Protein AF-A0A327NDS9-F1 (afdb_monomer_lite)

InterPro domains:
  IPR057888 Crassvirus muzzle protein, C-terminal domain [PF25729] (524-602)
  IPR057889 Crassvirus muzzle protein, N-terminal region [PF25731] (171-507)

Structure (mmCIF, N/CA/C/O backbone):
data_AF-A0A327NDS9-F1
#
_entry.id   AF-A0A327NDS9-F1
#
loop_
_atom_site.group_PDB
_atom_site.id
_atom_site.type_symbol
_atom_site.label_atom_id
_atom_site.label_alt_id
_atom_site.label_comp_id
_atom_site.label_asym_id
_atom_site.label_entity_id
_atom_site.label_seq_id
_atom_site.pdbx_PDB_ins_code
_atom_site.Cartn_x
_atom_site.Cartn_y
_atom_site.Cartn_z
_atom_site.occupancy
_atom_site.B_iso_or_equiv
_atom_site.auth_seq_id
_atom_site.auth_comp_id
_atom_site.auth_asym_id
_atom_site.auth_atom_id
_atom_site.pdbx_PDB_model_num
ATOM 1 N N . MET A 1 1 ? 48.933 18.139 -6.369 1.00 27.38 1 MET A N 1
ATOM 2 C CA . MET A 1 1 ? 47.971 17.084 -6.754 1.00 27.38 1 MET A CA 1
ATOM 3 C C . MET A 1 1 ? 48.429 16.511 -8.081 1.00 27.38 1 MET A C 1
ATOM 5 O O . MET A 1 1 ? 48.654 17.292 -8.994 1.00 27.38 1 MET A O 1
ATOM 9 N N . ALA A 1 2 ? 48.666 15.202 -8.156 1.00 21.34 2 ALA A N 1
ATOM 10 C CA . ALA A 1 2 ? 49.154 14.526 -9.358 1.00 21.34 2 ALA A CA 1
ATOM 11 C C . ALA A 1 2 ? 47.966 13.923 -10.127 1.00 21.34 2 ALA A C 1
ATOM 13 O O . ALA A 1 2 ? 47.163 13.215 -9.527 1.00 21.34 2 ALA A O 1
ATOM 14 N N . GLY A 1 3 ? 47.844 14.212 -11.424 1.00 23.61 3 GLY A N 1
ATOM 15 C CA . GLY A 1 3 ? 46.846 13.614 -12.319 1.00 23.61 3 GLY A CA 1
ATOM 16 C C . GLY A 1 3 ? 47.525 12.738 -13.374 1.00 23.61 3 GLY A C 1
ATOM 17 O O . GLY A 1 3 ? 48.563 13.120 -13.909 1.00 23.61 3 GLY A O 1
ATOM 18 N N . GLN A 1 4 ? 46.962 11.562 -13.659 1.00 22.36 4 GLN A N 1
ATOM 19 C CA . GLN A 1 4 ? 47.428 10.641 -14.706 1.00 22.36 4 GLN A CA 1
ATOM 20 C C . GLN A 1 4 ? 46.502 10.708 -15.931 1.00 22.36 4 GLN A C 1
ATOM 22 O O . GLN A 1 4 ? 45.285 10.772 -15.781 1.00 22.36 4 GLN A O 1
ATOM 27 N N . ALA A 1 5 ? 47.071 10.640 -17.139 1.00 22.66 5 ALA A N 1
ATOM 28 C CA . ALA A 1 5 ? 46.337 10.538 -18.402 1.00 22.66 5 ALA A CA 1
ATOM 29 C C . ALA A 1 5 ? 46.793 9.292 -19.182 1.00 22.66 5 ALA A C 1
ATOM 31 O O . ALA A 1 5 ? 47.992 9.040 -19.299 1.00 22.66 5 ALA A O 1
ATOM 32 N N . TYR A 1 6 ? 45.846 8.532 -19.740 1.00 25.59 6 TYR A N 1
ATOM 33 C CA . TYR A 1 6 ? 46.101 7.322 -20.532 1.00 25.59 6 TYR A CA 1
ATOM 34 C C . TYR A 1 6 ? 45.719 7.536 -22.004 1.00 25.59 6 TYR A C 1
ATOM 36 O O . TYR A 1 6 ? 44.621 7.999 -22.292 1.00 25.59 6 TYR A O 1
ATOM 44 N N . THR A 1 7 ? 46.588 7.136 -22.941 1.00 27.97 7 THR A N 1
ATOM 45 C CA . THR A 1 7 ? 46.225 6.858 -24.348 1.00 27.97 7 THR A CA 1
ATOM 46 C C . THR A 1 7 ? 47.033 5.654 -24.847 1.00 27.97 7 THR A C 1
ATOM 48 O O . THR A 1 7 ? 48.228 5.554 -24.576 1.00 27.97 7 THR A O 1
ATOM 51 N N . GLN A 1 8 ? 46.373 4.707 -25.521 1.00 29.45 8 GLN A N 1
ATOM 52 C CA . GLN A 1 8 ? 46.891 3.370 -25.834 1.00 29.45 8 GLN A CA 1
ATOM 53 C C . GLN A 1 8 ? 46.713 3.062 -27.338 1.00 29.45 8 GLN A C 1
ATOM 55 O O . GLN A 1 8 ? 45.789 2.347 -27.693 1.00 29.45 8 GLN A O 1
ATOM 60 N N . ALA A 1 9 ? 47.548 3.635 -28.221 1.00 26.95 9 ALA A N 1
ATOM 61 C CA . ALA A 1 9 ? 47.888 3.125 -29.573 1.00 26.95 9 ALA A CA 1
ATOM 62 C C . ALA A 1 9 ? 48.823 4.107 -30.320 1.00 26.95 9 ALA A C 1
ATOM 64 O O . ALA A 1 9 ? 48.646 5.318 -30.217 1.00 26.95 9 ALA A O 1
ATOM 65 N N . ALA A 1 10 ? 49.810 3.602 -31.075 1.00 26.97 10 ALA A N 1
ATOM 66 C CA . ALA A 1 10 ? 50.817 4.393 -31.799 1.00 26.97 10 ALA A CA 1
ATOM 67 C C . ALA A 1 10 ? 50.645 4.297 -33.331 1.00 26.97 10 ALA A C 1
ATOM 69 O O . ALA A 1 10 ? 50.427 3.206 -33.850 1.00 26.97 10 ALA A O 1
ATOM 70 N N . ILE A 1 11 ? 50.809 5.420 -34.045 1.00 25.88 11 ILE A N 1
ATOM 71 C CA . ILE A 1 11 ? 50.873 5.513 -35.518 1.00 25.88 11 ILE A CA 1
ATOM 72 C C . ILE A 1 11 ? 52.238 6.132 -35.893 1.00 25.88 11 ILE A C 1
ATOM 74 O O . ILE A 1 11 ? 52.606 7.145 -35.293 1.00 25.88 11 ILE A O 1
ATOM 78 N N . PRO A 1 12 ? 53.021 5.560 -36.830 1.00 26.09 12 PRO A N 1
ATOM 79 C CA . PRO A 1 12 ? 54.286 6.141 -37.276 1.00 26.09 12 PRO A CA 1
ATOM 80 C C . PRO A 1 12 ? 54.070 7.150 -38.419 1.00 26.09 12 PRO A C 1
ATOM 82 O O . PRO A 1 12 ? 53.283 6.900 -39.328 1.00 26.09 12 PRO A O 1
ATOM 85 N N . LEU A 1 13 ? 54.803 8.267 -38.405 1.00 25.22 13 LEU A N 1
ATOM 86 C CA . LEU A 1 13 ? 54.861 9.237 -39.507 1.00 25.22 13 LEU A CA 1
ATOM 87 C C . LEU A 1 13 ? 56.326 9.503 -39.886 1.00 25.22 13 LEU A C 1
ATOM 89 O O . LEU A 1 13 ? 57.175 9.694 -39.016 1.00 25.22 13 LEU A O 1
ATOM 93 N N . LEU A 1 14 ? 56.606 9.497 -41.190 1.00 25.78 14 LEU A N 1
ATOM 94 C CA . LEU A 1 14 ? 57.893 9.848 -41.796 1.00 25.78 14 LEU A CA 1
ATOM 95 C C . LEU A 1 14 ? 57.942 11.362 -42.046 1.00 25.78 14 LEU A C 1
ATOM 97 O O . LEU A 1 14 ? 57.034 11.893 -42.678 1.00 25.78 14 LEU A O 1
ATOM 101 N N . ALA A 1 15 ? 59.012 12.038 -41.618 1.00 28.64 15 ALA A N 1
ATOM 102 C CA . ALA A 1 15 ? 59.281 13.429 -41.991 1.00 28.64 15 ALA A CA 1
ATOM 103 C C . ALA A 1 15 ? 60.541 13.520 -42.865 1.00 28.64 15 ALA A C 1
ATOM 105 O O . ALA A 1 15 ? 61.573 12.911 -42.564 1.00 28.64 15 ALA A O 1
ATOM 106 N N . ARG A 1 16 ? 60.443 14.276 -43.965 1.00 28.02 16 ARG A N 1
ATOM 107 C CA . ARG A 1 16 ? 61.533 14.546 -44.910 1.00 28.02 16 ARG A CA 1
ATOM 108 C C . ARG A 1 16 ? 62.136 15.923 -44.625 1.00 28.02 16 ARG A C 1
ATOM 110 O O . ARG A 1 16 ? 61.439 16.871 -44.291 1.00 28.02 16 ARG A O 1
ATOM 117 N N . THR A 1 17 ? 63.452 16.002 -44.760 1.00 33.88 17 THR A N 1
ATOM 118 C CA . THR A 1 17 ? 64.314 17.144 -44.439 1.00 33.88 17 THR A CA 1
ATOM 119 C C . THR A 1 17 ? 64.215 18.277 -45.469 1.00 33.88 17 THR A C 1
ATOM 121 O O . THR A 1 17 ? 64.603 18.077 -46.621 1.00 33.88 17 THR A O 1
ATOM 124 N N . SER A 1 18 ? 63.800 19.471 -45.036 1.00 31.81 18 SER A N 1
ATOM 125 C CA . SER A 1 18 ? 64.052 20.760 -45.707 1.00 31.81 18 SER A CA 1
ATOM 126 C C . SER A 1 18 ? 64.728 21.718 -44.709 1.00 31.81 18 SER A C 1
ATOM 128 O O . SER A 1 18 ? 64.403 21.641 -43.523 1.00 31.81 18 SER A O 1
ATOM 130 N N . PRO A 1 19 ? 65.686 22.584 -45.105 1.00 35.88 19 PRO A N 1
ATOM 131 C CA . PRO A 1 19 ? 66.555 23.271 -44.151 1.00 35.88 19 PRO A CA 1
ATOM 132 C C . PRO A 1 19 ? 66.029 24.620 -43.635 1.00 35.88 19 PRO A C 1
ATOM 134 O O . PRO A 1 19 ? 66.712 25.238 -42.822 1.00 35.88 19 PRO A O 1
ATOM 137 N N . PHE A 1 20 ? 64.862 25.102 -44.075 1.00 36.03 20 PHE A N 1
ATOM 138 C CA . PHE A 1 20 ? 64.434 26.474 -43.774 1.00 36.03 20 PHE A CA 1
ATOM 139 C C . PHE A 1 20 ? 62.919 26.599 -43.591 1.00 36.03 20 PHE A C 1
ATOM 141 O O . PHE A 1 20 ? 62.228 27.001 -44.515 1.00 36.03 20 PHE A O 1
ATOM 148 N N . THR A 1 21 ? 62.423 26.276 -42.394 1.00 32.28 21 THR A N 1
ATOM 149 C CA . THR A 1 21 ? 61.131 26.745 -41.851 1.00 32.28 21 THR A CA 1
ATOM 150 C C . THR A 1 21 ? 61.068 26.417 -40.357 1.00 32.28 21 THR A C 1
ATOM 152 O O . THR A 1 21 ? 61.431 25.316 -39.945 1.00 32.28 21 THR A O 1
ATOM 155 N N . ALA A 1 22 ? 60.635 27.365 -39.524 1.00 30.02 22 ALA A N 1
ATOM 156 C CA . ALA A 1 22 ? 60.357 27.114 -38.111 1.00 30.02 22 ALA A CA 1
ATOM 157 C C . ALA A 1 22 ? 59.057 26.299 -37.998 1.00 30.02 22 ALA A C 1
ATOM 159 O O . ALA A 1 22 ? 57.987 26.783 -38.357 1.00 30.02 22 ALA A O 1
ATOM 160 N N . HIS A 1 23 ? 59.159 25.049 -37.549 1.00 31.94 23 HIS A N 1
ATOM 161 C CA . HIS A 1 23 ? 58.028 24.133 -37.412 1.00 31.94 23 HIS A CA 1
ATOM 162 C C . HIS A 1 23 ? 57.451 24.161 -35.988 1.00 31.94 23 HIS A C 1
ATOM 164 O O . HIS A 1 23 ? 58.191 24.069 -35.008 1.00 31.94 23 HIS A O 1
ATOM 170 N N . HIS A 1 24 ? 56.120 24.216 -35.872 1.00 27.59 24 HIS A N 1
ATOM 171 C CA . HIS A 1 24 ? 55.401 23.719 -34.697 1.00 27.59 24 HIS A CA 1
ATOM 172 C C . HIS A 1 24 ? 55.123 22.222 -34.898 1.00 27.59 24 HIS A C 1
ATOM 174 O O . HIS A 1 24 ? 54.085 21.836 -35.432 1.00 27.59 24 HIS A O 1
ATOM 180 N N . ASP A 1 25 ? 56.062 21.373 -34.480 1.00 33.03 25 ASP A N 1
ATOM 181 C CA . ASP A 1 25 ? 55.914 19.916 -34.543 1.00 33.03 25 ASP A CA 1
ATOM 182 C C . ASP A 1 25 ? 55.147 19.398 -33.315 1.00 33.03 25 ASP A C 1
ATOM 184 O O . ASP A 1 25 ? 55.723 19.114 -32.264 1.00 33.03 25 ASP A O 1
ATOM 188 N N . TYR A 1 26 ? 53.828 19.232 -33.431 1.00 30.69 26 TYR A N 1
ATOM 189 C CA . TYR A 1 26 ? 53.082 18.370 -32.509 1.00 30.69 26 TYR A CA 1
ATOM 190 C C . TYR A 1 26 ? 53.154 16.920 -33.002 1.00 30.69 26 TYR A C 1
ATOM 192 O O . TYR A 1 26 ? 52.248 16.436 -33.675 1.00 30.69 26 TYR A O 1
ATOM 200 N N . THR A 1 27 ? 54.214 16.189 -32.650 1.00 33.94 27 THR A N 1
ATOM 201 C CA . THR A 1 27 ? 54.293 14.741 -32.917 1.00 33.94 27 THR A CA 1
ATOM 202 C C . THR A 1 27 ? 54.382 13.927 -31.631 1.00 33.94 27 THR A C 1
ATOM 204 O O . THR A 1 27 ? 55.446 13.789 -31.031 1.00 33.94 27 THR A O 1
ATOM 207 N N . LYS A 1 28 ? 53.261 13.307 -31.240 1.00 36.62 28 LYS A N 1
ATOM 208 C CA . LYS A 1 28 ? 53.229 12.174 -30.303 1.00 36.62 28 LYS A CA 1
ATOM 209 C C . LYS A 1 28 ? 53.416 10.867 -31.082 1.00 36.62 28 LYS A C 1
ATOM 211 O O . LYS A 1 28 ? 52.446 10.242 -31.489 1.00 36.62 28 LYS A O 1
ATOM 216 N N . SER A 1 29 ? 54.653 10.410 -31.258 1.00 32.22 29 SER A N 1
ATOM 217 C CA . SER A 1 29 ? 54.918 8.986 -31.513 1.00 32.22 29 SER A CA 1
ATOM 218 C C . SER A 1 29 ? 56.215 8.555 -30.819 1.00 32.22 29 SER A C 1
ATOM 220 O O . SER A 1 29 ? 57.077 9.379 -30.521 1.00 32.22 29 SER A O 1
ATOM 222 N N . LEU A 1 30 ? 56.325 7.277 -30.449 1.00 33.00 30 LEU A N 1
ATOM 223 C CA . LEU A 1 30 ? 57.475 6.701 -29.729 1.00 33.00 30 LEU A CA 1
ATOM 224 C C . LEU A 1 30 ? 58.641 6.328 -30.667 1.00 33.00 30 LEU A C 1
ATOM 226 O O . LEU A 1 30 ? 59.652 5.826 -30.195 1.00 33.00 30 LEU A O 1
ATOM 230 N N . ASN A 1 31 ? 58.500 6.567 -31.975 1.00 36.00 31 ASN A N 1
ATOM 231 C CA . ASN A 1 31 ? 59.431 6.104 -33.004 1.00 36.00 31 ASN A CA 1
ATOM 232 C C . ASN A 1 31 ? 59.668 7.170 -34.090 1.00 36.00 31 ASN A C 1
ATOM 234 O O . ASN A 1 31 ? 59.601 6.899 -35.287 1.00 36.00 31 ASN A O 1
ATOM 238 N N . THR A 1 32 ? 59.955 8.408 -33.686 1.00 36.91 32 THR A N 1
ATOM 239 C CA . THR A 1 32 ? 60.504 9.428 -34.591 1.00 36.91 32 THR A CA 1
ATOM 240 C C . THR A 1 32 ? 61.968 9.097 -34.894 1.00 36.91 32 THR A C 1
ATOM 242 O O . THR A 1 32 ? 62.896 9.637 -34.300 1.00 36.91 32 THR A O 1
ATOM 245 N N . THR A 1 33 ? 62.200 8.171 -35.824 1.00 39.16 33 THR A N 1
ATOM 246 C CA . THR A 1 33 ? 63.513 7.984 -36.450 1.00 39.16 33 THR A CA 1
ATOM 247 C C . THR A 1 33 ? 63.628 8.927 -37.638 1.00 39.16 33 THR A C 1
ATOM 249 O O . THR A 1 33 ? 63.430 8.536 -38.786 1.00 39.16 33 THR A O 1
ATOM 252 N N . THR A 1 34 ? 63.950 10.185 -37.360 1.00 40.16 34 THR A N 1
ATOM 253 C CA . THR A 1 34 ? 64.414 11.134 -38.377 1.00 40.16 34 THR A CA 1
ATOM 254 C C . THR A 1 34 ? 65.725 11.739 -37.913 1.00 40.16 34 THR A C 1
ATOM 256 O O . THR A 1 34 ? 65.864 12.096 -36.745 1.00 40.16 34 THR A O 1
ATOM 259 N N . ALA A 1 35 ? 66.698 11.816 -38.821 1.00 42.03 35 ALA A N 1
ATOM 260 C CA . ALA A 1 35 ? 68.037 12.344 -38.587 1.00 42.03 35 ALA A CA 1
ATOM 261 C C . ALA A 1 35 ? 67.995 13.843 -38.231 1.00 42.03 35 ALA A C 1
ATOM 263 O O . ALA A 1 35 ? 68.262 14.706 -39.060 1.00 42.03 35 ALA A O 1
ATOM 264 N N . PHE A 1 36 ? 67.645 14.152 -36.985 1.00 42.16 36 PHE A N 1
ATOM 265 C CA . PHE A 1 36 ? 67.759 15.476 -36.391 1.00 42.16 36 PHE A CA 1
ATOM 266 C C . PHE A 1 36 ? 69.082 15.541 -35.627 1.00 42.16 36 PHE A C 1
ATOM 268 O O . PHE A 1 36 ? 69.314 14.754 -34.712 1.00 42.16 36 PHE A O 1
ATOM 275 N N . SER A 1 37 ? 69.952 16.498 -35.951 1.00 47.16 37 SER A N 1
ATOM 276 C CA . SER A 1 37 ? 71.242 16.681 -35.257 1.00 47.16 37 SER A CA 1
ATOM 277 C C . SER A 1 37 ? 71.089 16.997 -33.760 1.00 47.16 37 SER A C 1
ATOM 279 O O . SER A 1 37 ? 72.009 16.758 -32.984 1.00 47.16 37 SER A O 1
ATOM 281 N N . ARG A 1 38 ? 69.907 17.475 -33.341 1.00 44.72 38 ARG A N 1
ATOM 282 C CA . ARG A 1 38 ? 69.526 17.712 -31.936 1.00 44.72 38 ARG A CA 1
ATOM 283 C C . ARG A 1 38 ? 68.886 16.498 -31.244 1.00 44.72 38 ARG A C 1
ATOM 285 O O . ARG A 1 38 ? 68.680 16.534 -30.032 1.00 44.72 38 ARG A O 1
ATOM 292 N N . LEU A 1 39 ? 68.590 15.419 -31.974 1.00 43.59 39 LEU A N 1
ATOM 293 C CA . LEU A 1 39 ? 67.921 14.232 -31.430 1.00 43.59 39 LEU A CA 1
ATOM 294 C C . LEU A 1 39 ? 68.829 13.467 -30.461 1.00 43.59 39 LEU A C 1
ATOM 296 O O . LEU A 1 39 ? 68.351 12.971 -29.450 1.00 43.59 39 LEU A O 1
ATOM 300 N N . THR A 1 40 ? 70.142 13.432 -30.705 1.00 46.56 40 THR A N 1
ATOM 301 C CA . THR A 1 40 ? 71.089 12.739 -29.820 1.00 46.56 40 THR A CA 1
ATOM 302 C C . THR A 1 40 ? 71.084 13.343 -28.418 1.00 46.56 40 THR A C 1
ATOM 304 O O . THR A 1 40 ? 71.066 12.585 -27.463 1.00 46.56 40 THR A O 1
ATOM 307 N N . SER A 1 41 ? 70.998 14.674 -28.289 1.00 48.16 41 SER A N 1
ATOM 308 C CA . SER A 1 41 ? 70.848 15.383 -27.005 1.00 48.16 41 SER A CA 1
ATOM 309 C C . SER A 1 41 ? 69.470 15.216 -26.354 1.00 48.16 41 SER A C 1
ATOM 311 O O . SER A 1 41 ? 69.374 15.231 -25.132 1.00 48.16 41 SER A O 1
ATOM 313 N N . LEU A 1 42 ? 68.409 15.041 -27.150 1.00 45.22 42 LEU A N 1
ATOM 314 C CA . LEU A 1 42 ? 67.045 14.804 -26.657 1.00 45.22 42 LEU A CA 1
ATOM 315 C C . LEU A 1 42 ? 66.843 13.344 -26.201 1.00 45.22 42 LEU A C 1
ATOM 317 O O . LEU A 1 42 ? 66.077 13.083 -25.279 1.00 45.22 42 LEU A O 1
ATOM 321 N N . ILE A 1 43 ? 67.561 12.393 -26.809 1.00 44.62 43 ILE A N 1
ATOM 322 C CA . ILE A 1 43 ? 67.512 10.961 -26.483 1.00 44.62 43 ILE A CA 1
ATOM 323 C C . ILE A 1 43 ? 68.332 10.630 -25.229 1.00 44.62 43 ILE A C 1
ATOM 325 O O . ILE A 1 43 ? 67.879 9.812 -24.430 1.00 44.62 43 ILE A O 1
ATOM 329 N N . THR A 1 44 ? 69.499 11.254 -24.999 1.00 45.16 44 THR A N 1
ATOM 330 C CA . THR A 1 44 ? 70.315 10.973 -23.795 1.00 45.16 44 THR A CA 1
ATOM 331 C C . THR A 1 44 ? 69.638 11.360 -22.482 1.00 45.16 44 THR A C 1
ATOM 333 O O . THR A 1 44 ? 70.071 10.889 -21.434 1.00 45.16 44 THR A O 1
ATOM 336 N N . LEU A 1 45 ? 68.605 12.207 -22.522 1.00 46.03 45 LEU A N 1
ATOM 337 C CA . LEU A 1 45 ? 67.973 12.781 -21.330 1.00 46.03 45 LEU A CA 1
ATOM 338 C C . LEU A 1 45 ? 66.579 12.210 -21.014 1.00 46.03 45 LEU A C 1
ATOM 340 O O . LEU A 1 45 ? 66.054 12.493 -19.944 1.00 46.03 45 LEU A O 1
ATOM 344 N N . GLY A 1 46 ? 66.046 11.329 -21.872 1.00 42.78 46 GLY A N 1
ATOM 345 C CA . GLY A 1 46 ? 64.904 10.455 -21.574 1.00 42.78 46 GLY A CA 1
ATOM 346 C C . GLY A 1 46 ? 63.535 11.138 -21.427 1.00 42.78 46 GLY A C 1
ATOM 347 O O . GLY A 1 46 ? 63.418 12.326 -21.146 1.00 42.78 46 GLY A O 1
ATOM 348 N N . ARG A 1 47 ? 62.465 10.354 -21.626 1.00 45.75 47 ARG A N 1
ATOM 349 C CA . ARG A 1 47 ? 61.082 10.782 -21.359 1.00 45.75 47 ARG A CA 1
ATOM 350 C C . ARG A 1 47 ? 60.777 10.748 -19.854 1.00 45.75 47 ARG A C 1
ATOM 352 O O . ARG A 1 47 ? 61.237 9.821 -19.183 1.00 45.75 47 ARG A O 1
ATOM 359 N N . PRO A 1 48 ? 59.915 11.650 -19.359 1.00 46.59 48 PRO A N 1
ATOM 360 C CA . PRO A 1 48 ? 59.257 11.512 -18.063 1.00 46.59 48 PRO A CA 1
ATOM 361 C C . PRO A 1 48 ? 58.645 10.113 -17.879 1.00 46.59 48 PRO A C 1
ATOM 363 O O . PRO A 1 48 ? 57.891 9.643 -18.736 1.00 46.59 48 PRO A O 1
ATOM 366 N N . ALA A 1 49 ? 58.930 9.433 -16.767 1.00 42.56 49 ALA A N 1
ATOM 367 C CA . ALA A 1 49 ? 58.208 8.209 -16.414 1.00 42.56 49 ALA A CA 1
ATOM 368 C C . ALA A 1 49 ? 56.749 8.546 -16.059 1.00 42.56 49 ALA A C 1
ATOM 370 O O . ALA A 1 49 ? 56.474 9.611 -15.511 1.00 42.56 49 ALA A O 1
ATOM 371 N N . ILE A 1 50 ? 55.797 7.650 -16.322 1.00 39.59 50 ILE A N 1
ATOM 372 C CA . ILE A 1 50 ? 54.404 7.845 -15.884 1.00 39.59 50 ILE A CA 1
ATOM 373 C C . ILE A 1 50 ? 54.388 8.040 -14.355 1.00 39.59 50 ILE A C 1
ATOM 375 O O . ILE A 1 50 ? 54.849 7.169 -13.623 1.00 39.59 50 ILE A O 1
ATOM 379 N N . GLY A 1 51 ? 53.870 9.181 -13.882 1.00 40.09 51 GLY A N 1
ATOM 380 C CA . GLY A 1 51 ? 53.859 9.558 -12.457 1.00 40.09 51 GLY A CA 1
ATOM 381 C C . GLY A 1 51 ? 54.993 10.490 -12.005 1.00 40.09 51 GLY A C 1
ATOM 382 O O . GLY A 1 51 ? 55.086 10.789 -10.818 1.00 40.09 51 GLY A O 1
ATOM 383 N N . SER A 1 52 ? 55.833 10.962 -12.926 1.00 45.03 52 SER A N 1
ATOM 384 C CA . SER A 1 52 ? 56.843 11.995 -12.660 1.00 45.03 52 SER A CA 1
ATOM 385 C C . SER A 1 52 ? 56.207 13.337 -12.271 1.00 45.03 52 SER A C 1
ATOM 387 O O . SER A 1 52 ? 55.130 13.709 -12.741 1.00 45.03 52 SER A O 1
ATOM 389 N N . THR A 1 53 ? 56.870 14.057 -11.366 1.00 49.97 53 THR A N 1
ATOM 390 C CA . THR A 1 53 ? 56.397 15.326 -10.797 1.00 49.97 53 THR A CA 1
ATOM 391 C C . THR A 1 53 ? 57.354 16.446 -11.167 1.00 49.97 53 THR A C 1
ATOM 393 O O . THR A 1 53 ? 58.554 16.289 -10.991 1.00 49.97 53 THR A O 1
ATOM 396 N N . SER A 1 54 ? 56.834 17.591 -11.611 1.00 56.62 54 SER A N 1
ATOM 397 C CA . SER A 1 54 ? 57.645 18.777 -11.907 1.00 56.62 54 SER A CA 1
ATOM 398 C C . SER A 1 54 ? 57.268 19.943 -11.001 1.00 56.62 54 SER A C 1
ATOM 400 O O . SER A 1 54 ? 56.120 20.079 -10.563 1.00 56.62 54 SER A O 1
ATOM 402 N N . ARG A 1 55 ? 58.256 20.783 -10.695 1.00 58.62 55 ARG A N 1
ATOM 403 C CA . ARG A 1 55 ? 58.098 21.996 -9.899 1.00 58.62 55 ARG A CA 1
ATOM 404 C C . ARG A 1 55 ? 57.752 23.178 -10.797 1.00 58.62 55 ARG A C 1
ATOM 406 O O . ARG A 1 55 ? 58.516 23.559 -11.688 1.00 58.62 55 ARG A O 1
ATOM 413 N N . LEU A 1 56 ? 56.616 23.802 -10.506 1.00 62.69 56 LEU A N 1
ATOM 414 C CA . LEU A 1 56 ? 56.153 25.022 -11.163 1.00 62.69 56 LEU A CA 1
ATOM 415 C C . LEU A 1 56 ? 56.964 26.228 -10.658 1.00 62.69 56 LEU A C 1
ATOM 417 O O . LEU A 1 56 ? 57.009 26.473 -9.453 1.00 62.69 56 LEU A O 1
ATOM 421 N N . SER A 1 57 ? 57.586 26.992 -11.561 1.00 66.81 57 SER A N 1
ATOM 422 C CA . SER A 1 57 ? 58.162 28.314 -11.239 1.00 66.81 57 SER A CA 1
ATOM 423 C C . SER A 1 57 ? 57.100 29.395 -11.232 1.00 66.81 57 SER A C 1
ATOM 425 O O . SER A 1 57 ? 57.209 30.360 -10.475 1.00 66.81 57 SER A O 1
ATOM 427 N N . LEU A 1 58 ? 56.116 29.252 -12.119 1.00 68.56 58 LEU A N 1
ATOM 428 C CA . LEU A 1 58 ? 55.087 30.243 -12.363 1.00 68.56 58 LEU A CA 1
ATOM 429 C C . LEU A 1 58 ? 53.807 29.554 -12.835 1.00 68.56 58 LEU A C 1
ATOM 431 O O . LEU A 1 58 ? 53.853 28.635 -13.649 1.00 68.56 58 LEU A O 1
ATOM 435 N N . ALA A 1 59 ? 52.671 30.022 -12.333 1.00 71.50 59 ALA A N 1
ATOM 436 C CA . ALA A 1 59 ? 51.354 29.690 -12.846 1.00 71.50 59 ALA A CA 1
ATOM 437 C C . ALA A 1 59 ? 50.527 30.977 -12.881 1.00 71.50 59 ALA A C 1
ATOM 439 O O . ALA A 1 59 ? 50.403 31.662 -11.866 1.00 71.50 59 ALA A O 1
ATOM 440 N N . LEU A 1 60 ? 49.993 31.309 -14.049 1.00 73.19 60 LEU A N 1
ATOM 441 C CA . LEU A 1 60 ? 49.161 32.473 -14.293 1.00 73.19 60 LEU A CA 1
ATOM 442 C C . LEU A 1 60 ? 47.821 31.988 -14.836 1.00 73.19 60 LEU A C 1
ATOM 444 O O . LEU A 1 60 ? 47.752 31.400 -15.912 1.00 73.19 60 LEU A O 1
ATOM 448 N N . LEU A 1 61 ? 46.762 32.213 -14.069 1.00 73.12 61 LEU A N 1
ATOM 449 C CA . LEU A 1 61 ? 45.403 31.917 -14.494 1.00 73.12 61 LEU A CA 1
ATOM 450 C C . LEU A 1 61 ? 44.895 33.062 -15.387 1.00 73.12 61 LEU A C 1
ATOM 452 O O . LEU A 1 61 ? 44.902 34.225 -14.983 1.00 73.12 61 LEU A O 1
ATOM 456 N N . LEU A 1 62 ? 44.459 32.720 -16.595 1.00 66.88 62 LEU A N 1
ATOM 457 C CA . LEU A 1 62 ? 44.062 33.666 -17.633 1.00 66.88 62 LEU A CA 1
ATOM 458 C C . LEU A 1 62 ? 42.543 33.870 -17.584 1.00 66.88 62 LEU A C 1
ATOM 460 O O . LEU A 1 62 ? 41.767 33.138 -18.200 1.00 66.88 62 LEU A O 1
ATOM 464 N N . ASN A 1 63 ? 42.122 34.854 -16.787 1.00 66.06 63 ASN A N 1
ATOM 465 C CA . ASN A 1 63 ? 40.708 35.144 -16.503 1.00 66.06 63 ASN A CA 1
ATOM 466 C C . ASN A 1 63 ? 40.127 36.298 -17.325 1.00 66.06 63 ASN A C 1
ATOM 468 O O . ASN A 1 63 ? 38.903 36.486 -17.356 1.00 66.06 63 ASN A O 1
ATOM 472 N N . GLU A 1 64 ? 41.002 37.092 -17.938 1.00 64.50 64 GLU A N 1
ATOM 473 C CA . GLU A 1 64 ? 40.624 38.273 -18.706 1.00 64.50 64 GLU A CA 1
ATOM 474 C C . GLU A 1 64 ? 40.257 37.906 -20.153 1.00 64.50 64 GLU A C 1
ATOM 476 O O . GLU A 1 64 ? 40.502 36.788 -20.608 1.00 64.50 64 GLU A O 1
ATOM 481 N N . GLY A 1 65 ? 39.567 38.816 -20.844 1.00 58.31 65 GLY A N 1
ATOM 482 C CA . GLY A 1 65 ? 39.132 38.613 -22.230 1.00 58.31 65 GLY A CA 1
ATOM 483 C C . GLY A 1 65 ? 40.287 38.665 -23.239 1.00 58.31 65 GLY A C 1
ATOM 484 O O . GLY A 1 65 ? 41.434 38.908 -22.880 1.00 58.31 65 GLY A O 1
ATOM 485 N N . PHE A 1 66 ? 39.973 38.452 -24.518 1.00 60.28 66 PHE A N 1
ATOM 486 C CA . PHE A 1 66 ? 40.947 38.528 -25.614 1.00 60.28 66 PHE A CA 1
ATOM 487 C C . PHE A 1 66 ? 41.613 39.913 -25.719 1.00 60.28 66 PHE A C 1
ATOM 489 O O . PHE A 1 66 ? 40.974 40.933 -25.461 1.00 60.28 66 PHE A O 1
ATOM 496 N N . GLY A 1 67 ? 42.876 39.947 -26.165 1.00 62.47 67 GLY A N 1
ATOM 497 C CA . GLY A 1 67 ? 43.609 41.191 -26.458 1.00 62.47 67 GLY A CA 1
ATOM 498 C C . GLY A 1 67 ? 44.337 41.827 -25.267 1.00 62.47 67 GLY A C 1
ATOM 499 O O . GLY A 1 67 ? 44.734 42.987 -25.340 1.00 62.47 67 GLY A O 1
ATOM 500 N N . VAL A 1 68 ? 44.520 41.087 -24.172 1.00 68.81 68 VAL A N 1
ATOM 501 C CA . VAL A 1 68 ? 45.306 41.518 -23.008 1.00 68.81 68 VAL A CA 1
ATOM 502 C C . VAL A 1 68 ? 46.760 41.071 -23.155 1.00 68.81 68 VAL A C 1
ATOM 504 O O . VAL A 1 68 ? 47.024 39.885 -23.379 1.00 68.81 68 VAL A O 1
ATOM 507 N N . THR A 1 69 ? 47.691 42.011 -22.978 1.00 74.50 69 THR A N 1
ATOM 508 C CA . THR A 1 69 ? 49.140 41.768 -22.932 1.00 74.50 69 THR A CA 1
ATOM 509 C C . THR A 1 69 ? 49.626 41.744 -21.486 1.00 74.50 69 THR A C 1
ATOM 511 O O . THR A 1 69 ? 49.612 42.754 -20.783 1.00 74.50 69 THR A O 1
ATOM 514 N N . TYR A 1 70 ? 50.115 40.590 -21.049 1.00 71.62 70 TYR A N 1
ATOM 515 C CA . TYR A 1 70 ? 50.803 40.411 -19.780 1.00 71.62 70 TYR A CA 1
ATOM 516 C C . TYR A 1 70 ? 52.286 40.751 -19.963 1.00 71.62 70 TYR A C 1
ATOM 518 O O . TYR A 1 70 ? 53.088 39.929 -20.413 1.00 71.62 70 TYR A O 1
ATOM 526 N N . GLU A 1 71 ? 52.659 41.988 -19.637 1.00 72.19 71 GLU A N 1
ATOM 527 C CA . GLU A 1 71 ? 54.059 42.420 -19.626 1.00 72.19 71 GLU A CA 1
ATOM 528 C C . GLU A 1 71 ? 54.771 41.969 -18.346 1.00 72.19 71 GLU A C 1
ATOM 530 O O . GLU A 1 71 ? 54.184 42.003 -17.264 1.00 72.19 71 GLU A O 1
ATOM 535 N N . LYS A 1 72 ? 56.059 41.604 -18.450 1.00 73.56 72 LYS A N 1
ATOM 536 C CA . LYS A 1 72 ? 56.914 41.259 -17.293 1.00 73.56 72 LYS A CA 1
ATOM 537 C C . LYS A 1 72 ? 56.329 40.143 -16.421 1.00 73.56 72 LYS A C 1
ATOM 539 O O . LYS A 1 72 ? 56.561 40.111 -15.213 1.00 73.56 72 LYS A O 1
ATOM 544 N N . PHE A 1 73 ? 55.539 39.254 -17.020 1.00 69.31 73 PHE A N 1
ATOM 545 C CA . PHE A 1 73 ? 54.826 38.231 -16.262 1.00 69.31 73 PHE A CA 1
ATOM 546 C C . PHE A 1 73 ? 55.785 37.163 -15.722 1.00 69.31 73 PHE A C 1
ATOM 548 O O . PHE A 1 73 ? 55.533 36.610 -14.657 1.00 69.31 73 PHE A O 1
ATOM 555 N N . ASP A 1 74 ? 56.906 36.915 -16.404 1.00 71.31 74 ASP A N 1
ATOM 556 C CA . ASP A 1 74 ? 57.993 36.088 -15.896 1.00 71.31 74 ASP A CA 1
ATOM 557 C C . ASP A 1 74 ? 59.021 36.942 -15.145 1.00 71.31 74 ASP A C 1
ATOM 559 O O . ASP A 1 74 ? 59.697 37.798 -15.714 1.00 71.31 74 ASP A O 1
ATOM 563 N N . LYS A 1 75 ? 59.168 36.686 -13.844 1.00 71.38 75 LYS A N 1
ATOM 564 C CA . LYS A 1 75 ? 60.142 37.378 -12.989 1.00 71.38 75 LYS A CA 1
ATOM 565 C C . LYS A 1 75 ? 61.598 37.102 -13.388 1.00 71.38 75 LYS A C 1
ATOM 567 O O . LYS A 1 75 ? 62.468 37.896 -13.038 1.00 71.38 75 LYS A O 1
ATOM 572 N N . ASP A 1 76 ? 61.853 35.985 -14.074 1.00 67.12 76 ASP A N 1
ATOM 573 C CA . ASP A 1 76 ? 63.195 35.583 -14.500 1.00 67.12 76 ASP A CA 1
ATOM 574 C C . ASP A 1 76 ? 63.552 36.154 -15.888 1.00 67.12 76 ASP A C 1
ATOM 576 O O . ASP A 1 76 ? 64.730 36.216 -16.236 1.00 67.12 76 ASP A O 1
ATOM 580 N N . ASP A 1 77 ? 62.557 36.603 -16.663 1.00 67.06 77 ASP A N 1
ATOM 581 C CA . ASP A 1 77 ? 62.739 37.281 -17.950 1.00 67.06 77 ASP A CA 1
ATOM 582 C C . ASP A 1 77 ? 61.717 38.415 -18.113 1.00 67.06 77 ASP A C 1
ATOM 584 O O . ASP A 1 77 ? 60.637 38.268 -18.688 1.00 67.06 77 ASP A O 1
ATOM 588 N N . LEU A 1 78 ? 62.092 39.591 -17.607 1.00 70.38 78 LEU A N 1
ATOM 589 C CA . LEU A 1 78 ? 61.247 40.786 -17.620 1.00 70.38 78 LEU A CA 1
ATOM 590 C C . LEU A 1 78 ? 60.982 41.333 -19.035 1.00 70.38 78 LEU A C 1
ATOM 592 O O . LEU A 1 78 ? 60.158 42.233 -19.191 1.00 70.38 78 LEU A O 1
ATOM 596 N N . ASN A 1 79 ? 61.674 40.835 -20.061 1.00 68.00 79 ASN A N 1
ATOM 597 C CA . ASN A 1 79 ? 61.428 41.243 -21.444 1.00 68.00 79 ASN A CA 1
ATOM 598 C C . ASN A 1 79 ? 60.355 40.382 -22.120 1.00 68.00 79 ASN A C 1
ATOM 600 O O . ASN A 1 79 ? 59.876 40.744 -23.195 1.00 68.00 79 ASN A O 1
ATOM 604 N N . LEU A 1 80 ? 59.961 39.269 -21.496 1.00 62.09 80 LEU A N 1
ATOM 605 C CA . LEU A 1 80 ? 58.939 38.379 -22.015 1.00 62.09 80 LEU A CA 1
ATOM 606 C C . LEU A 1 80 ? 57.551 39.023 -21.870 1.00 62.09 80 LEU A C 1
ATOM 608 O O . LEU A 1 80 ? 57.136 39.441 -20.782 1.00 62.09 80 LEU A O 1
ATOM 612 N N . LYS A 1 81 ? 56.825 39.089 -22.985 1.00 67.50 81 LYS A N 1
ATOM 613 C CA . LYS A 1 81 ? 55.425 39.518 -23.044 1.00 67.50 81 LYS A CA 1
ATOM 614 C C . LYS A 1 81 ? 54.571 38.349 -23.508 1.00 67.50 81 LYS A C 1
ATOM 616 O O . LYS A 1 81 ? 54.986 37.603 -24.392 1.00 67.50 81 LYS A O 1
ATOM 621 N N . PHE A 1 82 ? 53.398 38.191 -22.910 1.00 68.94 82 PHE A N 1
ATOM 622 C CA . PHE A 1 82 ? 52.424 37.187 -23.326 1.00 68.94 82 PHE A CA 1
ATOM 623 C C . PHE A 1 82 ? 51.108 37.867 -23.679 1.00 68.94 82 PHE A C 1
ATOM 625 O O . PHE A 1 82 ? 50.531 38.552 -22.840 1.00 68.94 82 PHE A O 1
ATOM 632 N N . GLU A 1 83 ? 50.637 37.690 -24.909 1.00 65.12 83 GLU A N 1
ATOM 633 C CA . GLU A 1 83 ? 49.427 38.340 -25.416 1.00 65.12 83 GLU A CA 1
ATOM 634 C C . GLU A 1 83 ? 48.327 37.309 -25.654 1.00 65.12 83 GLU A C 1
ATOM 636 O O . GLU A 1 83 ? 48.568 36.233 -26.193 1.00 65.12 83 GLU A O 1
ATOM 641 N N . THR A 1 84 ? 47.106 37.635 -25.234 1.00 62.97 84 THR A N 1
ATOM 642 C CA . THR A 1 84 ? 45.927 36.752 -25.336 1.00 62.97 84 THR A CA 1
ATOM 643 C C . THR A 1 84 ? 45.096 36.993 -26.602 1.00 62.97 84 THR A C 1
ATOM 645 O O . THR A 1 84 ? 43.941 36.579 -26.670 1.00 62.97 84 THR A O 1
ATOM 648 N N . GLY A 1 85 ? 45.639 37.701 -27.596 1.00 56.41 85 GLY A N 1
ATOM 649 C CA . GLY A 1 85 ? 44.962 38.022 -28.858 1.00 56.41 85 GLY A CA 1
ATOM 650 C C . GLY A 1 85 ? 45.424 37.165 -30.042 1.00 56.41 85 GLY A C 1
ATOM 651 O O . GLY A 1 85 ? 46.527 36.630 -30.036 1.00 56.41 85 GLY A O 1
ATOM 652 N N . THR A 1 86 ? 44.585 37.077 -31.078 1.00 49.53 86 THR A N 1
ATOM 653 C CA . THR A 1 86 ? 45.012 36.754 -32.452 1.00 49.53 86 THR A CA 1
ATOM 654 C C . THR A 1 86 ? 45.700 37.984 -33.029 1.00 49.53 86 THR A C 1
ATOM 656 O O . THR A 1 86 ? 45.107 39.064 -32.972 1.00 49.53 86 THR A O 1
ATOM 659 N N . HIS A 1 87 ? 46.908 37.860 -33.568 1.00 45.38 87 HIS A N 1
ATOM 660 C CA . HIS A 1 87 ? 47.619 39.002 -34.148 1.00 45.38 87 HIS A CA 1
ATOM 661 C C . HIS A 1 87 ? 47.083 39.260 -35.568 1.00 45.38 87 HIS A C 1
ATOM 663 O O . HIS A 1 87 ? 47.296 38.423 -36.443 1.00 45.38 87 HIS A O 1
ATOM 669 N N . PRO A 1 88 ? 46.426 40.396 -35.877 1.00 47.72 88 PRO A N 1
ATOM 670 C CA . PRO A 1 88 ? 46.069 40.715 -37.245 1.00 47.72 88 PRO A CA 1
ATOM 671 C C . PRO A 1 88 ? 47.058 41.755 -37.758 1.00 47.72 88 PRO A C 1
ATOM 673 O O . PRO A 1 88 ? 46.821 42.945 -37.600 1.00 47.72 88 PRO A O 1
ATOM 676 N N . GLU A 1 89 ? 48.159 41.336 -38.379 1.00 41.03 89 GLU A N 1
ATOM 677 C CA . GLU A 1 89 ? 48.833 42.211 -39.341 1.00 41.03 89 GLU A CA 1
ATOM 678 C C . GLU A 1 89 ? 49.657 41.409 -40.352 1.00 41.03 89 GLU A C 1
ATOM 680 O O . GLU A 1 89 ? 50.662 40.776 -40.039 1.00 41.03 89 GLU A O 1
ATOM 685 N N . TRP A 1 90 ? 49.194 41.450 -41.600 1.00 41.81 90 TRP A N 1
ATOM 686 C CA . TRP A 1 90 ? 49.948 41.042 -42.774 1.00 41.81 90 TRP A CA 1
ATOM 687 C C . TRP A 1 90 ? 50.842 42.219 -43.152 1.00 41.81 90 TRP A C 1
ATOM 689 O O . TRP A 1 90 ? 50.354 43.204 -43.705 1.00 41.81 90 TRP A O 1
ATOM 699 N N . MET A 1 91 ? 52.135 42.146 -42.856 1.00 38.38 91 MET A N 1
ATOM 700 C CA . MET A 1 91 ? 53.102 43.083 -43.420 1.00 38.38 91 MET A CA 1
ATOM 701 C C . MET A 1 91 ? 53.988 42.318 -44.399 1.00 38.38 91 MET A C 1
ATOM 703 O O . MET A 1 91 ? 54.831 41.519 -43.998 1.00 38.38 91 MET A O 1
ATOM 707 N N . GLU A 1 92 ? 53.774 42.537 -45.697 1.00 40.84 92 GLU A N 1
ATOM 708 C CA . GLU A 1 92 ? 54.716 42.100 -46.727 1.00 40.84 92 GLU A CA 1
ATOM 709 C C . GLU A 1 92 ? 56.024 42.881 -46.554 1.00 40.84 92 GLU A C 1
ATOM 711 O O . GLU A 1 92 ? 56.119 44.058 -46.905 1.00 40.84 92 GLU A O 1
ATOM 716 N N . ILE A 1 93 ? 57.054 42.221 -46.025 1.00 48.22 93 ILE A N 1
ATOM 717 C CA . ILE A 1 93 ? 58.436 42.654 -46.227 1.00 48.22 93 ILE A CA 1
ATOM 718 C C . ILE A 1 93 ? 58.925 41.944 -47.497 1.00 48.22 93 ILE A C 1
ATOM 720 O O . ILE A 1 93 ? 58.838 40.716 -47.572 1.00 48.22 93 ILE A O 1
ATOM 724 N N . PRO A 1 94 ? 59.436 42.660 -48.515 1.00 42.62 94 PRO A N 1
ATOM 725 C CA . PRO A 1 94 ? 59.920 42.026 -49.734 1.00 42.62 94 PRO A CA 1
ATOM 726 C C . PRO A 1 94 ? 61.130 41.132 -49.425 1.00 42.62 94 PRO A C 1
ATOM 728 O O . PRO A 1 94 ? 62.231 41.636 -49.211 1.00 42.62 94 PRO A O 1
ATOM 731 N N . GLY A 1 95 ? 60.931 39.811 -49.415 1.00 53.47 95 GLY A N 1
ATOM 732 C CA . GLY A 1 95 ? 62.019 38.828 -49.413 1.00 53.47 95 GLY A CA 1
ATOM 733 C C . GLY A 1 95 ? 61.930 37.684 -48.403 1.00 53.47 95 GLY A C 1
ATOM 734 O O . GLY A 1 95 ? 62.630 36.703 -48.615 1.00 53.47 95 GLY A O 1
ATOM 735 N N . ASP A 1 96 ? 61.068 37.749 -47.385 1.00 43.44 96 ASP A N 1
ATOM 736 C CA . ASP A 1 96 ? 60.889 36.662 -46.409 1.00 43.44 96 ASP A CA 1
ATOM 737 C C . ASP A 1 96 ? 59.404 36.483 -46.057 1.00 43.44 96 ASP A C 1
ATOM 739 O O . ASP A 1 96 ? 58.730 37.426 -45.643 1.00 43.44 96 ASP A O 1
ATOM 743 N N . ILE A 1 97 ? 58.890 35.257 -46.205 1.00 37.53 97 ILE A N 1
ATOM 744 C CA . ILE A 1 97 ? 57.553 34.875 -45.733 1.00 37.53 97 ILE A CA 1
ATOM 745 C C . ILE A 1 97 ? 57.699 34.420 -44.279 1.00 37.53 97 ILE A C 1
ATOM 747 O O . ILE A 1 97 ? 58.203 33.328 -44.019 1.00 37.53 97 ILE A O 1
ATOM 751 N N . ILE A 1 98 ? 57.248 35.236 -43.325 1.00 42.38 98 ILE A N 1
ATOM 752 C CA . ILE A 1 98 ? 57.099 34.815 -41.927 1.00 42.38 98 ILE A CA 1
ATOM 753 C C . ILE A 1 98 ? 55.632 34.439 -41.703 1.00 42.38 98 ILE A C 1
ATOM 755 O O . ILE A 1 98 ? 54.742 35.275 -41.828 1.00 42.38 98 ILE A O 1
ATOM 759 N N . ILE A 1 99 ? 55.384 33.166 -41.390 1.00 39.06 99 ILE A N 1
ATOM 760 C CA . ILE A 1 99 ? 54.060 32.636 -41.043 1.00 39.06 99 ILE A CA 1
ATOM 761 C C . ILE A 1 99 ? 53.921 32.697 -39.519 1.00 39.06 99 ILE A C 1
ATOM 763 O O . ILE A 1 99 ? 54.664 32.018 -38.810 1.00 39.06 99 ILE A O 1
ATOM 767 N N . TYR A 1 100 ? 52.973 33.484 -39.010 1.00 39.38 100 TYR A N 1
ATOM 768 C CA . TYR A 1 100 ? 52.572 33.440 -37.601 1.00 39.38 100 TYR A CA 1
ATOM 769 C C . TYR A 1 100 ? 51.435 32.428 -37.420 1.00 39.38 100 TYR A C 1
ATOM 771 O O . TYR A 1 100 ? 50.497 32.388 -38.215 1.00 39.38 100 TYR A O 1
ATOM 779 N N . GLY A 1 101 ? 51.533 31.585 -36.390 1.00 36.34 101 GLY A N 1
ATOM 780 C CA . GLY A 1 101 ? 50.469 30.667 -35.992 1.00 36.34 101 GLY A CA 1
ATOM 781 C C . GLY A 1 101 ? 49.632 31.275 -34.872 1.00 36.34 101 GLY A C 1
ATOM 782 O O . GLY A 1 101 ? 50.149 31.490 -33.778 1.00 36.34 101 GLY A O 1
ATOM 783 N N . ASP A 1 102 ? 48.351 31.521 -35.132 1.00 40.38 102 ASP A N 1
ATOM 784 C CA . ASP A 1 102 ? 47.391 31.938 -34.109 1.00 40.38 102 ASP A CA 1
ATOM 785 C C . ASP A 1 102 ? 46.864 30.721 -33.330 1.00 40.38 102 ASP A C 1
ATOM 787 O O . ASP A 1 102 ? 46.415 29.729 -33.910 1.00 40.38 102 ASP A O 1
ATOM 791 N N . GLY A 1 103 ? 46.879 30.809 -31.999 1.00 43.31 103 GLY A N 1
ATOM 792 C CA . GLY A 1 103 ? 46.196 29.875 -31.105 1.00 43.31 103 GLY A CA 1
ATOM 793 C C . GLY A 1 103 ? 45.042 30.568 -30.383 1.00 43.31 103 GLY A C 1
ATOM 794 O O . GLY A 1 103 ? 45.245 31.589 -29.733 1.00 43.31 103 GLY A O 1
ATOM 795 N N . LEU A 1 104 ? 43.831 30.008 -30.461 1.00 44.06 104 LEU A N 1
ATOM 796 C CA . LEU A 1 104 ? 42.690 30.467 -29.662 1.00 44.06 104 LEU A CA 1
ATOM 797 C C . LEU A 1 104 ? 42.852 30.009 -28.214 1.00 44.06 104 LEU A C 1
ATOM 799 O O . LEU A 1 104 ? 42.924 28.814 -27.926 1.00 44.06 104 LEU A O 1
ATOM 803 N N . LEU A 1 105 ? 42.881 30.973 -27.302 1.00 53.50 105 LEU A N 1
ATOM 804 C CA . LEU A 1 105 ? 43.096 30.733 -25.886 1.00 53.50 105 LEU A CA 1
ATOM 805 C C . LEU A 1 105 ? 41.760 30.739 -25.129 1.00 53.50 105 LEU A C 1
ATOM 807 O O . LEU A 1 105 ? 40.999 31.699 -25.214 1.00 53.50 105 LEU A O 1
ATOM 811 N N . GLN A 1 106 ? 41.442 29.655 -24.411 1.00 51.12 106 GLN A N 1
ATOM 812 C CA . GLN A 1 106 ? 40.203 29.558 -23.628 1.00 51.12 106 GLN A CA 1
ATOM 813 C C . GLN A 1 106 ? 40.301 30.368 -22.328 1.00 51.12 106 GLN A C 1
ATOM 815 O O . GLN A 1 106 ? 41.303 30.298 -21.610 1.00 51.12 106 GLN A O 1
ATOM 820 N N . ARG A 1 107 ? 39.225 31.091 -21.991 1.00 52.72 107 ARG A N 1
ATOM 821 C CA . ARG A 1 107 ? 39.050 31.748 -20.688 1.00 52.72 107 ARG A CA 1
ATOM 822 C C . ARG A 1 107 ? 39.138 30.702 -19.571 1.00 52.72 107 ARG A C 1
ATOM 824 O O . ARG A 1 107 ? 38.564 29.624 -19.704 1.00 52.72 107 ARG A O 1
ATOM 831 N N . ASN A 1 108 ? 39.835 31.028 -18.484 1.00 58.72 108 ASN A N 1
ATOM 832 C CA . ASN A 1 108 ? 40.156 30.141 -17.354 1.00 58.72 108 ASN A CA 1
ATOM 833 C C . ASN A 1 108 ? 41.210 29.056 -17.650 1.00 58.72 108 ASN A C 1
ATOM 835 O O . ASN A 1 108 ? 41.375 28.121 -16.865 1.00 58.72 108 ASN A O 1
ATOM 839 N N . SER A 1 109 ? 41.952 29.163 -18.752 1.00 61.22 109 SER A N 1
ATOM 840 C CA . SER A 1 109 ? 43.172 28.370 -18.930 1.00 61.22 109 SER A CA 1
ATOM 841 C C . SER A 1 109 ? 44.286 28.884 -18.013 1.00 61.22 109 SER A C 1
ATOM 843 O O . SER A 1 109 ? 44.307 30.051 -17.617 1.00 61.22 109 SER A O 1
ATOM 845 N N . VAL A 1 110 ? 45.219 28.006 -17.642 1.00 61.97 110 VAL A N 1
ATOM 846 C CA . VAL A 1 110 ? 46.374 28.385 -16.820 1.00 61.97 110 VAL A CA 1
ATOM 847 C C . VAL A 1 110 ? 47.635 28.274 -17.664 1.00 61.97 110 VAL A C 1
ATOM 849 O O . VAL A 1 110 ? 47.958 27.204 -18.185 1.00 61.97 110 VAL A O 1
ATOM 852 N N . LEU A 1 111 ? 48.360 29.385 -17.773 1.00 68.19 111 LEU A N 1
ATOM 853 C CA . LEU A 1 111 ? 49.714 29.427 -18.303 1.00 68.19 111 LEU A CA 1
ATOM 854 C C . LEU A 1 111 ? 50.684 29.024 -17.196 1.00 68.19 111 LEU A C 1
ATOM 856 O O . LEU A 1 111 ? 50.731 29.650 -16.141 1.00 68.19 111 LEU A O 1
ATOM 860 N N . MET A 1 112 ? 51.472 27.984 -17.427 1.00 66.50 112 MET A N 1
ATOM 861 C CA . MET A 1 112 ? 52.429 27.464 -16.455 1.00 66.50 112 MET A CA 1
ATOM 862 C C . MET A 1 112 ? 53.850 27.481 -17.020 1.00 66.50 112 MET A C 1
ATOM 864 O O . MET A 1 112 ? 54.059 27.161 -18.189 1.00 66.50 112 MET A O 1
ATOM 868 N N . LYS A 1 113 ? 54.829 27.811 -16.171 1.00 69.38 113 LYS A N 1
ATOM 869 C CA . LYS A 1 113 ? 56.270 27.634 -16.405 1.00 69.38 113 LYS A CA 1
ATOM 870 C C . LYS A 1 113 ? 56.783 26.573 -15.434 1.00 69.38 113 LYS A C 1
ATOM 872 O O . LYS A 1 113 ? 56.539 26.669 -14.227 1.00 69.38 113 LYS A O 1
ATOM 877 N N . THR A 1 114 ? 57.496 25.574 -15.937 1.00 63.59 114 THR A N 1
ATOM 878 C CA . THR A 1 114 ? 58.159 24.557 -15.106 1.00 63.59 114 THR A CA 1
ATOM 879 C C . THR A 1 114 ? 59.642 24.882 -14.924 1.00 63.59 114 THR A C 1
ATOM 881 O O . THR A 1 114 ? 60.265 25.496 -15.789 1.00 63.59 114 THR A O 1
ATOM 884 N N . THR A 1 115 ? 60.211 24.513 -13.773 1.00 57.41 115 THR A N 1
ATOM 885 C CA . THR A 1 115 ? 61.634 24.761 -13.440 1.00 57.41 115 THR A CA 1
ATOM 886 C C . THR A 1 115 ? 62.549 23.585 -13.721 1.00 57.41 115 THR A C 1
ATOM 888 O O . THR A 1 115 ? 63.761 23.767 -13.813 1.00 57.41 115 THR A O 1
ATOM 891 N N . ASP A 1 116 ? 61.992 22.384 -13.813 1.00 58.06 116 ASP A N 1
ATOM 892 C CA . ASP A 1 116 ? 62.740 21.147 -13.947 1.00 58.06 116 ASP A CA 1
ATOM 893 C C . ASP A 1 116 ? 62.209 20.278 -15.083 1.00 58.06 116 ASP A C 1
ATOM 895 O O . ASP A 1 116 ? 61.067 20.373 -15.534 1.00 58.06 116 ASP A O 1
ATOM 899 N N . TRP A 1 117 ? 63.125 19.456 -15.579 1.00 51.47 117 TRP A N 1
ATOM 900 C CA . TRP A 1 117 ? 63.020 18.764 -16.855 1.00 51.47 117 TRP A CA 1
ATOM 901 C C . TRP A 1 117 ? 62.108 17.535 -16.804 1.00 51.47 117 TRP A C 1
ATOM 903 O O . TRP A 1 117 ? 61.638 17.065 -17.836 1.00 51.47 117 TRP A O 1
ATOM 913 N N . GLU A 1 118 ? 61.834 17.013 -15.604 1.00 49.19 118 GLU A N 1
ATOM 914 C CA . GLU A 1 118 ? 61.222 15.694 -15.411 1.00 49.19 118 GLU A CA 1
ATOM 915 C C . GLU A 1 118 ? 59.791 15.564 -15.942 1.00 49.19 118 GLU A C 1
ATOM 917 O O . GLU A 1 118 ? 59.309 14.443 -16.004 1.00 49.19 118 GLU A O 1
ATOM 922 N N . ALA A 1 119 ? 59.123 16.647 -16.359 1.00 47.22 119 ALA A N 1
ATOM 923 C CA . ALA A 1 119 ? 57.801 16.604 -16.999 1.00 47.22 119 ALA A CA 1
ATOM 924 C C . ALA A 1 119 ? 57.728 17.365 -18.342 1.00 47.22 119 ALA A C 1
ATOM 926 O O . ALA A 1 119 ? 56.634 17.671 -18.818 1.00 47.22 119 ALA A O 1
ATOM 927 N N . VAL A 1 120 ? 58.871 17.713 -18.947 1.00 48.75 120 VAL A N 1
ATOM 928 C CA . VAL A 1 120 ? 58.934 18.583 -20.131 1.00 48.75 120 VAL A CA 1
ATOM 929 C C . VAL A 1 120 ? 59.352 17.788 -21.368 1.00 48.75 120 VAL A C 1
ATOM 931 O O . VAL A 1 120 ? 60.465 17.283 -21.436 1.00 48.75 120 VAL A O 1
ATOM 934 N N . ASP A 1 121 ? 58.478 17.716 -22.378 1.00 46.44 121 ASP A N 1
ATOM 935 C CA . ASP A 1 121 ? 58.767 16.971 -23.618 1.00 46.44 121 ASP A CA 1
ATOM 936 C C . ASP A 1 121 ? 59.875 17.612 -24.488 1.00 46.44 121 ASP A C 1
ATOM 938 O O . ASP A 1 121 ? 60.550 16.898 -25.225 1.00 46.44 121 ASP A O 1
ATOM 942 N N . VAL A 1 122 ? 60.095 18.936 -24.409 1.00 49.00 122 VAL A N 1
ATOM 943 C CA . VAL A 1 122 ? 61.176 19.663 -25.114 1.00 49.00 122 VAL A CA 1
ATOM 944 C C . VAL A 1 122 ? 61.518 20.947 -24.348 1.00 49.00 122 VAL A C 1
ATOM 946 O O . VAL A 1 122 ? 60.615 21.750 -24.090 1.00 49.00 122 VAL A O 1
ATOM 949 N N . ALA A 1 123 ? 62.793 21.168 -24.011 1.00 45.44 123 ALA A N 1
ATOM 950 C CA . ALA A 1 123 ? 63.264 22.469 -23.532 1.00 45.44 123 ALA A CA 1
ATOM 951 C C . ALA A 1 123 ? 63.740 23.362 -24.680 1.00 45.44 123 ALA A C 1
ATOM 953 O O . ALA A 1 123 ? 64.160 22.874 -25.730 1.00 45.44 123 ALA A O 1
ATOM 954 N N . GLU A 1 124 ? 63.715 24.673 -24.454 1.00 48.66 124 GLU A N 1
ATOM 955 C CA . GLU A 1 124 ? 64.119 25.669 -25.448 1.00 48.66 124 GLU A CA 1
ATOM 956 C C . GLU A 1 124 ? 65.616 25.553 -25.798 1.00 48.66 124 GLU A C 1
ATOM 958 O O . GLU A 1 124 ? 65.989 25.608 -26.973 1.00 48.66 124 GLU A O 1
ATOM 963 N N . SER A 1 125 ? 66.484 25.336 -24.799 1.00 54.81 125 SER A N 1
ATOM 964 C CA . SER A 1 125 ? 67.919 25.062 -24.983 1.00 54.81 125 SER A CA 1
ATOM 965 C C . SER A 1 125 ? 68.570 24.465 -23.720 1.00 54.81 125 SER A C 1
ATOM 967 O O . SER A 1 125 ? 67.938 24.384 -22.669 1.00 54.81 125 SER A O 1
ATOM 969 N N . ILE A 1 126 ? 69.849 24.063 -23.802 1.00 53.03 126 ILE A N 1
ATOM 970 C CA . ILE A 1 126 ? 70.641 23.583 -22.644 1.00 53.03 126 ILE A CA 1
ATOM 971 C C . ILE A 1 126 ? 70.743 24.654 -21.546 1.00 53.03 126 ILE A C 1
ATOM 973 O O . ILE A 1 126 ? 70.693 24.329 -20.363 1.00 53.03 126 ILE A O 1
ATOM 977 N N . ASP A 1 127 ? 70.827 25.926 -21.936 1.00 53.31 127 ASP A N 1
ATOM 978 C CA . ASP A 1 127 ? 70.980 27.054 -21.012 1.00 53.31 127 ASP A CA 1
ATOM 979 C C . ASP A 1 127 ? 69.626 27.620 -20.538 1.00 53.31 127 ASP A C 1
ATOM 981 O O . ASP A 1 127 ? 69.577 28.456 -19.636 1.00 53.31 127 ASP A O 1
ATOM 985 N N . ARG A 1 128 ? 68.512 27.165 -21.135 1.00 54.97 128 ARG A N 1
ATOM 986 C CA . ARG A 1 128 ? 67.132 27.554 -20.802 1.00 54.97 128 ARG A CA 1
ATOM 987 C C . ARG A 1 128 ? 66.241 26.311 -20.685 1.00 54.97 128 ARG A C 1
ATOM 989 O O . ARG A 1 128 ? 65.495 25.986 -21.611 1.00 54.97 128 ARG A O 1
ATOM 996 N N . PRO A 1 129 ? 66.301 25.608 -19.539 1.00 52.75 129 PRO A N 1
ATOM 997 C CA . PRO A 1 129 ? 65.596 24.341 -19.348 1.00 52.75 129 PRO A CA 1
ATOM 998 C C . PRO A 1 129 ? 64.081 24.486 -19.117 1.00 52.75 129 PRO A C 1
ATOM 1000 O O . PRO A 1 129 ? 63.376 23.481 -19.066 1.00 52.75 129 PRO A O 1
ATOM 1003 N N . ALA A 1 130 ? 63.568 25.708 -18.953 1.00 53.72 130 ALA A N 1
ATOM 1004 C CA . ALA A 1 130 ? 62.160 25.964 -18.665 1.00 53.72 130 ALA A CA 1
ATOM 1005 C C . ALA A 1 130 ? 61.333 26.063 -19.956 1.00 53.72 130 ALA A C 1
ATOM 1007 O O . ALA A 1 130 ? 61.750 26.708 -20.913 1.00 53.72 130 ALA A O 1
ATOM 1008 N N . SER A 1 131 ? 60.136 25.469 -19.971 1.00 59.00 131 SER A N 1
ATOM 1009 C CA . SER A 1 131 ? 59.183 25.607 -21.080 1.00 59.00 131 SER A CA 1
ATOM 1010 C C . SER A 1 131 ? 57.829 26.101 -20.568 1.00 59.00 131 SER A C 1
ATOM 1012 O O . SER A 1 131 ? 57.402 25.719 -19.475 1.00 59.00 131 SER A O 1
ATOM 1014 N N . PHE A 1 132 ? 57.158 26.948 -21.351 1.00 58.06 132 PHE A N 1
ATOM 1015 C CA . PHE A 1 132 ? 55.805 27.415 -21.051 1.00 58.06 132 PHE A CA 1
ATOM 1016 C C . PHE A 1 132 ? 54.759 26.455 -21.620 1.00 58.06 132 PHE A C 1
ATOM 1018 O O . PHE A 1 132 ? 54.927 25.900 -22.714 1.00 58.06 132 PHE A O 1
ATOM 1025 N N . ARG A 1 133 ? 53.673 26.244 -20.874 1.00 59.44 133 ARG A N 1
ATOM 1026 C CA . ARG A 1 133 ? 52.556 25.380 -21.267 1.00 59.44 133 ARG A CA 1
ATOM 1027 C C . ARG A 1 133 ? 51.225 26.033 -20.936 1.00 59.44 133 ARG A C 1
ATOM 1029 O O . ARG A 1 133 ? 51.060 26.612 -19.867 1.00 59.44 133 ARG A O 1
ATOM 1036 N N . LEU A 1 134 ? 50.277 25.874 -21.848 1.00 50.72 134 LEU A N 1
ATOM 1037 C CA . LEU A 1 134 ? 48.870 26.163 -21.616 1.00 50.72 134 LEU A CA 1
ATOM 1038 C C . LEU A 1 134 ? 48.178 24.864 -21.238 1.00 50.72 134 LEU A C 1
ATOM 1040 O O . LEU A 1 134 ? 48.223 23.889 -21.989 1.00 50.72 134 LEU A O 1
ATOM 1044 N N . VAL A 1 135 ? 47.574 24.848 -20.056 1.00 52.34 135 VAL A N 1
ATOM 1045 C CA . VAL A 1 135 ? 46.809 23.703 -19.572 1.00 52.34 135 VAL A CA 1
ATOM 1046 C C . VAL A 1 135 ? 45.387 24.169 -19.304 1.00 52.34 135 VAL A C 1
ATOM 1048 O O . VAL A 1 135 ? 45.165 25.188 -18.645 1.00 52.34 135 VAL A O 1
ATOM 1051 N N . ASN A 1 136 ? 44.415 23.413 -19.809 1.00 42.19 136 ASN A N 1
ATOM 1052 C CA . ASN A 1 136 ? 43.018 23.639 -19.471 1.00 42.19 136 ASN A CA 1
ATOM 1053 C C . ASN A 1 136 ? 42.810 23.247 -18.006 1.00 42.19 136 ASN A C 1
ATOM 1055 O O . ASN A 1 136 ? 43.038 22.098 -17.623 1.00 42.19 136 ASN A O 1
ATOM 1059 N N . TYR A 1 137 ? 42.414 24.212 -17.180 1.00 40.56 137 TYR A N 1
ATOM 1060 C CA . TYR A 1 137 ? 42.125 23.967 -15.776 1.00 40.56 137 TYR A CA 1
ATOM 1061 C C . TYR A 1 137 ? 40.722 23.374 -15.647 1.00 40.56 137 TYR A C 1
ATOM 1063 O O . TYR A 1 137 ? 39.723 24.063 -15.833 1.00 40.56 137 TYR A O 1
ATOM 1071 N N . ILE A 1 138 ? 40.649 22.081 -15.335 1.00 40.72 138 ILE A N 1
ATOM 1072 C CA . ILE A 1 138 ? 39.405 21.447 -14.900 1.00 40.72 138 ILE A CA 1
ATOM 1073 C C . ILE A 1 138 ? 39.331 21.662 -13.391 1.00 40.72 138 ILE A C 1
ATOM 1075 O O . ILE A 1 138 ? 40.145 21.119 -12.641 1.00 40.72 138 ILE A O 1
ATOM 1079 N N . GLN A 1 139 ? 38.393 22.498 -12.951 1.00 37.19 139 GLN A N 1
ATOM 1080 C CA . GLN A 1 139 ? 38.141 22.712 -11.532 1.00 37.19 139 GLN A CA 1
ATOM 1081 C C . GLN A 1 139 ? 37.760 21.371 -10.897 1.00 37.19 139 GLN A C 1
ATOM 1083 O O . GLN A 1 139 ? 36.905 20.655 -11.417 1.00 37.19 139 GLN A O 1
ATOM 1088 N N . ALA A 1 140 ? 38.418 21.010 -9.795 1.00 38.03 140 ALA A N 1
ATOM 1089 C CA . ALA A 1 140 ? 38.054 19.808 -9.064 1.00 38.03 140 ALA A CA 1
ATOM 1090 C C . ALA A 1 140 ? 36.617 19.964 -8.558 1.00 38.03 140 ALA A C 1
ATOM 1092 O O . ALA A 1 140 ? 36.320 20.878 -7.785 1.00 38.03 140 ALA A O 1
ATOM 1093 N N . THR A 1 141 ? 35.729 19.078 -9.003 1.00 39.66 141 THR A N 1
ATOM 1094 C CA . THR A 1 141 ? 34.432 18.876 -8.364 1.00 39.66 141 THR A CA 1
ATOM 1095 C C . THR A 1 141 ? 34.704 18.542 -6.893 1.00 39.66 141 THR A C 1
ATOM 1097 O O . THR A 1 141 ? 35.620 17.752 -6.636 1.00 39.66 141 THR A O 1
ATOM 1100 N N . PRO A 1 142 ? 33.998 19.150 -5.922 1.00 37.66 142 PRO A N 1
ATOM 1101 C CA . PRO A 1 142 ? 34.201 18.840 -4.509 1.00 37.66 142 PRO A CA 1
ATOM 1102 C C . PRO A 1 142 ? 34.138 17.329 -4.265 1.00 37.66 142 PRO A C 1
ATOM 1104 O O . PRO A 1 142 ? 33.421 16.615 -4.973 1.00 37.66 142 PRO A O 1
ATOM 1107 N N . GLU A 1 143 ? 34.919 16.851 -3.290 1.00 44.38 143 GLU A N 1
ATOM 1108 C CA . GLU A 1 143 ? 34.944 15.436 -2.920 1.00 44.38 143 GLU A CA 1
ATOM 1109 C C . GLU A 1 143 ? 33.516 14.935 -2.705 1.00 44.38 143 GLU A C 1
ATOM 1111 O O . GLU A 1 143 ? 32.746 15.474 -1.908 1.00 44.38 143 GLU A O 1
ATOM 1116 N N . ARG A 1 144 ? 33.165 13.917 -3.491 1.00 40.47 144 ARG A N 1
ATOM 1117 C CA . ARG A 1 144 ? 31.892 13.215 -3.404 1.00 40.47 144 ARG A CA 1
ATOM 1118 C C . ARG A 1 144 ? 31.803 12.633 -1.992 1.00 40.47 144 ARG A C 1
ATOM 1120 O O . ARG A 1 144 ? 32.719 11.918 -1.593 1.00 40.47 144 ARG A O 1
ATOM 1127 N N . SER A 1 145 ? 30.753 12.957 -1.236 1.00 39.81 145 SER A N 1
ATOM 1128 C CA . SER A 1 145 ? 30.551 12.326 0.069 1.00 39.81 145 SER A CA 1
ATOM 1129 C C . SER A 1 145 ? 30.434 10.809 -0.124 1.00 39.81 145 SER A C 1
ATOM 1131 O O . SER A 1 145 ? 29.825 10.343 -1.088 1.00 39.81 145 SER A O 1
ATOM 1133 N N . ASP A 1 146 ? 31.012 10.031 0.793 1.00 42.84 146 ASP A N 1
ATOM 1134 C CA . ASP A 1 146 ? 30.912 8.560 0.813 1.00 42.84 146 ASP A CA 1
ATOM 1135 C C . ASP A 1 146 ? 29.483 8.057 1.108 1.00 42.84 146 ASP A C 1
ATOM 1137 O O . ASP A 1 146 ? 29.240 6.853 1.244 1.00 42.84 146 ASP A O 1
ATOM 1141 N N . GLU A 1 147 ? 28.508 8.961 1.203 1.00 40.25 147 GLU A N 1
ATOM 1142 C CA . GLU A 1 147 ? 27.110 8.580 1.218 1.00 40.25 147 GLU A CA 1
ATOM 1143 C C . GLU A 1 147 ? 26.741 8.085 -0.180 1.00 40.25 147 GLU A C 1
ATOM 1145 O O . GLU A 1 147 ? 26.579 8.843 -1.135 1.00 40.25 147 GLU A O 1
ATOM 1150 N N . TYR A 1 148 ? 26.610 6.763 -0.296 1.00 39.59 148 TYR A N 1
ATOM 1151 C CA . TYR A 1 148 ? 25.823 6.133 -1.345 1.00 39.59 148 TYR A CA 1
ATOM 1152 C C . TYR A 1 148 ? 24.414 6.737 -1.297 1.00 39.59 148 TYR A C 1
ATOM 1154 O O . TYR A 1 148 ? 23.539 6.216 -0.609 1.00 39.59 148 TYR A O 1
ATOM 1162 N N . GLU A 1 149 ? 24.186 7.833 -2.016 1.00 35.00 149 GLU A N 1
ATOM 1163 C CA . GLU A 1 149 ? 22.854 8.231 -2.439 1.00 35.00 149 GLU A CA 1
ATOM 1164 C C . GLU A 1 149 ? 22.424 7.215 -3.498 1.00 35.00 149 GLU A C 1
ATOM 1166 O O . GLU A 1 149 ? 22.960 7.202 -4.614 1.00 35.00 149 GLU A O 1
ATOM 1171 N N . PRO A 1 150 ? 21.498 6.296 -3.187 1.00 37.44 150 PRO A N 1
ATOM 1172 C CA . PRO A 1 150 ? 20.937 5.456 -4.216 1.00 37.44 150 PRO A CA 1
ATOM 1173 C C . PRO A 1 150 ? 20.033 6.377 -5.031 1.00 37.44 150 PRO A C 1
ATOM 1175 O O . PRO A 1 150 ? 19.020 6.865 -4.529 1.00 37.44 150 PRO A O 1
ATOM 1178 N N . TYR A 1 151 ? 20.395 6.626 -6.285 1.00 32.16 151 TYR A N 1
ATOM 1179 C CA . TYR A 1 151 ? 19.456 7.199 -7.236 1.00 32.16 151 TYR A CA 1
ATOM 1180 C C . TYR A 1 151 ? 18.333 6.183 -7.439 1.00 32.16 151 TYR A C 1
ATOM 1182 O O . TYR A 1 151 ? 18.502 5.165 -8.111 1.00 32.16 151 TYR A O 1
ATOM 1190 N N . TYR A 1 152 ? 17.188 6.442 -6.818 1.00 39.25 152 TYR A N 1
ATOM 1191 C CA . TYR A 1 152 ? 15.954 5.745 -7.132 1.00 39.25 152 TYR A CA 1
ATOM 1192 C C . TYR A 1 152 ? 15.336 6.433 -8.344 1.00 39.25 152 TYR A C 1
ATOM 1194 O O . TYR A 1 152 ? 15.114 7.643 -8.334 1.00 39.25 152 TYR A O 1
ATOM 1202 N N . SER A 1 153 ? 15.020 5.663 -9.383 1.00 34.25 153 SER A N 1
ATOM 1203 C CA . SER A 1 153 ? 14.023 6.124 -10.343 1.00 34.25 153 SER A CA 1
ATOM 1204 C C . SER A 1 153 ? 12.716 6.264 -9.566 1.00 34.25 153 SER A C 1
ATOM 1206 O O . SER A 1 153 ? 12.152 5.264 -9.129 1.00 34.25 153 SER A O 1
ATOM 1208 N N . LEU A 1 154 ? 12.242 7.494 -9.360 1.00 33.00 154 LEU A N 1
ATOM 1209 C CA . LEU A 1 154 ? 10.958 7.770 -8.702 1.00 33.00 154 LEU A CA 1
ATOM 1210 C C . LEU A 1 154 ? 9.756 7.301 -9.546 1.00 33.00 154 LEU A C 1
ATOM 1212 O O . LEU A 1 154 ? 8.628 7.675 -9.253 1.00 33.00 154 LEU A O 1
ATOM 1216 N N . GLY A 1 155 ? 9.980 6.571 -10.649 1.00 29.66 155 GLY A N 1
ATOM 1217 C CA . GLY A 1 155 ? 8.962 6.312 -11.669 1.00 29.66 155 GLY A CA 1
ATOM 1218 C C . GLY A 1 155 ? 8.438 7.590 -12.334 1.00 29.66 155 GLY A C 1
ATOM 1219 O O . GLY A 1 155 ? 7.569 7.526 -13.194 1.00 29.66 155 GLY A O 1
ATOM 1220 N N . HIS A 1 156 ? 8.986 8.746 -11.958 1.00 36.34 156 HIS A N 1
ATOM 1221 C CA . HIS A 1 156 ? 8.579 10.058 -12.410 1.00 36.34 156 HIS A CA 1
ATOM 1222 C C . HIS A 1 156 ? 9.486 10.474 -13.557 1.00 36.34 156 HIS A C 1
ATOM 1224 O O . HIS A 1 156 ? 10.477 11.179 -13.381 1.00 36.34 156 HIS A O 1
ATOM 1230 N N . PHE A 1 157 ? 9.150 10.002 -14.751 1.00 41.53 157 PHE A N 1
ATOM 1231 C CA . PHE A 1 157 ? 9.394 10.830 -15.918 1.00 41.53 157 PHE A CA 1
ATOM 1232 C C . PHE A 1 157 ? 8.354 11.925 -15.825 1.00 41.53 157 PHE A C 1
ATOM 1234 O O . PHE A 1 157 ? 7.171 11.647 -15.986 1.00 41.53 157 PHE A O 1
ATOM 1241 N N . GLN A 1 158 ? 8.769 13.138 -15.483 1.00 43.72 158 GLN A N 1
ATOM 1242 C CA . GLN A 1 158 ? 7.885 14.276 -15.626 1.00 43.72 158 GLN A CA 1
ATOM 1243 C C . GLN A 1 158 ? 7.899 14.595 -17.119 1.00 43.72 158 GLN A C 1
ATOM 1245 O O . GLN A 1 158 ? 8.919 15.094 -17.604 1.00 43.72 158 GLN A O 1
ATOM 1250 N N . PRO A 1 159 ? 6.859 14.226 -17.896 1.00 45.06 159 PRO A N 1
ATOM 1251 C CA . PRO A 1 159 ? 6.782 14.712 -19.256 1.00 45.06 159 PRO A CA 1
ATOM 1252 C C . PRO A 1 159 ? 6.895 16.227 -19.174 1.00 45.06 159 PRO A C 1
ATOM 1254 O O . PRO A 1 159 ? 6.240 16.858 -18.343 1.00 45.06 159 PRO A O 1
ATOM 1257 N N . ILE A 1 160 ? 7.750 16.804 -20.010 1.00 55.25 160 ILE A N 1
ATOM 1258 C CA . ILE A 1 160 ? 7.752 18.242 -20.230 1.00 55.25 160 ILE A CA 1
ATOM 1259 C C . ILE A 1 160 ? 6.450 18.534 -20.988 1.00 55.25 160 ILE A C 1
ATOM 1261 O O . ILE A 1 160 ? 6.397 18.550 -22.216 1.00 55.25 160 ILE A O 1
ATOM 1265 N N . THR A 1 161 ? 5.351 18.597 -20.238 1.00 58.56 161 THR A N 1
ATOM 1266 C CA . THR A 1 161 ? 4.019 18.888 -20.751 1.00 58.56 161 THR A CA 1
ATOM 1267 C C . THR A 1 161 ? 3.940 20.362 -21.085 1.00 58.56 161 THR A C 1
ATOM 1269 O O . THR A 1 161 ? 4.719 21.177 -20.589 1.00 58.56 161 THR A O 1
ATOM 1272 N N . GLN A 1 162 ? 2.956 20.726 -21.903 1.00 62.78 162 GLN A N 1
ATOM 1273 C CA . GLN A 1 162 ? 2.708 22.130 -22.198 1.00 62.78 162 GLN A CA 1
ATOM 1274 C C . GLN A 1 162 ? 2.473 22.942 -20.915 1.00 62.78 162 GLN A C 1
ATOM 1276 O O . GLN A 1 162 ? 2.893 24.090 -20.854 1.00 62.78 162 GLN A O 1
ATOM 1281 N N . ASP A 1 163 ? 1.878 22.336 -19.886 1.00 67.75 163 ASP A N 1
ATOM 1282 C CA . ASP A 1 163 ? 1.625 22.982 -18.597 1.00 67.75 163 ASP A CA 1
ATOM 1283 C C . ASP A 1 163 ? 2.929 23.304 -17.851 1.00 67.75 163 ASP A C 1
ATOM 1285 O O . ASP A 1 163 ? 3.113 24.440 -17.428 1.00 67.75 163 ASP A O 1
ATOM 1289 N N . ILE A 1 164 ? 3.892 22.374 -17.805 1.00 65.56 164 ILE A N 1
ATOM 1290 C CA . ILE A 1 164 ? 5.215 22.634 -17.209 1.00 65.56 164 ILE A CA 1
ATOM 1291 C C . ILE A 1 164 ? 5.997 23.665 -18.025 1.00 65.56 164 ILE A C 1
ATOM 1293 O O . ILE A 1 164 ? 6.603 24.565 -17.452 1.00 65.56 164 ILE A O 1
ATOM 1297 N N . LEU A 1 165 ? 5.942 23.588 -19.358 1.00 64.94 165 LEU A N 1
ATOM 1298 C CA . LEU A 1 165 ? 6.555 24.600 -20.224 1.00 64.94 165 LEU A CA 1
ATOM 1299 C C . LEU A 1 165 ? 5.945 25.991 -20.011 1.00 64.94 165 LEU A C 1
ATOM 1301 O O . LEU A 1 165 ? 6.644 26.993 -20.137 1.00 64.94 165 LEU A O 1
ATOM 1305 N N . ASN A 1 166 ? 4.652 26.069 -19.687 1.00 70.88 166 ASN A N 1
ATOM 1306 C CA . ASN A 1 166 ? 3.976 27.328 -19.381 1.00 70.88 166 ASN A CA 1
ATOM 1307 C C . ASN A 1 166 ? 4.354 27.876 -17.992 1.00 70.88 166 ASN A C 1
ATOM 1309 O O . ASN A 1 166 ? 4.286 29.088 -17.795 1.00 70.88 166 ASN A O 1
ATOM 1313 N N . GLU A 1 167 ? 4.741 27.008 -17.053 1.00 71.62 167 GLU A N 1
ATOM 1314 C CA . GLU A 1 167 ? 5.187 27.372 -15.700 1.00 71.62 167 GLU A CA 1
ATOM 1315 C C . GLU A 1 167 ? 6.681 27.741 -15.629 1.00 71.62 167 GLU A C 1
ATOM 1317 O O . GLU A 1 167 ? 7.118 28.376 -14.669 1.00 71.62 167 GLU A O 1
ATOM 1322 N N . THR A 1 168 ? 7.471 27.372 -16.639 1.00 69.69 168 THR A N 1
ATOM 1323 C CA . THR A 1 168 ? 8.915 27.654 -16.699 1.00 69.69 168 THR A CA 1
ATOM 1324 C C . THR A 1 168 ? 9.250 29.047 -17.217 1.00 69.69 168 THR A C 1
ATOM 1326 O O . THR A 1 168 ? 8.515 29.636 -18.011 1.00 69.69 168 THR A O 1
ATOM 1329 N N . ASN A 1 169 ? 10.407 29.569 -16.802 1.00 74.25 169 ASN A N 1
ATOM 1330 C CA . ASN A 1 169 ? 10.890 30.858 -17.279 1.00 74.25 169 ASN A CA 1
ATOM 1331 C C . ASN A 1 169 ? 11.322 30.751 -18.747 1.00 74.25 169 ASN A C 1
ATOM 1333 O O . ASN A 1 169 ? 12.191 29.957 -19.109 1.00 74.25 169 ASN A O 1
ATOM 1337 N N . PHE A 1 170 ? 10.699 31.578 -19.585 1.00 76.88 170 PHE A N 1
ATOM 1338 C CA . PHE A 1 170 ? 11.068 31.743 -20.984 1.00 76.88 170 PHE A CA 1
ATOM 1339 C C . PHE A 1 170 ? 12.154 32.804 -21.104 1.00 76.88 170 PHE A C 1
ATOM 1341 O O . PHE A 1 170 ? 11.962 33.936 -20.651 1.00 76.88 170 PHE A O 1
ATOM 1348 N N . VAL A 1 171 ? 13.233 32.472 -21.802 1.00 71.75 171 VAL A N 1
ATOM 1349 C CA . VAL A 1 171 ? 14.190 33.473 -22.268 1.00 71.75 171 VAL A CA 1
ATOM 1350 C C . VAL A 1 171 ? 13.787 33.886 -23.683 1.00 71.75 171 VAL A C 1
ATOM 1352 O O . VAL A 1 171 ? 13.506 33.051 -24.548 1.00 71.75 171 VAL A O 1
ATOM 1355 N N . TYR A 1 172 ? 13.688 35.195 -23.899 1.00 78.62 172 TYR A N 1
ATOM 1356 C CA . TYR A 1 172 ? 13.372 35.791 -25.194 1.00 78.62 172 TYR A CA 1
ATOM 1357 C C . TYR A 1 172 ? 14.625 36.465 -25.743 1.00 78.62 172 TYR A C 1
ATOM 1359 O O . TYR A 1 172 ? 15.393 37.056 -24.982 1.00 78.62 172 TYR A O 1
ATOM 1367 N N . ASP A 1 173 ? 14.832 36.386 -27.054 1.00 77.00 173 ASP A N 1
ATOM 1368 C CA . ASP A 1 173 ? 15.837 37.213 -27.713 1.00 77.00 173 ASP A CA 1
ATOM 1369 C C . ASP A 1 173 ? 15.411 38.693 -27.749 1.00 77.00 173 ASP A C 1
ATOM 1371 O O . ASP A 1 173 ? 14.280 39.064 -27.420 1.00 77.00 173 ASP A O 1
ATOM 1375 N N . GLU A 1 174 ? 16.326 39.563 -28.180 1.00 73.94 174 GLU A N 1
ATOM 1376 C CA . GLU A 1 174 ? 16.068 41.002 -28.334 1.00 73.94 174 GLU A CA 1
ATOM 1377 C C . GLU A 1 174 ? 14.948 41.313 -29.348 1.00 73.94 174 GLU A C 1
ATOM 1379 O O . GLU A 1 174 ? 14.384 42.407 -29.334 1.00 73.94 174 GLU A O 1
ATOM 1384 N N . ALA A 1 175 ? 14.594 40.352 -30.209 1.00 74.88 175 ALA A N 1
ATOM 1385 C CA . ALA A 1 175 ? 13.499 40.446 -31.169 1.00 74.88 175 ALA A CA 1
ATOM 1386 C C . ALA A 1 175 ? 12.156 39.924 -30.612 1.00 74.88 175 ALA A C 1
ATOM 1388 O O . ALA A 1 175 ? 11.148 39.949 -31.323 1.00 74.88 175 ALA A O 1
ATOM 1389 N N . GLY A 1 176 ? 12.113 39.479 -29.350 1.00 74.44 176 GLY A N 1
ATOM 1390 C CA . GLY A 1 176 ? 10.914 38.974 -28.678 1.00 74.44 176 GLY A CA 1
ATOM 1391 C C . GLY A 1 176 ? 10.525 37.543 -29.060 1.00 74.44 176 GLY A C 1
ATOM 1392 O O . GLY A 1 176 ? 9.411 37.111 -28.754 1.00 74.44 176 GLY A O 1
ATOM 1393 N N . SER A 1 177 ? 11.410 36.797 -29.719 1.00 70.31 177 SER A N 1
ATOM 1394 C CA . SER A 1 177 ? 11.214 35.384 -30.043 1.00 70.31 177 SER A CA 1
ATOM 1395 C C . SER A 1 177 ? 11.729 34.496 -28.913 1.00 70.31 177 SER A C 1
ATOM 1397 O O . SER A 1 177 ? 12.778 34.746 -28.324 1.00 70.31 177 SER A O 1
ATOM 1399 N N . ARG A 1 178 ? 10.967 33.446 -28.586 1.00 73.25 178 ARG A N 1
ATOM 1400 C CA . ARG A 1 178 ? 11.335 32.469 -27.546 1.00 73.25 178 ARG A CA 1
ATOM 1401 C C . ARG A 1 178 ? 12.553 31.668 -28.001 1.00 73.25 178 ARG A C 1
ATOM 1403 O O . ARG A 1 178 ? 12.489 31.059 -29.067 1.00 73.25 178 ARG A O 1
ATOM 1410 N N . THR A 1 179 ? 13.618 31.642 -27.198 1.00 70.38 179 THR A N 1
ATOM 1411 C CA . THR A 1 179 ? 14.866 30.938 -27.539 1.00 70.38 179 THR A CA 1
ATOM 1412 C C . THR A 1 179 ? 14.969 29.579 -26.852 1.00 70.38 179 THR A C 1
ATOM 1414 O O . THR A 1 179 ? 15.087 28.570 -27.541 1.00 70.38 179 THR A O 1
ATOM 1417 N N . HIS A 1 180 ? 14.875 29.528 -25.523 1.00 68.19 180 HIS A N 1
ATOM 1418 C CA . HIS A 1 180 ? 14.948 28.290 -24.741 1.00 68.19 180 HIS A CA 1
ATOM 1419 C C . HIS A 1 180 ? 14.200 28.401 -23.404 1.00 68.19 180 HIS A C 1
ATOM 1421 O O . HIS A 1 180 ? 13.699 29.466 -23.029 1.00 68.19 180 HIS A O 1
ATOM 1427 N N . PHE A 1 181 ? 14.113 27.270 -22.703 1.00 72.19 181 PHE A N 1
ATOM 1428 C CA . PHE A 1 181 ? 13.535 27.159 -21.366 1.00 72.19 181 PHE A CA 1
ATOM 1429 C C . PHE A 1 181 ? 14.649 27.117 -20.319 1.00 72.19 181 PHE A C 1
ATOM 1431 O O . PHE A 1 181 ? 15.646 26.423 -20.513 1.00 72.19 181 PHE A O 1
ATOM 1438 N N . GLU A 1 182 ? 14.478 27.830 -19.206 1.00 70.69 182 GLU A N 1
ATOM 1439 C CA . GLU A 1 182 ? 15.439 27.843 -18.097 1.00 70.69 182 GLU A CA 1
ATOM 1440 C C . GLU A 1 182 ? 14.828 27.178 -16.853 1.00 70.69 182 GLU A C 1
ATOM 1442 O O . GLU A 1 182 ? 13.802 27.624 -16.330 1.00 70.69 182 GLU A O 1
ATOM 1447 N N . PHE A 1 183 ? 15.472 26.118 -16.355 1.00 62.41 183 PHE A N 1
ATOM 1448 C CA . PHE A 1 183 ? 15.117 25.443 -15.103 1.00 62.41 183 PHE A CA 1
ATOM 1449 C C . PHE A 1 183 ? 16.244 25.636 -14.086 1.00 62.41 183 PHE A C 1
ATOM 1451 O O . PHE A 1 183 ? 17.340 25.124 -14.285 1.00 62.41 183 PHE A O 1
ATOM 1458 N N . ASN A 1 184 ? 15.991 26.344 -12.978 1.00 65.31 184 ASN A N 1
ATOM 1459 C CA . ASN A 1 184 ? 16.991 26.593 -11.923 1.00 65.31 184 ASN A CA 1
ATOM 1460 C C . ASN A 1 184 ? 18.340 27.123 -12.460 1.00 65.31 184 ASN A C 1
ATOM 1462 O O . ASN A 1 184 ? 19.401 26.684 -12.017 1.00 65.31 184 ASN A O 1
ATOM 1466 N N . SER A 1 185 ? 18.298 28.039 -13.431 1.00 57.12 185 SER A N 1
ATOM 1467 C CA . SER A 1 185 ? 19.491 28.576 -14.104 1.00 57.12 185 SER A CA 1
ATOM 1468 C C . SER A 1 185 ? 20.307 27.577 -14.913 1.00 57.12 185 SER A C 1
ATOM 1470 O O . SER A 1 185 ? 21.500 27.768 -15.143 1.00 57.12 185 SER A O 1
ATOM 1472 N N . VAL A 1 186 ? 19.635 26.533 -15.395 1.00 47.81 186 VAL A N 1
ATOM 1473 C CA . VAL A 1 186 ? 20.138 25.601 -16.399 1.00 47.81 186 VAL A CA 1
ATOM 1474 C C . VAL A 1 186 ? 19.270 25.719 -17.647 1.00 47.81 186 VAL A C 1
ATOM 1476 O O . VAL A 1 186 ? 18.048 25.570 -17.584 1.00 47.81 186 VAL A O 1
ATOM 1479 N N . GLU A 1 187 ? 19.909 25.990 -18.781 1.00 61.47 187 GLU A N 1
ATOM 1480 C CA . GLU A 1 187 ? 19.258 26.037 -20.088 1.00 61.47 187 GLU A CA 1
ATOM 1481 C C . GLU A 1 187 ? 18.889 24.616 -20.531 1.00 61.47 187 GLU A C 1
ATOM 1483 O O . GLU A 1 187 ? 19.740 23.724 -20.570 1.00 61.47 187 GLU A O 1
ATOM 1488 N N . VAL A 1 188 ? 17.617 24.388 -20.856 1.00 54.62 188 VAL A N 1
ATOM 1489 C CA . VAL A 1 188 ? 17.111 23.086 -21.297 1.00 54.62 188 VAL A CA 1
ATOM 1490 C C . VAL A 1 188 ? 16.568 23.209 -22.714 1.00 54.62 188 VAL A C 1
ATOM 1492 O O . VAL A 1 188 ? 15.556 23.865 -22.975 1.00 54.62 188 VAL A O 1
ATOM 1495 N N . TRP A 1 189 ? 17.240 22.521 -23.631 1.00 50.78 189 TRP A N 1
ATOM 1496 C CA . TRP A 1 189 ? 16.853 22.3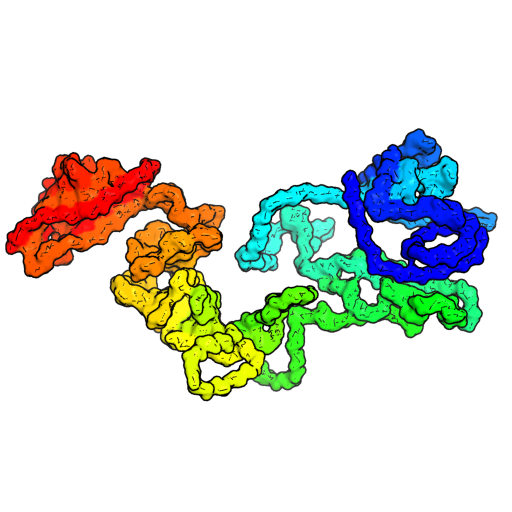84 -25.028 1.00 50.78 189 TRP A CA 1
ATOM 1497 C C . TRP A 1 189 ? 16.156 21.031 -25.169 1.00 50.78 189 TRP A C 1
ATOM 1499 O O . TRP A 1 189 ? 16.736 19.994 -24.870 1.00 50.78 189 TRP A O 1
ATOM 1509 N N . GLY A 1 190 ? 14.868 21.027 -25.513 1.00 43.47 190 GLY A N 1
ATOM 1510 C CA . GLY A 1 190 ? 14.036 19.821 -25.477 1.00 43.47 190 GLY A CA 1
ATOM 1511 C C . GLY A 1 190 ? 14.529 18.701 -26.406 1.00 43.47 190 GLY A C 1
ATOM 1512 O O . GLY A 1 190 ? 14.174 18.679 -27.584 1.00 43.47 190 GLY A O 1
ATOM 1513 N N . GLY A 1 191 ? 15.298 17.755 -25.860 1.00 51.69 191 GLY A N 1
ATOM 1514 C CA . GLY A 1 191 ? 15.702 16.495 -26.491 1.00 51.69 191 GLY A CA 1
ATOM 1515 C C . GLY A 1 191 ? 17.031 15.953 -25.950 1.00 51.69 191 GLY A C 1
ATOM 1516 O O . GLY A 1 191 ? 17.859 16.713 -25.461 1.00 51.69 191 GLY A O 1
ATOM 1517 N N . ASP A 1 192 ? 17.257 14.640 -26.065 1.00 49.72 192 ASP A N 1
ATOM 1518 C CA . ASP A 1 192 ? 18.591 14.060 -25.875 1.00 49.72 192 ASP A CA 1
ATOM 1519 C C . ASP A 1 192 ? 19.512 14.587 -26.989 1.00 49.72 192 ASP A C 1
ATOM 1521 O O . ASP A 1 192 ? 19.350 14.243 -28.164 1.00 49.72 192 ASP A O 1
ATOM 1525 N N . ALA A 1 193 ? 20.453 15.460 -26.634 1.00 51.50 193 ALA A N 1
ATOM 1526 C CA . ALA A 1 193 ? 21.426 16.021 -27.559 1.00 51.50 193 ALA A CA 1
ATOM 1527 C C . ALA A 1 193 ? 22.808 15.398 -27.334 1.00 51.50 193 ALA A C 1
ATOM 1529 O O . ALA A 1 193 ? 23.294 15.261 -26.210 1.00 51.50 193 ALA A O 1
ATOM 1530 N N . HIS A 1 194 ? 23.467 15.013 -28.424 1.00 59.66 194 HIS A N 1
ATOM 1531 C CA . HIS A 1 194 ? 24.849 14.566 -28.392 1.00 59.66 194 HIS A CA 1
ATOM 1532 C C . HIS A 1 194 ? 25.772 15.752 -28.663 1.00 59.66 194 HIS A C 1
ATOM 1534 O O . HIS A 1 194 ? 25.714 16.363 -29.730 1.00 59.66 194 HIS A O 1
ATOM 1540 N N . VAL A 1 195 ? 26.682 16.028 -27.729 1.00 71.06 195 VAL A N 1
ATOM 1541 C CA . VAL A 1 195 ? 27.830 16.905 -27.982 1.00 71.06 195 VAL A CA 1
ATOM 1542 C C . VAL A 1 195 ? 28.916 16.060 -28.645 1.00 71.06 195 VAL A C 1
ATOM 1544 O O . VAL A 1 195 ? 29.597 15.272 -27.987 1.00 71.06 195 VAL A O 1
ATOM 1547 N N . GLY A 1 196 ? 29.029 16.166 -29.969 1.00 69.56 196 GLY A N 1
ATOM 1548 C CA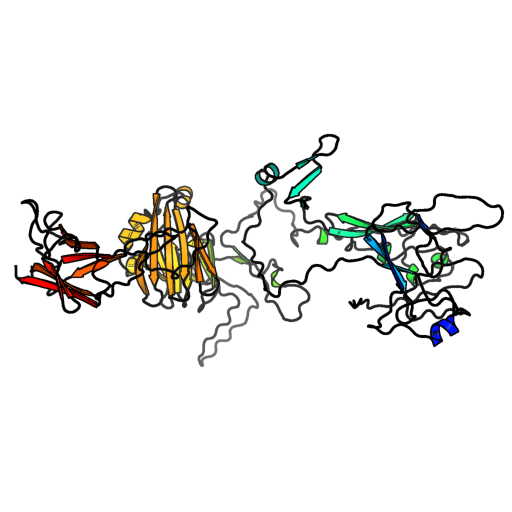 . GLY A 1 196 ? 29.989 15.410 -30.777 1.00 69.56 196 GLY A CA 1
ATOM 1549 C C . GLY A 1 196 ? 31.041 16.312 -31.418 1.00 69.56 196 GLY A C 1
ATOM 1550 O O . GLY A 1 196 ? 30.765 17.469 -31.725 1.00 69.56 196 GLY A O 1
ATOM 1551 N N . LEU A 1 197 ? 32.247 15.787 -31.656 1.00 77.06 197 LEU A N 1
ATOM 1552 C CA . LEU A 1 197 ? 33.218 16.452 -32.529 1.00 77.06 197 LEU A CA 1
ATOM 1553 C C . LEU A 1 197 ? 32.840 16.148 -33.978 1.00 77.06 197 LEU A C 1
ATOM 1555 O O . LEU A 1 197 ? 32.873 15.000 -34.406 1.00 77.06 197 LEU A O 1
ATOM 1559 N N . PHE A 1 198 ? 32.454 17.172 -34.723 1.00 82.19 198 PHE A N 1
ATOM 1560 C CA . PHE A 1 198 ? 32.120 17.056 -36.129 1.00 82.19 198 PHE A CA 1
ATOM 1561 C C . PHE A 1 198 ? 33.310 17.461 -36.985 1.00 82.19 198 PHE A C 1
ATOM 1563 O O . PHE A 1 198 ? 33.787 18.596 -36.922 1.00 82.19 198 PHE A O 1
ATOM 1570 N N . ASP A 1 199 ? 33.783 16.509 -37.775 1.00 85.31 199 ASP A N 1
ATOM 1571 C CA . ASP A 1 199 ? 34.870 16.661 -38.721 1.00 85.31 199 ASP A CA 1
ATOM 1572 C C . ASP A 1 199 ? 34.344 16.781 -40.154 1.00 85.31 199 ASP A C 1
ATOM 1574 O O . ASP A 1 199 ? 33.412 16.076 -40.554 1.00 85.31 199 ASP A O 1
ATOM 1578 N N . PHE A 1 200 ? 34.942 17.694 -40.921 1.00 86.06 200 PHE A N 1
ATOM 1579 C CA . PHE A 1 200 ? 34.673 17.824 -42.349 1.00 86.06 200 PHE A CA 1
ATOM 1580 C C . PHE A 1 200 ? 35.815 18.486 -43.118 1.00 86.06 200 PHE A C 1
ATOM 1582 O O . PHE A 1 200 ? 36.524 19.357 -42.600 1.00 86.06 200 PHE A O 1
ATOM 1589 N N . THR A 1 201 ? 35.951 18.132 -44.396 1.00 83.44 201 THR A N 1
ATOM 1590 C CA . THR A 1 201 ? 36.870 18.807 -45.325 1.00 83.44 201 THR A CA 1
ATOM 1591 C C . THR A 1 201 ? 36.127 19.862 -46.145 1.00 83.44 201 THR A C 1
ATOM 1593 O O . THR A 1 201 ? 35.219 19.551 -46.911 1.00 83.44 201 THR A O 1
ATOM 1596 N N . ARG A 1 202 ? 36.524 21.132 -45.999 1.00 79.94 202 ARG A N 1
ATOM 1597 C CA . ARG A 1 202 ? 35.946 22.280 -46.719 1.00 79.94 202 ARG A CA 1
ATOM 1598 C C . ARG A 1 202 ? 36.552 22.456 -48.110 1.00 79.94 202 ARG A C 1
ATOM 1600 O O . ARG A 1 202 ? 35.838 22.823 -49.037 1.00 79.94 202 ARG A O 1
ATOM 1607 N N . ILE A 1 203 ? 37.861 22.240 -48.239 1.00 79.88 203 ILE A N 1
ATOM 1608 C CA . ILE A 1 203 ? 38.586 22.329 -49.512 1.00 79.88 203 ILE A CA 1
ATOM 1609 C C . ILE A 1 203 ? 39.317 21.010 -49.721 1.00 79.88 203 ILE A C 1
ATOM 1611 O O . ILE A 1 203 ? 40.177 20.650 -48.916 1.00 79.88 203 ILE A O 1
ATOM 1615 N N . TYR A 1 204 ? 38.945 20.288 -50.778 1.00 81.94 204 TYR A N 1
ATOM 1616 C CA . TYR A 1 204 ? 39.584 19.029 -51.146 1.00 81.94 204 TYR A CA 1
ATOM 1617 C C . TYR A 1 204 ? 40.914 19.281 -51.861 1.00 81.94 204 TYR A C 1
ATOM 1619 O O . TYR A 1 204 ? 40.981 20.203 -52.677 1.00 81.94 204 TYR A O 1
ATOM 1627 N N . PRO A 1 205 ? 41.935 18.438 -51.630 1.00 80.00 205 PRO A N 1
ATOM 1628 C CA . PRO A 1 205 ? 43.138 18.471 -52.446 1.00 80.00 205 PRO A CA 1
ATOM 1629 C C . PRO A 1 205 ? 42.787 18.115 -53.897 1.00 80.00 205 PRO A C 1
ATOM 1631 O O . PRO A 1 205 ? 42.014 17.182 -54.172 1.00 80.00 205 PRO A O 1
ATOM 1634 N N . PHE A 1 206 ? 43.347 18.882 -54.828 1.00 79.31 206 PHE A N 1
ATOM 1635 C CA . PHE A 1 206 ? 43.211 18.654 -56.258 1.00 79.31 206 PHE A CA 1
ATOM 1636 C C . PHE A 1 206 ? 44.588 18.286 -56.823 1.00 79.31 206 PHE A C 1
ATOM 1638 O O . PHE A 1 206 ? 45.442 19.166 -56.906 1.00 79.31 206 PHE A O 1
ATOM 1645 N N . PRO A 1 207 ? 44.834 17.010 -57.171 1.00 71.31 207 PRO A N 1
ATOM 1646 C CA . PRO A 1 207 ? 46.081 16.620 -57.806 1.00 71.31 207 PRO A CA 1
ATOM 1647 C C . PRO A 1 207 ? 46.157 17.255 -59.196 1.00 71.31 207 PRO A C 1
ATOM 1649 O O . PRO A 1 207 ? 45.195 17.194 -59.964 1.00 71.31 207 PRO A O 1
ATOM 1652 N N . SER A 1 208 ? 47.291 17.870 -59.511 1.00 73.38 208 SER A N 1
ATOM 1653 C CA . SER A 1 208 ? 47.587 18.317 -60.865 1.00 73.38 208 SER A CA 1
ATOM 1654 C C . SER A 1 208 ? 47.904 17.104 -61.743 1.00 73.38 208 SER A C 1
ATOM 1656 O O . SER A 1 208 ? 48.481 16.115 -61.288 1.00 73.38 208 SER A O 1
ATOM 1658 N N . ASP A 1 209 ? 47.585 17.185 -63.034 1.00 73.56 209 ASP A N 1
ATOM 1659 C CA . ASP A 1 209 ? 47.930 16.128 -63.996 1.00 73.56 209 ASP A CA 1
ATOM 1660 C C . ASP A 1 209 ? 49.457 15.949 -64.166 1.00 73.56 209 ASP A C 1
ATOM 1662 O O . ASP A 1 209 ? 49.905 14.981 -64.782 1.00 73.56 209 ASP A O 1
ATOM 1666 N N . GLN A 1 210 ? 50.262 16.884 -63.643 1.00 77.12 210 GLN A N 1
ATOM 1667 C CA . GLN A 1 210 ? 51.722 16.918 -63.766 1.00 77.12 210 GLN A CA 1
ATOM 1668 C C . GLN A 1 210 ? 52.465 16.621 -62.455 1.00 77.12 210 GLN A C 1
ATOM 1670 O O . GLN A 1 210 ? 53.696 16.657 -62.446 1.00 77.12 210 GLN A O 1
ATOM 1675 N N . CYS A 1 211 ? 51.757 16.277 -61.373 1.00 76.25 211 CYS A N 1
ATOM 1676 C CA . CYS A 1 211 ? 52.362 15.929 -60.085 1.00 76.25 211 CYS A CA 1
ATOM 1677 C C . CYS A 1 211 ? 53.272 17.033 -59.506 1.00 76.25 211 CYS A C 1
ATOM 1679 O O . CYS A 1 211 ? 54.334 16.746 -58.948 1.00 76.25 211 CYS A O 1
ATOM 1681 N N . GLU A 1 212 ? 52.865 18.299 -59.640 1.00 73.50 212 GLU A N 1
ATOM 1682 C CA . GLU A 1 212 ? 53.651 19.477 -59.236 1.00 73.50 212 GLU A CA 1
ATOM 1683 C C . GLU A 1 212 ? 53.734 19.674 -57.707 1.00 73.50 212 GLU A C 1
ATOM 1685 O O . GLU A 1 212 ? 54.575 20.436 -57.231 1.00 73.50 212 GLU A O 1
ATOM 1690 N N . LYS A 1 213 ? 52.931 18.933 -56.926 1.00 74.12 213 LYS A N 1
ATOM 1691 C CA . LYS A 1 213 ? 52.872 18.971 -55.449 1.00 74.12 213 LYS A CA 1
ATOM 1692 C C . LYS A 1 213 ? 52.484 20.352 -54.913 1.00 74.12 213 LYS A C 1
ATOM 1694 O O . LYS A 1 213 ? 53.096 20.875 -53.979 1.00 74.12 213 LYS A O 1
ATOM 1699 N N . HIS A 1 214 ? 51.470 20.948 -55.532 1.00 69.25 214 HIS A N 1
ATOM 1700 C CA . HIS A 1 214 ? 50.933 22.264 -55.171 1.00 69.25 214 HIS A CA 1
ATOM 1701 C C . HIS A 1 214 ? 49.511 22.182 -54.604 1.00 69.25 214 HIS A C 1
ATOM 1703 O O . HIS A 1 214 ? 48.781 23.176 -54.579 1.00 69.25 214 HIS A O 1
ATOM 1709 N N . ASP A 1 215 ? 49.102 21.005 -54.136 1.00 71.94 215 ASP A N 1
ATOM 1710 C CA . ASP A 1 215 ? 47.792 20.823 -53.547 1.00 71.94 215 ASP A CA 1
ATOM 1711 C C . ASP A 1 215 ? 47.703 21.426 -52.140 1.00 71.94 215 ASP A C 1
ATOM 1713 O O . ASP A 1 215 ? 48.620 21.375 -51.323 1.00 71.94 215 ASP A O 1
ATOM 1717 N N . TYR A 1 216 ? 46.548 22.016 -51.848 1.00 75.19 216 TYR A N 1
ATOM 1718 C CA . TYR A 1 216 ? 46.201 22.473 -50.513 1.00 75.19 216 TYR A CA 1
ATOM 1719 C C . TYR A 1 216 ? 44.828 21.928 -50.148 1.00 75.19 216 TYR A C 1
ATOM 1721 O O . TYR A 1 216 ? 43.960 21.720 -50.999 1.00 75.19 216 TYR A O 1
ATOM 1729 N N . SER A 1 217 ? 44.626 21.686 -48.860 1.00 76.00 217 SER A N 1
ATOM 1730 C CA . SER A 1 217 ? 43.340 21.257 -48.332 1.00 76.00 217 SER A CA 1
ATOM 1731 C C . SER A 1 217 ? 43.057 21.977 -47.025 1.00 76.00 217 SER A C 1
ATOM 1733 O O . SER A 1 217 ? 43.973 22.388 -46.312 1.00 76.00 217 SER A O 1
ATOM 1735 N N . LEU A 1 218 ? 41.776 22.144 -46.719 1.00 82.44 218 LEU A N 1
ATOM 1736 C CA . LEU A 1 218 ? 41.331 22.788 -45.491 1.00 82.44 218 LEU A CA 1
ATOM 1737 C C . LEU A 1 218 ? 40.237 21.940 -44.864 1.00 82.44 218 LEU A C 1
ATOM 1739 O O . LEU A 1 218 ? 39.173 21.761 -45.461 1.00 82.44 218 LEU A O 1
ATOM 1743 N N . SER A 1 219 ? 40.487 21.454 -43.653 1.00 77.69 219 SER A N 1
ATOM 1744 C CA . SER A 1 219 ? 39.554 20.619 -42.899 1.00 77.69 219 SER A CA 1
ATOM 1745 C C . SER A 1 219 ? 39.410 21.133 -41.474 1.00 77.69 219 SER A C 1
ATOM 1747 O O . SER A 1 219 ? 40.352 21.692 -40.919 1.00 77.69 219 SER A O 1
ATOM 1749 N N . HIS A 1 220 ? 38.226 20.956 -40.895 1.00 80.44 220 HIS A N 1
ATOM 1750 C CA . HIS A 1 220 ? 37.896 21.429 -39.554 1.00 80.44 220 HIS A CA 1
ATOM 1751 C C . HIS A 1 220 ? 37.373 20.276 -38.707 1.00 80.44 220 HIS A C 1
ATOM 1753 O O . HIS A 1 220 ? 36.737 19.359 -39.223 1.00 80.44 220 HIS A O 1
ATOM 1759 N N . ILE A 1 221 ? 37.621 20.362 -37.402 1.00 84.38 221 ILE A N 1
ATOM 1760 C CA . ILE A 1 221 ? 36.979 19.537 -36.381 1.00 84.38 221 ILE A CA 1
ATOM 1761 C C . ILE A 1 221 ? 36.440 20.508 -35.339 1.00 84.38 221 ILE A C 1
ATOM 1763 O O . ILE A 1 221 ? 37.216 21.260 -34.750 1.00 84.38 221 ILE A O 1
ATOM 1767 N N . LEU A 1 222 ? 35.126 20.527 -35.137 1.00 77.69 222 LEU A N 1
ATOM 1768 C CA . LEU A 1 222 ? 34.481 21.434 -34.189 1.00 77.69 222 LEU A CA 1
ATOM 1769 C C . LEU A 1 222 ? 33.468 20.691 -33.315 1.00 77.69 222 LEU A C 1
ATOM 1771 O O . LEU A 1 222 ? 32.817 19.767 -33.801 1.00 77.69 222 LEU A O 1
ATOM 1775 N N . PRO A 1 223 ? 33.316 21.061 -32.035 1.00 75.62 223 PRO A N 1
ATOM 1776 C CA . PRO A 1 223 ? 32.243 20.530 -31.210 1.00 75.62 223 PRO A CA 1
ATOM 1777 C C . PRO A 1 223 ? 30.904 21.089 -31.699 1.00 75.62 223 PRO A C 1
ATOM 1779 O O . PRO A 1 223 ? 30.742 22.303 -31.815 1.00 75.62 223 PRO A O 1
ATOM 1782 N N . ILE A 1 224 ? 29.950 20.210 -31.989 1.00 72.56 224 ILE A N 1
ATOM 1783 C CA . ILE A 1 224 ? 28.581 20.582 -32.339 1.00 72.56 224 ILE A CA 1
ATOM 1784 C C . ILE A 1 224 ? 27.604 19.785 -31.486 1.00 72.56 224 ILE A C 1
ATOM 1786 O O . ILE A 1 224 ? 27.779 18.586 -31.250 1.00 72.56 224 ILE A O 1
ATOM 1790 N N . GLU A 1 225 ? 26.566 20.468 -31.030 1.00 69.25 225 GLU A N 1
ATOM 1791 C CA . GLU A 1 225 ? 25.415 19.832 -30.419 1.00 69.25 225 GLU A CA 1
ATOM 1792 C C . GLU A 1 225 ? 24.464 19.372 -31.524 1.00 69.25 225 GLU A C 1
ATOM 1794 O O . GLU A 1 225 ? 24.053 20.148 -32.388 1.00 69.25 225 GLU A O 1
ATOM 1799 N N . SER A 1 226 ? 24.165 18.078 -31.547 1.00 66.75 226 SER A N 1
ATOM 1800 C CA . SER A 1 226 ? 23.346 17.473 -32.588 1.00 66.75 226 SER A CA 1
ATOM 1801 C C . SER A 1 226 ? 22.436 16.409 -32.001 1.00 66.75 226 SER A C 1
ATOM 1803 O O . SER A 1 226 ? 22.833 15.628 -31.138 1.00 66.75 226 SER A O 1
ATOM 1805 N N . LYS A 1 227 ? 21.224 16.310 -32.551 1.00 62.34 227 LYS A N 1
ATOM 1806 C CA . LYS A 1 227 ? 20.314 15.185 -32.295 1.00 62.34 227 LYS A CA 1
ATOM 1807 C C . LYS A 1 227 ? 20.913 13.843 -32.745 1.00 62.34 227 LYS A C 1
ATOM 1809 O O . LYS A 1 227 ? 20.504 12.786 -32.281 1.00 62.34 227 LYS A O 1
ATOM 1814 N N . TYR A 1 228 ? 21.879 13.871 -33.662 1.00 65.56 228 TYR A N 1
ATOM 1815 C CA . TYR A 1 228 ? 22.553 12.683 -34.175 1.00 65.56 228 TYR A CA 1
ATOM 1816 C C . TYR A 1 228 ? 23.926 12.532 -33.531 1.00 65.56 228 TYR A C 1
ATOM 1818 O O . TYR A 1 228 ? 24.697 13.490 -33.475 1.00 65.56 228 TYR A O 1
ATOM 1826 N N . ASN A 1 229 ? 24.291 11.312 -33.134 1.00 73.06 229 ASN A N 1
ATOM 1827 C CA . ASN A 1 229 ? 25.667 11.023 -32.749 1.00 73.06 229 ASN A CA 1
ATOM 1828 C C . ASN A 1 229 ? 26.552 11.005 -34.009 1.00 73.06 229 ASN A C 1
ATOM 1830 O O . ASN A 1 229 ? 26.686 9.975 -34.677 1.00 73.06 229 ASN A O 1
ATOM 1834 N N . LEU A 1 230 ? 27.108 12.169 -34.362 1.00 73.44 230 LEU A N 1
ATOM 1835 C CA . LEU A 1 230 ? 27.898 12.384 -35.581 1.00 73.44 230 LEU A CA 1
ATOM 1836 C C . LEU A 1 230 ? 29.236 11.631 -35.571 1.00 73.44 230 LEU A C 1
ATOM 1838 O O . LEU A 1 230 ? 29.763 11.332 -36.640 1.00 73.44 230 LEU A O 1
ATOM 1842 N N . MET A 1 231 ? 29.729 11.232 -34.394 1.00 69.19 231 MET A N 1
ATOM 1843 C CA . MET A 1 231 ? 30.937 10.405 -34.251 1.00 69.19 231 MET A CA 1
ATOM 1844 C C . MET A 1 231 ? 30.748 8.984 -34.803 1.00 69.19 231 MET A C 1
ATOM 1846 O O . MET A 1 231 ? 31.720 8.275 -35.046 1.00 69.19 231 MET A O 1
ATOM 1850 N N . LEU A 1 232 ? 29.498 8.552 -34.993 1.00 70.44 232 LEU A N 1
ATOM 1851 C CA . LEU A 1 232 ? 29.149 7.229 -35.511 1.00 70.44 232 LEU A CA 1
ATOM 1852 C C . LEU A 1 232 ? 28.862 7.228 -37.020 1.00 70.44 232 LEU A C 1
ATOM 1854 O O . LEU A 1 232 ? 28.341 6.236 -37.539 1.00 70.44 232 LEU A O 1
ATOM 1858 N N . ARG A 1 233 ? 29.184 8.316 -37.736 1.00 75.56 233 ARG A N 1
ATOM 1859 C CA . ARG A 1 233 ? 29.095 8.368 -39.201 1.00 75.56 233 ARG A CA 1
ATOM 1860 C C . ARG A 1 233 ? 29.902 7.212 -39.815 1.00 75.56 233 ARG A C 1
ATOM 1862 O O . ARG A 1 233 ? 31.121 7.152 -39.633 1.00 75.56 233 ARG A O 1
ATOM 1869 N N . PRO A 1 234 ? 29.255 6.266 -40.524 1.00 67.88 234 PRO A N 1
ATOM 1870 C CA . PRO A 1 234 ? 29.986 5.273 -41.289 1.00 67.88 234 PRO A CA 1
ATOM 1871 C C . PRO A 1 234 ? 30.656 5.946 -42.493 1.00 67.88 234 PRO A C 1
ATOM 1873 O O . PRO A 1 234 ? 30.157 6.925 -43.034 1.00 67.88 234 PRO A O 1
ATOM 1876 N N . GLY A 1 235 ? 31.780 5.388 -42.933 1.00 75.75 235 GLY A N 1
ATOM 1877 C CA . GLY A 1 235 ? 32.467 5.840 -44.141 1.00 75.75 235 GLY A CA 1
ATOM 1878 C C . GLY A 1 235 ? 33.741 6.635 -43.874 1.00 75.75 235 GLY A C 1
ATOM 1879 O O . GLY A 1 235 ? 34.395 6.472 -42.837 1.00 75.75 235 GLY A O 1
ATOM 1880 N N . ARG A 1 236 ? 34.138 7.412 -44.886 1.00 80.19 236 ARG A N 1
ATOM 1881 C CA . ARG A 1 236 ? 35.363 8.218 -44.891 1.00 80.19 236 ARG A CA 1
ATOM 1882 C C . ARG A 1 236 ? 35.043 9.585 -44.315 1.00 80.19 236 ARG A C 1
ATOM 1884 O O . ARG A 1 236 ? 34.262 10.314 -44.916 1.00 80.19 236 ARG A O 1
ATOM 1891 N N . THR A 1 237 ? 35.661 9.902 -43.188 1.00 85.12 237 THR A N 1
ATOM 1892 C CA . THR A 1 237 ? 35.590 11.213 -42.537 1.00 85.12 237 THR A CA 1
ATOM 1893 C C . THR A 1 237 ? 37.006 11.753 -42.370 1.00 85.12 237 THR A C 1
ATOM 1895 O O . THR A 1 237 ? 37.973 10.978 -42.398 1.00 85.12 237 THR A O 1
ATOM 1898 N N . PHE A 1 238 ? 37.161 13.069 -42.240 1.00 84.12 238 PHE A N 1
ATOM 1899 C CA . PHE A 1 238 ? 38.487 13.683 -42.153 1.00 84.12 238 PHE A CA 1
ATOM 1900 C C . PHE A 1 238 ? 39.302 13.152 -40.963 1.00 84.12 238 PHE A C 1
ATOM 1902 O O . PHE A 1 238 ? 40.464 12.786 -41.125 1.00 84.12 238 PHE A O 1
ATOM 1909 N N . ALA A 1 239 ? 38.686 13.009 -39.792 1.00 81.12 239 ALA A N 1
ATOM 1910 C CA . ALA A 1 239 ? 39.319 12.493 -38.584 1.00 81.12 239 ALA A CA 1
ATOM 1911 C C . ALA A 1 239 ? 39.771 11.029 -38.721 1.00 81.12 239 ALA A C 1
ATOM 1913 O O . ALA A 1 239 ? 40.717 10.613 -38.054 1.00 81.12 239 ALA A O 1
ATOM 1914 N N . ARG A 1 240 ? 39.112 10.239 -39.581 1.00 79.12 240 ARG A N 1
ATOM 1915 C CA . ARG A 1 240 ? 39.414 8.814 -39.770 1.00 79.12 240 ARG A CA 1
ATOM 1916 C C . ARG A 1 240 ? 40.382 8.541 -40.917 1.00 79.12 240 ARG A C 1
ATOM 1918 O O . ARG A 1 240 ? 41.219 7.650 -40.804 1.00 79.12 240 ARG A O 1
ATOM 1925 N N . SER A 1 241 ? 40.212 9.235 -42.037 1.00 82.06 241 SER A N 1
ATOM 1926 C CA . SER A 1 241 ? 40.895 8.928 -43.300 1.00 82.06 241 SER A CA 1
ATOM 1927 C C . SER A 1 241 ? 41.867 10.018 -43.740 1.00 82.06 241 SER A C 1
ATOM 1929 O O . SER A 1 241 ? 42.642 9.775 -44.661 1.00 82.06 241 SER A O 1
ATOM 1931 N N . ALA A 1 242 ? 41.855 11.183 -43.081 1.00 86.69 242 ALA A N 1
ATOM 1932 C CA . ALA A 1 242 ? 42.567 12.386 -43.497 1.00 86.69 242 ALA A CA 1
ATOM 1933 C C . ALA A 1 242 ? 42.269 12.763 -44.964 1.00 86.69 242 ALA A C 1
ATOM 1935 O O . ALA A 1 242 ? 41.361 12.231 -45.608 1.00 86.69 242 ALA A O 1
ATOM 1936 N N . VAL A 1 243 ? 43.009 13.731 -45.489 1.00 86.06 243 VAL A N 1
ATOM 1937 C CA . VAL A 1 243 ? 43.005 14.079 -46.915 1.00 86.06 243 VAL A CA 1
ATOM 1938 C C . VAL A 1 243 ? 44.054 13.248 -47.651 1.00 86.06 243 VAL A C 1
ATOM 1940 O O . VAL A 1 243 ? 45.063 12.869 -47.058 1.00 86.06 243 VAL A O 1
ATOM 1943 N N . ARG A 1 244 ? 43.831 12.957 -48.936 1.00 86.44 244 ARG A N 1
ATOM 1944 C CA . ARG A 1 244 ? 44.837 12.309 -49.786 1.00 86.44 244 ARG A CA 1
ATOM 1945 C C . ARG A 1 244 ? 45.625 13.380 -50.542 1.00 86.44 244 ARG A C 1
ATOM 1947 O O . ARG A 1 244 ? 45.063 13.945 -51.480 1.00 86.44 244 ARG A O 1
ATOM 1954 N N . PRO A 1 245 ? 46.885 13.659 -50.168 1.00 84.06 245 PRO A N 1
ATOM 1955 C CA . PRO A 1 245 ? 47.666 14.662 -50.865 1.00 84.06 245 PRO A CA 1
ATOM 1956 C C . PRO A 1 245 ? 48.070 14.180 -52.265 1.00 84.06 245 PRO A C 1
ATOM 1958 O O . PRO A 1 245 ? 48.094 12.977 -52.564 1.00 84.06 245 PRO A O 1
ATOM 1961 N N . GLU A 1 246 ? 48.416 15.125 -53.130 1.00 83.88 246 GLU A N 1
ATOM 1962 C CA . GLU A 1 246 ? 48.901 14.877 -54.486 1.00 83.88 246 GLU A CA 1
ATOM 1963 C C . GLU A 1 246 ? 50.150 13.991 -54.477 1.00 83.88 246 GLU A C 1
ATOM 1965 O O . GLU A 1 246 ? 50.244 13.055 -55.270 1.00 83.88 246 GLU A O 1
ATOM 1970 N N . GLU A 1 247 ? 51.052 14.197 -53.513 1.00 82.88 247 GLU A N 1
ATOM 1971 C CA . GLU A 1 247 ? 52.260 13.381 -53.354 1.00 82.88 247 GLU A CA 1
ATOM 1972 C C . GLU A 1 247 ? 51.930 11.885 -53.192 1.00 82.88 247 GLU A C 1
ATOM 1974 O O . GLU A 1 247 ? 52.520 11.039 -53.864 1.00 82.88 247 GLU A O 1
ATOM 1979 N N . THR A 1 248 ? 50.913 11.547 -52.392 1.00 82.75 248 THR A N 1
ATOM 1980 C CA . THR A 1 248 ? 50.442 10.160 -52.233 1.00 82.75 248 THR A CA 1
ATOM 1981 C C . THR A 1 248 ? 49.778 9.618 -53.496 1.00 82.75 248 THR A C 1
ATOM 1983 O O . THR A 1 248 ? 49.789 8.412 -53.745 1.00 82.75 248 THR A O 1
ATOM 1986 N N . SER A 1 249 ? 49.180 10.486 -54.308 1.00 79.38 249 SER A N 1
ATOM 1987 C CA . SER A 1 249 ? 48.532 10.091 -55.562 1.00 79.38 249 SER A CA 1
ATOM 1988 C C . SER A 1 249 ? 49.532 9.834 -56.689 1.00 79.38 249 SER A C 1
ATOM 1990 O O . SER A 1 249 ? 49.311 8.926 -57.486 1.00 79.38 249 SER A O 1
ATOM 1992 N N . CYS A 1 250 ? 50.631 10.584 -56.719 1.00 81.50 250 CYS A N 1
ATOM 1993 C CA . CYS A 1 250 ? 51.642 10.533 -57.769 1.00 81.50 250 CYS A CA 1
ATOM 1994 C C . CYS A 1 250 ? 52.811 9.592 -57.458 1.00 81.50 250 CYS A C 1
ATOM 1996 O O . CYS A 1 250 ? 53.198 8.786 -58.303 1.00 81.50 250 CYS A O 1
ATOM 1998 N N . ASP A 1 251 ? 53.351 9.656 -56.239 1.00 80.38 251 ASP A N 1
ATOM 1999 C CA . ASP A 1 251 ? 54.582 8.949 -55.869 1.00 80.38 251 ASP A CA 1
ATOM 2000 C C . ASP A 1 251 ? 54.315 7.650 -55.090 1.00 80.38 251 ASP A C 1
ATOM 2002 O O . ASP A 1 251 ? 55.255 6.935 -54.740 1.00 80.38 251 ASP A O 1
ATOM 2006 N N . ASN A 1 252 ? 53.043 7.340 -54.795 1.00 75.06 252 ASN A N 1
ATOM 2007 C CA . ASN A 1 252 ? 52.624 6.256 -53.894 1.00 75.06 252 ASN A CA 1
ATOM 2008 C C . ASN A 1 252 ? 53.322 6.308 -52.519 1.00 75.06 252 ASN A C 1
ATOM 2010 O O . ASN A 1 252 ? 53.546 5.281 -51.877 1.00 75.06 252 ASN A O 1
ATOM 2014 N N . THR A 1 253 ? 53.685 7.504 -52.056 1.00 73.44 253 THR A N 1
ATOM 2015 C CA . THR A 1 253 ? 54.293 7.724 -50.741 1.00 73.44 253 THR A CA 1
ATOM 2016 C C . THR A 1 253 ? 53.219 8.038 -49.697 1.00 73.44 253 THR A C 1
ATOM 2018 O O . THR A 1 253 ? 52.166 8.596 -50.000 1.00 73.44 253 THR A O 1
ATOM 2021 N N . GLY A 1 254 ? 53.458 7.668 -48.436 1.00 68.69 254 GLY A N 1
ATOM 2022 C CA . GLY A 1 254 ? 52.478 7.879 -47.364 1.00 68.69 254 GLY A CA 1
ATOM 2023 C C . GLY A 1 254 ? 51.260 6.965 -47.498 1.00 68.69 254 GLY A C 1
ATOM 2024 O O . GLY A 1 254 ? 50.135 7.439 -47.641 1.00 68.69 254 GLY A O 1
ATOM 2025 N N . GLU A 1 255 ? 51.487 5.649 -47.422 1.00 73.06 255 GLU A N 1
ATOM 2026 C CA . GLU A 1 255 ? 50.458 4.601 -47.534 1.00 73.06 255 GLU A CA 1
ATOM 2027 C C . GLU A 1 255 ? 49.236 4.842 -46.628 1.00 73.06 255 GLU A C 1
ATOM 2029 O O . GLU A 1 255 ? 48.118 4.463 -46.978 1.00 73.06 255 GLU A O 1
ATOM 2034 N N . GLN A 1 256 ? 49.415 5.533 -45.496 1.00 69.75 256 GLN A N 1
ATOM 2035 C CA . GLN A 1 256 ? 48.328 5.905 -44.591 1.00 69.75 256 GLN A CA 1
ATOM 2036 C C . GLN A 1 256 ? 47.280 6.850 -45.213 1.00 69.75 256 GLN A C 1
ATOM 2038 O O . GLN A 1 256 ? 46.132 6.845 -44.775 1.00 69.75 256 GLN A O 1
ATOM 2043 N N . PHE A 1 257 ? 47.641 7.626 -46.240 1.00 79.12 257 PHE A N 1
ATOM 2044 C CA . PHE A 1 257 ? 46.756 8.584 -46.914 1.00 79.12 257 PHE A CA 1
ATOM 2045 C C . PHE A 1 257 ? 46.171 8.046 -48.226 1.00 79.12 257 PHE A C 1
ATOM 2047 O O . PHE A 1 257 ? 45.415 8.744 -48.900 1.00 79.12 257 PHE A O 1
ATOM 2054 N N . LEU A 1 258 ? 46.479 6.798 -48.599 1.00 80.69 258 LEU A N 1
ATOM 2055 C CA . LEU A 1 258 ? 46.045 6.204 -49.869 1.00 80.69 258 LEU A CA 1
ATOM 2056 C C . LEU A 1 258 ? 44.510 6.162 -50.004 1.00 80.69 258 LEU A C 1
ATOM 2058 O O . LEU A 1 258 ? 43.970 6.312 -51.100 1.00 80.69 258 LEU A O 1
ATOM 2062 N N . ASN A 1 259 ? 43.814 6.007 -48.874 1.00 78.12 259 ASN A N 1
ATOM 2063 C CA . ASN A 1 259 ? 42.351 6.013 -48.772 1.00 78.12 259 ASN A CA 1
ATOM 2064 C C . ASN A 1 259 ? 41.778 7.364 -48.299 1.00 78.12 259 ASN A C 1
ATOM 2066 O O . ASN A 1 259 ? 40.614 7.423 -47.892 1.00 78.12 259 ASN A O 1
ATOM 2070 N N . GLY A 1 260 ? 42.599 8.418 -48.299 1.00 83.75 260 GLY A N 1
ATOM 2071 C CA . GLY A 1 260 ? 42.217 9.750 -47.851 1.00 83.75 260 GLY A CA 1
ATOM 2072 C C . GLY A 1 260 ? 41.229 10.443 -48.784 1.00 83.75 260 GLY A C 1
ATOM 2073 O O . GLY A 1 260 ? 40.994 10.032 -49.922 1.00 83.75 260 GLY A O 1
ATOM 2074 N N . ILE A 1 261 ? 40.628 11.509 -48.273 1.00 85.31 261 ILE A N 1
ATOM 2075 C CA . ILE A 1 261 ? 39.588 12.266 -48.962 1.00 85.31 261 ILE A CA 1
ATOM 2076 C C . ILE A 1 261 ? 40.211 13.141 -50.061 1.00 85.31 261 ILE A C 1
ATOM 2078 O O . ILE A 1 261 ? 41.181 13.860 -49.815 1.00 85.31 261 ILE A O 1
ATOM 2082 N N . MET A 1 262 ? 39.633 13.106 -51.264 1.00 85.94 262 MET A N 1
ATOM 2083 C CA . MET A 1 262 ? 40.018 13.936 -52.418 1.00 85.94 262 MET A CA 1
ATOM 2084 C C . MET A 1 262 ? 38.809 14.218 -53.316 1.00 85.94 262 MET A C 1
ATOM 2086 O O . MET A 1 262 ? 37.756 13.612 -53.145 1.00 85.94 262 MET A O 1
ATOM 2090 N N . HIS A 1 263 ? 38.948 15.085 -54.321 1.00 80.81 263 HIS A N 1
ATOM 2091 C CA . HIS A 1 263 ? 37.819 15.476 -55.180 1.00 80.81 263 HIS A CA 1
ATOM 2092 C C . HIS A 1 263 ? 37.096 14.295 -55.873 1.00 80.81 263 HIS A C 1
ATOM 2094 O O . HIS A 1 263 ? 35.878 14.328 -56.025 1.00 80.81 263 HIS A O 1
ATOM 2100 N N . GLN A 1 264 ? 37.812 13.229 -56.256 1.00 78.25 264 GLN A N 1
ATOM 2101 C CA . GLN A 1 264 ? 37.224 12.021 -56.876 1.00 78.25 264 GLN A CA 1
ATOM 2102 C C . GLN A 1 264 ? 36.674 11.027 -55.846 1.00 78.25 264 GLN A C 1
ATOM 2104 O O . GLN A 1 264 ? 35.947 10.093 -56.182 1.00 78.25 264 GLN A O 1
ATOM 2109 N N . GLN A 1 265 ? 37.060 11.198 -54.585 1.00 79.69 265 GLN A N 1
ATOM 2110 C CA . GLN A 1 265 ? 36.704 10.344 -53.463 1.00 79.69 265 GLN A CA 1
ATOM 2111 C C . GLN A 1 265 ? 36.296 11.229 -52.280 1.00 79.69 265 GLN A C 1
ATOM 2113 O O . GLN A 1 265 ? 37.029 11.302 -51.288 1.00 79.69 265 GLN A O 1
ATOM 2118 N N . PRO A 1 266 ? 35.156 11.937 -52.404 1.00 81.06 266 PRO A N 1
ATOM 2119 C CA . PRO A 1 266 ? 34.719 12.877 -51.390 1.00 81.06 266 PRO A CA 1
ATOM 2120 C C . PRO A 1 266 ? 34.343 12.163 -50.091 1.00 81.06 266 PRO A C 1
ATOM 2122 O O . PRO A 1 266 ? 34.204 10.931 -50.023 1.00 81.06 266 PRO A O 1
ATOM 2125 N N . GLU A 1 267 ? 34.193 12.988 -49.062 1.00 80.56 267 GLU A N 1
ATOM 2126 C CA . GLU A 1 267 ? 33.765 12.580 -47.733 1.00 80.56 267 GLU A CA 1
ATOM 2127 C C . GLU A 1 267 ? 32.389 11.904 -47.775 1.00 80.56 267 GLU A C 1
ATOM 2129 O O . GLU A 1 267 ? 31.516 12.295 -48.556 1.00 80.56 267 GLU A O 1
ATOM 2134 N N . ASP A 1 268 ? 32.205 10.877 -46.943 1.00 81.06 268 ASP A N 1
ATOM 2135 C CA . ASP A 1 268 ? 30.919 10.201 -46.833 1.00 81.06 268 ASP A CA 1
ATOM 2136 C C . ASP A 1 268 ? 30.030 10.916 -45.811 1.00 81.06 268 ASP A C 1
ATOM 2138 O O . ASP A 1 268 ? 30.364 11.062 -44.628 1.00 81.06 268 ASP A O 1
ATOM 2142 N N . TRP A 1 269 ? 28.881 11.367 -46.298 1.00 79.25 269 TRP A N 1
ATOM 2143 C CA . TRP A 1 269 ? 27.845 12.033 -45.515 1.00 79.25 269 TRP A CA 1
ATOM 2144 C C . TRP A 1 269 ? 26.706 11.088 -45.139 1.00 79.25 269 TRP A C 1
ATOM 2146 O O . TRP A 1 269 ? 25.757 11.496 -44.468 1.00 79.25 269 TRP A O 1
ATOM 2156 N N . ASN A 1 270 ? 26.775 9.827 -45.570 1.00 72.25 270 ASN A N 1
ATOM 2157 C CA . ASN A 1 270 ? 25.754 8.848 -45.258 1.00 72.25 270 ASN A CA 1
ATOM 2158 C C . ASN A 1 270 ? 25.800 8.496 -43.775 1.00 72.25 270 ASN A C 1
ATOM 2160 O O . ASN A 1 270 ? 26.834 8.156 -43.207 1.00 72.25 270 ASN A O 1
ATOM 2164 N N . TYR A 1 271 ? 24.633 8.540 -43.149 1.00 66.81 271 TYR A N 1
ATOM 2165 C CA . TYR A 1 271 ? 24.457 8.103 -41.778 1.00 66.81 271 TYR A CA 1
ATOM 2166 C C . TYR A 1 271 ? 23.937 6.666 -41.758 1.00 66.81 271 TYR A C 1
ATOM 2168 O O . TYR A 1 271 ? 23.134 6.275 -42.613 1.00 66.81 271 TYR A O 1
ATOM 2176 N N . ASN A 1 272 ? 24.375 5.858 -40.789 1.00 61.34 272 ASN A N 1
ATOM 2177 C CA . ASN A 1 272 ? 23.839 4.508 -40.659 1.00 61.34 272 ASN A CA 1
ATOM 2178 C C . ASN A 1 272 ? 22.365 4.613 -40.253 1.00 61.34 272 ASN A C 1
ATOM 2180 O O . ASN A 1 272 ? 22.057 5.105 -39.171 1.00 61.34 272 ASN A O 1
ATOM 2184 N N . LYS A 1 273 ? 21.450 4.121 -41.098 1.00 56.19 273 LYS A N 1
ATOM 2185 C CA . LYS A 1 273 ? 20.012 4.133 -40.795 1.00 56.19 273 LYS A CA 1
ATOM 2186 C C . LYS A 1 273 ? 19.685 3.458 -39.463 1.00 56.19 273 LYS A C 1
ATOM 2188 O O . LYS A 1 273 ? 18.735 3.882 -38.832 1.00 56.19 273 LYS A O 1
ATOM 2193 N N . VAL A 1 274 ? 20.474 2.478 -39.008 1.00 51.28 274 VAL A N 1
ATOM 2194 C CA . VAL A 1 274 ? 20.290 1.807 -37.703 1.00 51.28 274 VAL A CA 1
ATOM 2195 C C . VAL A 1 274 ? 20.464 2.767 -36.517 1.00 51.28 274 VAL A C 1
ATOM 2197 O O . VAL A 1 274 ? 19.900 2.537 -35.459 1.00 51.28 274 VAL A O 1
ATOM 2200 N N . LEU A 1 275 ? 21.191 3.871 -36.695 1.00 51.12 275 LEU A N 1
ATOM 2201 C CA . LEU A 1 275 ? 21.354 4.919 -35.683 1.00 51.12 275 LEU A CA 1
ATOM 2202 C C . LEU A 1 275 ? 20.209 5.952 -35.704 1.00 51.12 275 LEU A C 1
ATOM 2204 O O . LEU A 1 275 ? 20.162 6.825 -34.848 1.00 51.12 275 LEU A O 1
ATOM 2208 N N . LEU A 1 276 ? 19.300 5.868 -36.685 1.00 51.66 276 LEU A N 1
ATOM 2209 C CA . LEU A 1 276 ? 18.053 6.650 -36.762 1.00 51.66 276 LEU A CA 1
ATOM 2210 C C . LEU A 1 276 ? 16.853 5.877 -36.200 1.00 51.66 276 LEU A C 1
ATOM 2212 O O . LEU A 1 276 ? 15.710 6.304 -36.351 1.00 51.66 276 LEU A O 1
ATOM 2216 N N . VAL A 1 277 ? 17.093 4.693 -35.647 1.00 42.34 277 VAL A N 1
ATOM 2217 C CA . VAL A 1 277 ? 16.045 3.756 -35.277 1.00 42.34 277 VAL A CA 1
ATOM 2218 C C . VAL A 1 277 ? 15.783 3.870 -33.780 1.00 42.34 277 VAL A C 1
ATOM 2220 O O . VAL A 1 277 ? 16.553 3.356 -32.978 1.00 42.34 277 VAL A O 1
ATOM 2223 N N . ASP A 1 278 ? 14.661 4.497 -33.419 1.00 46.66 278 ASP A N 1
ATOM 2224 C CA . ASP A 1 278 ? 14.128 4.485 -32.045 1.00 46.66 278 ASP A CA 1
ATOM 2225 C C . ASP A 1 278 ? 13.720 3.064 -31.593 1.00 46.66 278 ASP A C 1
ATOM 2227 O O . ASP A 1 278 ? 13.624 2.784 -30.403 1.00 46.66 278 ASP A O 1
ATOM 2231 N N . THR A 1 279 ? 13.481 2.135 -32.532 1.00 33.09 279 THR A N 1
ATOM 2232 C CA . THR A 1 279 ? 13.039 0.750 -32.267 1.00 33.09 279 THR A CA 1
ATOM 2233 C C . THR A 1 279 ? 13.491 -0.229 -33.364 1.00 33.09 279 THR A C 1
ATOM 2235 O O . THR A 1 279 ? 13.077 -0.142 -34.520 1.00 33.09 279 THR A O 1
ATOM 2238 N N . SER A 1 280 ? 14.377 -1.179 -33.039 1.00 38.72 280 SER A N 1
ATOM 2239 C CA . SER A 1 280 ? 14.987 -2.087 -34.022 1.00 38.72 280 SER A CA 1
ATOM 2240 C C . SER A 1 280 ? 14.001 -3.098 -34.627 1.00 38.72 280 SER A C 1
ATOM 2242 O O . SER A 1 280 ? 13.524 -3.990 -33.934 1.00 38.72 280 SER A O 1
ATOM 2244 N N . ALA A 1 281 ? 13.835 -2.990 -35.951 1.00 39.00 281 ALA A N 1
ATOM 2245 C CA . ALA A 1 281 ? 13.235 -3.928 -36.908 1.00 39.00 281 ALA A CA 1
ATOM 2246 C C . ALA A 1 281 ? 11.699 -4.098 -36.905 1.00 39.00 281 ALA A C 1
ATOM 2248 O O . ALA A 1 281 ? 11.147 -4.962 -36.232 1.00 39.00 281 ALA A O 1
ATOM 2249 N N . VAL A 1 282 ? 11.033 -3.410 -37.843 1.00 38.31 282 VAL A N 1
ATOM 2250 C CA . VAL A 1 282 ? 9.815 -3.928 -38.490 1.00 38.31 282 VAL A CA 1
ATOM 2251 C C . VAL A 1 282 ? 10.060 -3.983 -39.997 1.00 38.31 282 VAL A C 1
ATOM 2253 O O . VAL A 1 282 ? 10.008 -2.969 -40.692 1.00 38.31 282 VAL A O 1
ATOM 2256 N N . SER A 1 283 ? 10.352 -5.167 -40.533 1.00 35.38 283 SER A N 1
ATOM 2257 C CA . SER A 1 283 ? 10.209 -5.402 -41.971 1.00 35.38 283 SER A CA 1
ATOM 2258 C C . SER A 1 283 ? 8.718 -5.466 -42.287 1.00 35.38 283 SER A C 1
ATOM 2260 O O . SER A 1 283 ? 8.091 -6.514 -42.151 1.00 35.38 283 SER A O 1
ATOM 2262 N N . TYR A 1 284 ? 8.138 -4.337 -42.689 1.00 39.12 284 TYR A N 1
ATOM 2263 C CA . TYR A 1 284 ? 6.793 -4.316 -43.250 1.00 39.12 284 TYR A CA 1
ATOM 2264 C C . TYR A 1 284 ? 6.830 -4.983 -44.630 1.00 39.12 284 TYR A C 1
ATOM 2266 O O . TYR A 1 284 ? 7.298 -4.402 -45.609 1.00 39.12 284 TYR A O 1
ATOM 2274 N N . GLY A 1 285 ? 6.318 -6.212 -44.723 1.00 52.50 285 GLY A N 1
ATOM 2275 C CA . GLY A 1 285 ? 5.697 -6.646 -45.974 1.00 52.50 285 GLY A CA 1
ATOM 2276 C C . GLY A 1 285 ? 4.556 -5.682 -46.315 1.00 52.50 285 GLY A C 1
ATOM 2277 O O . GLY A 1 285 ? 4.006 -5.051 -45.412 1.00 52.50 285 GLY A O 1
ATOM 2278 N N . VAL A 1 286 ? 4.213 -5.534 -47.597 1.00 47.47 286 VAL A N 1
ATOM 2279 C CA . VAL A 1 286 ? 3.084 -4.688 -48.021 1.00 47.47 286 VAL A CA 1
ATOM 2280 C C . VAL A 1 286 ? 1.837 -5.149 -47.264 1.00 47.47 286 VAL A C 1
ATOM 2282 O O . VAL A 1 286 ? 1.313 -6.231 -47.527 1.00 47.47 286 VAL A O 1
ATOM 2285 N N . GLN A 1 287 ? 1.407 -4.367 -46.274 1.00 58.41 287 GLN A N 1
ATOM 2286 C CA . GLN A 1 287 ? 0.220 -4.689 -45.498 1.00 58.41 287 GLN A CA 1
ATOM 2287 C C . GLN A 1 287 ? -1.008 -4.485 -46.395 1.00 58.41 287 GLN A C 1
ATOM 2289 O O . GLN A 1 287 ? -1.049 -3.517 -47.163 1.00 58.41 287 GLN A O 1
ATOM 2294 N N . PRO A 1 288 ? -2.001 -5.389 -46.352 1.00 69.25 288 PRO A N 1
ATOM 2295 C CA . PRO A 1 288 ? -3.273 -5.176 -47.027 1.00 69.25 288 PRO A CA 1
ATOM 2296 C C . PRO A 1 288 ? -3.861 -3.820 -46.633 1.00 69.25 288 PRO A C 1
ATOM 2298 O O . PRO A 1 288 ? -3.701 -3.383 -45.496 1.00 69.25 288 PRO A O 1
ATOM 2301 N N . ARG A 1 289 ? -4.583 -3.173 -47.554 1.00 56.84 289 ARG A N 1
ATOM 2302 C CA . ARG A 1 289 ? -5.222 -1.865 -47.315 1.00 56.84 289 ARG A CA 1
ATOM 2303 C C . ARG A 1 289 ? -6.127 -1.848 -46.073 1.00 56.84 289 ARG A C 1
ATOM 2305 O O . ARG A 1 289 ? -6.309 -0.792 -45.479 1.00 56.84 289 ARG A O 1
ATOM 2312 N N . ASP A 1 290 ? -6.629 -3.017 -45.681 1.00 72.25 290 ASP A N 1
ATOM 2313 C CA . ASP A 1 290 ? -7.554 -3.214 -44.565 1.00 72.25 290 ASP A CA 1
ATOM 2314 C C . ASP A 1 290 ? -6.867 -3.771 -43.301 1.00 72.25 290 ASP A C 1
ATOM 2316 O O . ASP A 1 290 ? -7.539 -4.243 -42.384 1.00 72.25 290 ASP A O 1
ATOM 2320 N N . PHE A 1 291 ? -5.530 -3.771 -43.238 1.00 67.25 291 PHE A N 1
ATOM 2321 C CA . PHE A 1 291 ? -4.822 -4.199 -42.036 1.00 67.25 291 PHE A CA 1
ATOM 2322 C C . PHE A 1 291 ? -5.050 -3.193 -40.909 1.00 67.25 291 PHE A C 1
ATOM 2324 O O . PHE A 1 291 ? -4.588 -2.055 -40.963 1.00 67.25 291 PHE A O 1
ATOM 2331 N N . LEU A 1 292 ? -5.750 -3.638 -39.871 1.00 70.31 292 LEU A N 1
ATOM 2332 C CA . LEU A 1 292 ? -5.865 -2.914 -38.616 1.00 70.31 292 LEU A CA 1
ATOM 2333 C C . LEU A 1 292 ? -4.709 -3.363 -37.714 1.00 70.31 292 LEU A C 1
ATOM 2335 O O . LEU A 1 292 ? -4.741 -4.498 -37.228 1.00 70.31 292 LEU A O 1
ATOM 2339 N N . PRO A 1 293 ? -3.671 -2.530 -37.506 1.00 61.44 293 PRO A N 1
ATOM 2340 C CA . PRO A 1 293 ? -2.613 -2.866 -36.569 1.00 61.44 293 PRO A CA 1
ATOM 2341 C C . PRO A 1 293 ? -3.215 -3.018 -35.173 1.00 61.44 293 PRO A C 1
ATOM 2343 O O . PRO A 1 293 ? -3.839 -2.098 -34.645 1.00 61.44 293 PRO A O 1
ATOM 2346 N N . VAL A 1 294 ? -3.017 -4.186 -34.568 1.00 63.66 294 VAL A N 1
ATOM 2347 C CA . VAL A 1 294 ? -3.267 -4.373 -33.139 1.00 63.66 294 VAL A CA 1
ATOM 2348 C C . VAL A 1 294 ? -2.067 -3.778 -32.411 1.00 63.66 294 VAL A C 1
ATOM 2350 O O . VAL A 1 294 ? -0.999 -4.383 -32.376 1.00 63.66 294 VAL A O 1
ATOM 2353 N N . ILE A 1 295 ? -2.227 -2.552 -31.914 1.00 70.12 295 ILE A N 1
ATOM 2354 C CA . ILE A 1 295 ? -1.163 -1.791 -31.237 1.00 70.12 295 ILE A CA 1
ATOM 2355 C C . ILE A 1 295 ? -1.095 -2.164 -29.748 1.00 70.12 295 ILE A C 1
ATOM 2357 O O . ILE A 1 295 ? -0.042 -2.062 -29.125 1.00 70.12 295 ILE A O 1
ATOM 2361 N N . GLU A 1 296 ? -2.201 -2.655 -29.188 1.00 73.25 296 GLU A N 1
ATOM 2362 C CA . GLU A 1 296 ? -2.312 -2.993 -27.773 1.00 73.25 296 GLU A CA 1
ATOM 2363 C C . GLU A 1 296 ? -2.518 -4.493 -27.579 1.00 73.25 296 GLU A C 1
ATOM 2365 O O . GLU A 1 296 ? -3.431 -5.100 -28.140 1.00 73.25 296 GLU A O 1
ATOM 2370 N N . GLN A 1 297 ? -1.672 -5.086 -26.738 1.00 80.81 297 GLN A N 1
ATOM 2371 C CA . GLN A 1 297 ? -1.831 -6.449 -26.241 1.00 80.81 297 GLN A CA 1
ATOM 2372 C C . GLN A 1 297 ? -1.981 -6.397 -24.717 1.00 80.81 297 GLN A C 1
ATOM 2374 O O . GLN A 1 297 ? -0.982 -6.478 -24.004 1.00 80.81 297 GLN A O 1
ATOM 2379 N N . PRO A 1 298 ? -3.212 -6.264 -24.188 1.00 84.50 298 PRO A N 1
ATOM 2380 C CA . PRO A 1 298 ? -3.426 -6.038 -22.757 1.00 84.50 298 PRO A CA 1
ATOM 2381 C C . PRO A 1 298 ? -2.975 -7.202 -21.862 1.00 84.50 298 PRO A C 1
ATOM 2383 O O . PRO A 1 298 ? -2.683 -6.998 -20.688 1.00 84.50 298 PRO A O 1
ATOM 2386 N N . SER A 1 299 ? -2.922 -8.428 -22.396 1.00 86.06 299 SER A N 1
ATOM 2387 C CA . SER A 1 299 ? -2.390 -9.611 -21.704 1.00 86.06 299 SER A CA 1
ATOM 2388 C C . SER A 1 299 ? -0.936 -9.937 -22.074 1.00 86.06 299 SER A C 1
ATOM 2390 O O . SER A 1 299 ? -0.447 -11.023 -21.764 1.00 86.06 299 SER A O 1
ATOM 2392 N N . GLY A 1 300 ? -0.253 -9.036 -22.781 1.00 86.25 300 GLY A N 1
ATOM 2393 C CA . GLY A 1 300 ? 1.140 -9.201 -23.176 1.00 86.25 300 GLY A CA 1
ATOM 2394 C C . GLY A 1 300 ? 2.100 -8.818 -22.053 1.00 86.25 300 GLY A C 1
ATOM 2395 O O . GLY A 1 300 ? 1.870 -7.867 -21.309 1.00 86.25 300 GLY A O 1
ATOM 2396 N N . PHE A 1 301 ? 3.214 -9.533 -21.956 1.00 87.06 301 PHE A N 1
ATOM 2397 C CA . PHE A 1 301 ? 4.348 -9.162 -21.117 1.00 87.06 301 PHE A CA 1
ATOM 2398 C C . PHE A 1 301 ? 5.651 -9.430 -21.872 1.00 87.06 301 PHE A C 1
ATOM 2400 O O . PHE A 1 301 ? 5.697 -10.232 -22.801 1.00 87.06 301 PHE A O 1
ATOM 2407 N N . CYS A 1 302 ? 6.733 -8.764 -21.479 1.00 85.31 302 CYS A N 1
ATOM 2408 C CA . CYS A 1 302 ? 8.055 -9.001 -22.052 1.00 85.31 302 CYS A CA 1
ATOM 2409 C C . CYS A 1 302 ? 9.085 -9.255 -20.955 1.00 85.31 302 CYS A C 1
ATOM 2411 O O . CYS A 1 302 ? 9.021 -8.665 -19.870 1.00 85.31 302 CYS A O 1
ATOM 2413 N N . TRP A 1 303 ? 10.080 -10.087 -21.245 1.00 83.56 303 TRP A N 1
ATOM 2414 C CA . TRP A 1 303 ? 11.253 -10.301 -20.392 1.00 83.56 303 TRP A CA 1
ATOM 2415 C C . TRP A 1 303 ? 12.508 -9.754 -21.076 1.00 83.56 303 TRP A C 1
ATOM 2417 O O . TRP A 1 303 ? 12.453 -9.276 -22.208 1.00 83.56 303 TRP A O 1
ATOM 2427 N N . SER A 1 304 ? 13.608 -9.671 -20.337 1.00 82.75 304 SER A N 1
ATOM 2428 C CA . SER A 1 304 ? 14.924 -9.390 -20.905 1.00 82.75 304 SER A CA 1
ATOM 2429 C C . SER A 1 304 ? 15.773 -10.658 -20.824 1.00 82.75 304 SER A C 1
ATOM 2431 O O . SER A 1 304 ? 15.552 -11.482 -19.928 1.00 82.75 304 SER A O 1
ATOM 2433 N N . PRO A 1 305 ? 16.737 -10.850 -21.738 1.00 79.31 305 PRO A N 1
ATOM 2434 C CA . PRO A 1 305 ? 17.666 -11.965 -21.650 1.00 79.31 305 PRO A CA 1
ATOM 2435 C C . PRO A 1 305 ? 18.477 -11.937 -20.350 1.00 79.31 305 PRO A C 1
ATOM 2437 O O . PRO A 1 305 ? 18.811 -10.872 -19.817 1.00 79.31 305 PRO A O 1
ATOM 2440 N N . VAL A 1 306 ? 18.866 -13.119 -19.863 1.00 78.38 306 VAL A N 1
ATOM 2441 C CA . VAL A 1 306 ? 19.726 -13.242 -18.681 1.00 78.38 306 VAL A CA 1
ATOM 2442 C C . VAL A 1 306 ? 21.071 -12.555 -18.938 1.00 78.38 306 VAL A C 1
ATOM 2444 O O . VAL A 1 306 ? 21.735 -12.774 -19.958 1.00 78.38 306 VAL A O 1
ATOM 2447 N N . LYS A 1 307 ? 21.487 -11.712 -17.991 1.00 78.50 307 LYS A N 1
ATOM 2448 C CA . LYS A 1 307 ? 22.782 -11.029 -18.022 1.00 78.50 307 LYS A CA 1
ATOM 2449 C C . LYS A 1 307 ? 23.890 -11.999 -17.626 1.00 78.50 307 LYS A C 1
ATOM 2451 O O . LYS A 1 307 ? 23.845 -12.577 -16.542 1.00 78.50 307 LYS A O 1
ATOM 2456 N N . GLN A 1 308 ? 24.897 -12.152 -18.483 1.00 76.31 308 GLN A N 1
ATOM 2457 C CA . GLN A 1 308 ? 26.086 -12.950 -18.176 1.00 76.31 308 GLN A CA 1
ATOM 2458 C C . GLN A 1 308 ? 27.241 -12.040 -17.750 1.00 76.31 308 GLN A C 1
ATOM 2460 O O . GLN A 1 308 ? 27.377 -10.906 -18.214 1.00 76.31 308 GLN A O 1
ATOM 2465 N N . SER A 1 309 ? 28.092 -12.546 -16.857 1.00 74.75 309 SER A N 1
ATOM 2466 C CA . SER A 1 309 ? 29.289 -11.821 -16.423 1.00 74.75 309 SER A CA 1
ATOM 2467 C C . SER A 1 309 ? 30.257 -11.621 -17.595 1.00 74.75 309 SER A C 1
ATOM 2469 O O . SER A 1 309 ? 30.482 -12.543 -18.376 1.00 74.75 309 SER A O 1
ATOM 2471 N N . GLY A 1 310 ? 30.828 -10.421 -17.724 1.00 73.75 310 GLY A N 1
ATOM 2472 C CA . GLY A 1 310 ? 31.773 -10.076 -18.794 1.00 73.75 310 GLY A CA 1
ATOM 2473 C C . GLY A 1 310 ? 31.140 -9.633 -20.120 1.00 73.75 310 GLY A C 1
ATOM 2474 O O . GLY A 1 310 ? 31.869 -9.384 -21.078 1.00 73.75 310 GLY A O 1
ATOM 2475 N N . GLN A 1 311 ? 29.810 -9.505 -20.198 1.00 71.38 311 GLN A N 1
ATOM 2476 C CA . GLN A 1 311 ? 29.147 -8.949 -21.381 1.00 71.38 311 GLN A CA 1
ATOM 2477 C C . GLN A 1 311 ? 29.391 -7.435 -21.499 1.00 71.38 311 GLN A C 1
ATOM 2479 O O . GLN A 1 311 ? 29.169 -6.683 -20.553 1.00 71.38 311 GLN A O 1
ATOM 2484 N N . LEU A 1 312 ? 29.835 -7.002 -22.686 1.00 62.62 312 LEU A N 1
ATOM 2485 C CA . LEU A 1 312 ? 30.063 -5.592 -23.042 1.00 62.62 312 LEU A CA 1
ATOM 2486 C C . LEU A 1 312 ? 28.758 -4.790 -23.148 1.00 62.62 312 LEU A C 1
ATOM 2488 O O . LEU A 1 312 ? 28.746 -3.593 -22.875 1.00 62.62 312 LEU A O 1
ATOM 2492 N N . LEU A 1 313 ? 27.675 -5.448 -23.568 1.00 65.38 313 LEU A N 1
ATOM 2493 C CA . LEU A 1 313 ? 26.350 -4.855 -23.713 1.00 65.38 313 LEU A CA 1
ATOM 2494 C C . LEU A 1 313 ? 25.460 -5.276 -22.544 1.00 65.38 313 LEU A C 1
ATOM 2496 O O . LEU A 1 313 ? 25.486 -6.426 -22.104 1.00 65.38 313 LEU A O 1
ATOM 2500 N N . ASP A 1 314 ? 24.658 -4.338 -22.046 1.00 73.81 314 ASP A N 1
ATOM 2501 C CA . ASP A 1 314 ? 23.731 -4.597 -20.949 1.00 73.81 314 ASP A CA 1
ATOM 2502 C C . ASP A 1 314 ? 22.470 -5.305 -21.466 1.00 73.81 314 ASP A C 1
ATOM 2504 O O . ASP A 1 314 ? 21.507 -4.661 -21.883 1.00 73.81 314 ASP A O 1
ATOM 2508 N N . ASN A 1 315 ? 22.472 -6.642 -21.429 1.00 76.81 315 ASN A N 1
ATOM 2509 C CA . ASN A 1 315 ? 21.341 -7.475 -21.858 1.00 76.81 315 ASN A CA 1
ATOM 2510 C C . ASN A 1 315 ? 20.015 -7.119 -21.169 1.00 76.81 315 ASN A C 1
ATOM 2512 O O . ASN A 1 315 ? 18.961 -7.305 -21.766 1.00 76.81 315 ASN A O 1
ATOM 2516 N N . TRP A 1 316 ? 20.038 -6.547 -19.960 1.00 74.62 316 TRP A N 1
ATOM 2517 C CA . TRP A 1 316 ? 18.817 -6.097 -19.281 1.00 74.62 316 TRP A CA 1
ATOM 2518 C C . TRP A 1 316 ? 18.067 -4.987 -20.025 1.00 74.62 316 TRP A C 1
ATOM 2520 O O . TRP A 1 316 ? 16.867 -4.824 -19.812 1.00 74.62 316 TRP A O 1
ATOM 2530 N N . ARG A 1 317 ? 18.758 -4.238 -20.892 1.00 71.12 317 ARG A N 1
ATOM 2531 C CA . ARG A 1 317 ? 18.185 -3.155 -21.704 1.00 71.12 317 ARG A CA 1
ATOM 2532 C C . ARG A 1 317 ? 17.754 -3.611 -23.094 1.00 71.12 317 ARG A C 1
ATOM 2534 O O . ARG A 1 317 ? 17.136 -2.835 -23.815 1.00 71.12 317 ARG A O 1
ATOM 2541 N N . MET A 1 318 ? 18.075 -4.844 -23.480 1.00 72.12 318 MET A N 1
ATOM 2542 C CA . MET A 1 318 ? 17.675 -5.399 -24.768 1.00 72.12 318 MET A CA 1
ATOM 2543 C C . MET A 1 318 ? 16.367 -6.177 -24.617 1.00 72.12 318 MET A C 1
ATOM 2545 O O . MET A 1 318 ? 16.216 -6.997 -23.713 1.00 72.12 318 MET A O 1
ATOM 2549 N N . ARG A 1 319 ? 15.417 -5.906 -25.513 1.00 71.94 319 ARG A N 1
ATOM 2550 C CA . ARG A 1 319 ? 14.148 -6.631 -25.647 1.00 71.94 319 ARG A CA 1
ATOM 2551 C C . ARG A 1 319 ? 14.080 -7.154 -27.076 1.00 71.94 319 ARG A C 1
ATOM 2553 O O . ARG A 1 319 ? 13.960 -6.356 -28.004 1.00 71.94 319 ARG A O 1
ATOM 2560 N N . LEU A 1 320 ? 14.229 -8.461 -27.278 1.00 74.06 320 LEU A N 1
ATOM 2561 C CA . LEU A 1 320 ? 14.105 -9.052 -28.610 1.00 74.06 320 LEU A CA 1
ATOM 2562 C C . LEU A 1 320 ? 12.630 -9.333 -28.918 1.00 74.06 320 LEU A C 1
ATOM 2564 O O . LEU A 1 320 ? 11.820 -9.512 -28.014 1.00 74.06 320 LEU A O 1
ATOM 2568 N N . ALA A 1 321 ? 12.269 -9.434 -30.200 1.00 67.19 321 ALA A N 1
ATOM 2569 C CA . ALA A 1 321 ? 10.893 -9.753 -30.602 1.00 67.19 321 ALA A CA 1
ATOM 2570 C C . ALA A 1 321 ? 10.411 -11.127 -30.084 1.00 67.19 321 ALA A C 1
ATOM 2572 O O . ALA A 1 321 ? 9.215 -11.336 -29.915 1.00 67.19 321 ALA A O 1
ATOM 2573 N N . GLY A 1 322 ? 11.341 -12.053 -29.824 1.00 70.00 322 GLY A N 1
ATOM 2574 C CA . GLY A 1 322 ? 11.059 -13.344 -29.188 1.00 70.00 322 GLY A CA 1
ATOM 2575 C C . GLY A 1 322 ? 10.980 -13.297 -27.657 1.00 70.00 322 GLY A C 1
ATOM 2576 O O . GLY A 1 322 ? 10.611 -14.302 -27.060 1.00 70.00 322 GLY A O 1
ATOM 2577 N N . ASP A 1 323 ? 11.296 -12.157 -27.029 1.00 77.25 323 ASP A N 1
ATOM 2578 C CA . ASP A 1 323 ? 11.263 -11.962 -25.571 1.00 77.25 323 ASP A CA 1
ATOM 2579 C C . ASP A 1 323 ? 9.929 -11.367 -25.090 1.00 77.25 323 ASP A C 1
ATOM 2581 O O . ASP A 1 323 ? 9.863 -10.611 -24.115 1.00 77.25 323 ASP A O 1
ATOM 2585 N N . ALA A 1 324 ? 8.856 -11.683 -25.810 1.00 82.12 324 ALA A N 1
ATOM 2586 C CA . ALA A 1 324 ? 7.493 -11.325 -25.470 1.00 82.12 324 ALA A CA 1
ATOM 2587 C C . ALA A 1 324 ? 6.647 -12.593 -25.358 1.00 82.12 324 ALA A C 1
ATOM 2589 O O . ALA A 1 324 ? 6.765 -13.524 -26.156 1.00 82.12 324 ALA A O 1
ATOM 2590 N N . GLY A 1 325 ? 5.787 -12.620 -24.351 1.00 82.25 325 GLY A N 1
ATOM 2591 C CA . GLY A 1 325 ? 4.829 -13.681 -24.106 1.00 82.25 325 GLY A CA 1
ATOM 2592 C C . GLY A 1 325 ? 3.449 -13.091 -23.911 1.00 82.25 325 GLY A C 1
ATOM 2593 O O . GLY A 1 325 ? 3.282 -11.899 -23.648 1.00 82.25 325 GLY A O 1
ATOM 2594 N N . GLN A 1 326 ? 2.451 -13.950 -24.040 1.00 84.62 326 GLN A N 1
ATOM 2595 C CA . GLN A 1 326 ? 1.074 -13.579 -23.792 1.00 84.62 326 GLN A CA 1
ATOM 2596 C C . GLN A 1 326 ? 0.509 -14.488 -22.707 1.00 84.62 326 GLN A C 1
ATOM 2598 O O . GLN A 1 326 ? 0.620 -15.713 -22.792 1.00 84.62 326 GLN A O 1
ATOM 2603 N N . GLY A 1 327 ? -0.070 -13.866 -21.686 1.00 83.94 327 GLY A N 1
ATOM 2604 C CA . GLY A 1 327 ? -0.895 -14.538 -20.694 1.00 83.94 327 GLY A CA 1
ATOM 2605 C C . GLY A 1 327 ? -2.244 -14.960 -21.266 1.00 83.94 327 GLY A C 1
ATOM 2606 O O . GLY A 1 327 ? -2.582 -14.655 -22.418 1.00 83.94 327 GLY A O 1
ATOM 2607 N N . ASP A 1 328 ? -3.057 -15.631 -20.457 1.00 85.31 328 ASP A N 1
ATOM 2608 C CA . ASP A 1 328 ? -4.404 -16.020 -20.874 1.00 85.31 328 ASP A CA 1
ATOM 2609 C C . ASP A 1 328 ? -5.305 -14.784 -21.062 1.00 85.31 328 ASP A C 1
ATOM 2611 O O . ASP A 1 328 ? -5.806 -14.182 -20.110 1.00 85.31 328 ASP A O 1
ATOM 2615 N N . GLY A 1 329 ? -5.557 -14.417 -22.323 1.00 82.69 329 GLY A N 1
ATOM 2616 C CA . GLY A 1 329 ? -6.386 -13.264 -22.679 1.00 82.69 329 GLY A CA 1
ATOM 2617 C C . GLY A 1 329 ? -7.834 -13.347 -22.177 1.00 82.69 329 GLY A C 1
ATOM 2618 O O . GLY A 1 329 ? -8.483 -12.311 -22.045 1.00 82.69 329 GLY A O 1
ATOM 2619 N N . SER A 1 330 ? -8.342 -14.541 -21.836 1.00 86.56 330 SER A N 1
ATOM 2620 C CA . SER A 1 330 ? -9.687 -14.690 -21.259 1.00 86.56 330 SER A CA 1
ATOM 2621 C C . SER A 1 330 ? -9.818 -14.085 -19.856 1.00 86.56 330 SER A C 1
ATOM 2623 O O . SER A 1 330 ? -10.931 -13.797 -19.424 1.00 86.56 330 SER A O 1
ATOM 2625 N N . MET A 1 331 ? -8.699 -13.848 -19.161 1.00 88.56 331 MET A N 1
ATOM 2626 C CA . MET A 1 331 ? -8.669 -13.190 -17.848 1.00 88.56 331 MET A CA 1
ATOM 2627 C C . MET A 1 331 ? -8.607 -11.656 -17.942 1.00 88.56 331 MET A C 1
ATOM 2629 O O . MET A 1 331 ? -8.647 -10.968 -16.920 1.00 88.56 331 MET A O 1
ATOM 2633 N N . GLY A 1 332 ? -8.520 -11.106 -19.155 1.00 87.75 332 GLY A N 1
ATOM 2634 C CA . GLY A 1 332 ? -8.385 -9.676 -19.413 1.00 87.75 332 GLY A CA 1
ATOM 2635 C C . GLY A 1 332 ? -6.958 -9.149 -19.225 1.00 87.75 332 GLY A C 1
ATOM 2636 O O . GLY A 1 332 ? -5.989 -9.910 -19.203 1.00 87.75 332 GLY A O 1
ATOM 2637 N N . ALA A 1 333 ? -6.826 -7.824 -19.124 1.00 89.62 333 ALA A N 1
ATOM 2638 C CA . ALA A 1 333 ? -5.529 -7.147 -19.072 1.00 89.62 333 ALA A CA 1
ATOM 2639 C C . ALA A 1 333 ? -4.723 -7.504 -17.812 1.00 89.62 333 ALA A C 1
ATOM 2641 O O . ALA A 1 333 ? -5.318 -7.642 -16.738 1.00 89.62 333 ALA A O 1
ATOM 2642 N N . ILE A 1 334 ? -3.396 -7.614 -17.945 1.00 91.25 334 ILE A N 1
ATOM 2643 C CA . ILE A 1 334 ? -2.467 -7.749 -16.814 1.00 91.25 334 ILE A CA 1
ATOM 2644 C C . ILE A 1 334 ? -2.388 -6.396 -16.109 1.00 91.25 334 ILE A C 1
ATOM 2646 O O . ILE A 1 334 ? -1.983 -5.400 -16.703 1.00 91.25 334 ILE A O 1
ATOM 2650 N N . THR A 1 335 ? -2.765 -6.359 -14.836 1.00 90.56 335 THR A N 1
ATOM 2651 C CA . THR A 1 335 ? -2.732 -5.147 -14.012 1.00 90.56 335 THR A CA 1
ATOM 2652 C C . THR A 1 335 ? -1.446 -5.032 -13.212 1.00 90.56 335 THR A C 1
ATOM 2654 O O . THR A 1 335 ? -0.920 -3.931 -13.060 1.00 90.56 335 THR A O 1
ATOM 2657 N N . LYS A 1 336 ? -0.897 -6.152 -12.722 1.00 91.38 336 LYS A N 1
ATOM 2658 C CA . LYS A 1 336 ? 0.375 -6.153 -11.990 1.00 91.38 336 LYS A CA 1
ATOM 2659 C C . LYS A 1 336 ? 1.108 -7.481 -12.084 1.00 91.38 336 LYS A C 1
ATOM 2661 O O . LYS A 1 336 ? 0.515 -8.551 -11.969 1.00 91.38 336 LYS A O 1
ATOM 2666 N N . LEU A 1 337 ? 2.427 -7.389 -12.216 1.00 90.31 337 LEU A N 1
ATOM 2667 C CA . LEU A 1 337 ? 3.345 -8.513 -12.079 1.00 90.31 337 LEU A CA 1
ATOM 2668 C C . LEU A 1 337 ? 3.981 -8.464 -10.689 1.00 90.31 337 LEU A C 1
ATOM 2670 O O . LEU A 1 337 ? 4.521 -7.431 -10.291 1.00 90.31 337 LEU A O 1
ATOM 2674 N N . ILE A 1 338 ? 3.929 -9.568 -9.948 1.00 89.06 338 ILE A N 1
ATOM 2675 C CA . ILE A 1 338 ? 4.534 -9.664 -8.619 1.00 89.06 338 ILE A CA 1
ATOM 2676 C C . ILE A 1 338 ? 5.315 -10.963 -8.481 1.00 89.06 338 ILE A C 1
ATOM 2678 O O . ILE A 1 338 ? 4.854 -12.037 -8.861 1.00 89.06 338 ILE A O 1
ATOM 2682 N N . LYS A 1 339 ? 6.529 -10.874 -7.942 1.00 83.56 339 LYS A N 1
ATOM 2683 C CA . LYS A 1 339 ? 7.329 -12.055 -7.633 1.00 83.56 339 LYS A CA 1
ATOM 2684 C C . LYS A 1 339 ? 6.963 -12.542 -6.237 1.00 83.56 339 LYS A C 1
ATOM 2686 O O . LYS A 1 339 ? 7.124 -11.800 -5.274 1.00 83.56 339 LYS A O 1
ATOM 2691 N N . SER A 1 340 ? 6.521 -13.790 -6.126 1.00 74.19 340 SER A N 1
ATOM 2692 C CA . SER A 1 340 ? 6.412 -14.449 -4.825 1.00 74.19 340 SER A CA 1
ATOM 2693 C C . SER A 1 340 ? 7.757 -15.047 -4.423 1.00 74.19 340 SER A C 1
ATOM 2695 O O . SER A 1 340 ? 8.536 -15.491 -5.270 1.00 74.19 340 SER A O 1
ATOM 2697 N N . GLU A 1 341 ? 8.018 -15.094 -3.121 1.00 68.94 341 GLU A N 1
ATOM 2698 C CA . GLU A 1 341 ? 9.245 -15.651 -2.544 1.00 68.94 341 GLU A CA 1
ATOM 2699 C C . GLU A 1 341 ? 9.416 -17.155 -2.829 1.00 68.94 341 GLU A C 1
ATOM 2701 O O . GLU A 1 341 ? 10.544 -17.640 -2.840 1.00 68.94 341 GLU A O 1
ATOM 2706 N N . SER A 1 342 ? 8.327 -17.895 -3.079 1.00 56.78 342 SER A N 1
ATOM 2707 C CA . SER A 1 342 ? 8.340 -19.367 -3.114 1.00 56.78 342 SER A CA 1
ATOM 2708 C C . SER A 1 342 ? 8.066 -20.008 -4.479 1.00 56.78 342 SER A C 1
ATOM 2710 O O . SER A 1 342 ? 8.543 -21.114 -4.719 1.00 56.78 342 SER A O 1
ATOM 2712 N N . GLN A 1 343 ? 7.284 -19.373 -5.360 1.00 61.94 343 GLN A N 1
ATOM 2713 C CA . GLN A 1 343 ? 6.651 -20.080 -6.490 1.00 61.94 343 GLN A CA 1
ATOM 2714 C C . GLN A 1 343 ? 6.823 -19.425 -7.870 1.00 61.94 343 GLN A C 1
ATOM 2716 O O . GLN A 1 343 ? 6.426 -20.026 -8.863 1.00 61.94 343 GLN A O 1
ATOM 2721 N N . GLY A 1 344 ? 7.462 -18.253 -7.960 1.00 76.44 344 GLY A N 1
ATOM 2722 C CA . GLY A 1 344 ? 7.787 -17.610 -9.241 1.00 76.44 344 GLY A CA 1
ATOM 2723 C C . GLY A 1 344 ? 7.107 -16.258 -9.458 1.00 76.44 344 GLY A C 1
ATOM 2724 O O . GLY A 1 344 ? 6.784 -15.547 -8.501 1.00 76.44 344 GLY A O 1
ATOM 2725 N N . LEU A 1 345 ? 6.965 -15.873 -10.729 1.00 86.56 345 LEU A N 1
ATOM 2726 C CA . LEU A 1 345 ? 6.340 -14.620 -11.148 1.00 86.56 345 LEU A CA 1
ATOM 2727 C C . LEU A 1 345 ? 4.838 -14.830 -11.335 1.00 86.56 345 LEU A C 1
ATOM 2729 O O . LEU A 1 345 ? 4.428 -15.689 -12.105 1.00 86.56 345 LEU A O 1
ATOM 2733 N N . TYR A 1 346 ? 4.026 -14.026 -10.667 1.00 89.31 346 TYR A N 1
ATOM 2734 C CA . TYR A 1 346 ? 2.577 -14.045 -10.787 1.00 89.31 346 TYR A CA 1
ATOM 2735 C C . TYR A 1 346 ? 2.092 -12.837 -11.575 1.00 89.31 346 TYR A C 1
ATOM 2737 O O . TYR A 1 346 ? 2.541 -11.714 -11.329 1.00 89.31 346 TYR A O 1
ATOM 2745 N N . ALA A 1 347 ? 1.158 -13.068 -12.491 1.00 91.56 347 ALA A N 1
ATOM 2746 C CA . ALA A 1 347 ? 0.430 -12.024 -13.186 1.00 91.56 347 ALA A CA 1
ATOM 2747 C C . ALA A 1 347 ? -0.991 -11.936 -12.634 1.00 91.56 347 ALA A C 1
ATOM 2749 O O . ALA A 1 347 ? -1.775 -12.887 -12.673 1.00 91.56 347 ALA A O 1
ATOM 2750 N N . TRP A 1 348 ? -1.304 -10.766 -12.090 1.00 92.88 348 TRP A N 1
ATOM 2751 C CA . TRP A 1 348 ? -2.653 -10.391 -11.716 1.00 92.88 348 TRP A CA 1
ATOM 2752 C C . TRP A 1 348 ? -3.321 -9.775 -12.931 1.00 92.88 348 TRP A C 1
ATOM 2754 O O . TRP A 1 348 ? -2.832 -8.790 -13.483 1.00 92.88 348 TRP A O 1
ATOM 2764 N N . HIS A 1 349 ? -4.430 -10.370 -13.346 1.00 92.38 349 HIS A N 1
ATOM 2765 C CA . HIS A 1 349 ? -5.283 -9.847 -14.394 1.00 92.38 349 HIS A CA 1
ATOM 2766 C C . HIS A 1 349 ? -6.511 -9.187 -13.784 1.00 92.38 349 HIS A C 1
ATOM 2768 O O . HIS A 1 349 ? -6.902 -9.465 -12.649 1.00 92.38 349 HIS A O 1
ATOM 2774 N N . SER A 1 350 ? -7.192 -8.385 -14.593 1.00 89.31 350 SER A N 1
ATOM 2775 C CA . SER A 1 350 ? -8.504 -7.829 -14.245 1.00 89.31 350 SER A CA 1
ATOM 2776 C C . SER A 1 350 ? -9.512 -8.889 -13.763 1.00 89.31 350 SER A C 1
ATOM 2778 O O . SER A 1 350 ? -10.233 -8.620 -12.808 1.00 89.31 350 SER A O 1
ATOM 2780 N N . HIS A 1 351 ? -9.545 -10.091 -14.362 1.00 89.12 351 HIS A N 1
ATOM 2781 C CA . HIS A 1 351 ? -10.518 -11.156 -14.054 1.00 89.12 351 HIS A CA 1
ATOM 2782 C C . HIS A 1 351 ? -9.895 -12.448 -13.504 1.00 89.12 351 HIS A C 1
ATOM 2784 O O . HIS A 1 351 ? -10.612 -13.421 -13.269 1.00 89.12 351 HIS A O 1
ATOM 2790 N N . GLY A 1 352 ? -8.580 -12.496 -13.306 1.00 90.12 352 GLY A N 1
ATOM 2791 C CA . GLY A 1 352 ? -7.898 -13.740 -12.975 1.00 90.12 352 GLY A CA 1
ATOM 2792 C C . GLY A 1 352 ? -6.508 -13.554 -12.393 1.00 90.12 352 GLY A C 1
ATOM 2793 O O . GLY A 1 352 ? -5.997 -12.442 -12.289 1.00 90.12 352 GLY A O 1
ATOM 2794 N N . VAL A 1 353 ? -5.895 -14.671 -12.026 1.00 91.44 353 VAL A N 1
ATOM 2795 C CA . VAL A 1 353 ? -4.506 -14.742 -11.570 1.00 91.44 353 VAL A CA 1
ATOM 2796 C C . VAL A 1 353 ? -3.853 -15.925 -12.258 1.00 91.44 353 VAL A C 1
ATOM 2798 O O . VAL A 1 353 ? -4.406 -17.030 -12.244 1.00 91.44 353 VAL A O 1
ATOM 2801 N N . GLU A 1 354 ? -2.672 -15.713 -12.823 1.00 89.75 354 GLU A N 1
ATOM 2802 C CA . GLU A 1 354 ? -1.864 -16.764 -13.434 1.00 89.75 354 GLU A CA 1
ATOM 2803 C C . GLU A 1 354 ? -0.434 -16.754 -12.889 1.00 89.75 354 GLU A C 1
ATOM 2805 O O . GLU A 1 354 ? 0.124 -15.719 -12.521 1.00 89.75 354 GLU A O 1
ATOM 2810 N N . LEU A 1 355 ? 0.165 -17.939 -12.823 1.00 87.88 355 LEU A N 1
ATOM 2811 C CA . LEU A 1 355 ? 1.593 -18.109 -12.611 1.00 87.88 355 LEU A CA 1
ATOM 2812 C C . LEU A 1 355 ? 2.290 -18.092 -13.973 1.00 87.88 355 LEU A C 1
ATOM 2814 O O . LEU A 1 355 ? 1.928 -18.860 -14.865 1.00 87.88 355 LEU A O 1
ATOM 2818 N N . LEU A 1 356 ? 3.318 -17.261 -14.106 1.00 86.75 356 LEU A N 1
ATOM 2819 C CA . LEU A 1 356 ? 4.191 -17.177 -15.270 1.00 86.75 356 LEU A CA 1
ATOM 2820 C C . LEU A 1 356 ? 5.509 -17.913 -14.977 1.00 86.75 356 LEU A C 1
ATOM 2822 O O . LEU A 1 356 ? 6.426 -17.328 -14.388 1.00 86.75 356 LEU A O 1
ATOM 2826 N N . PRO A 1 357 ? 5.638 -19.196 -15.364 1.00 76.69 357 PRO A N 1
ATOM 2827 C CA . PRO A 1 357 ? 6.896 -19.917 -15.234 1.00 76.69 357 PRO A CA 1
ATOM 2828 C C . PRO A 1 357 ? 7.888 -19.412 -16.290 1.00 76.69 357 PRO A C 1
ATOM 2830 O O . PRO A 1 357 ? 7.862 -19.840 -17.444 1.00 76.69 357 PRO A O 1
ATOM 2833 N N . LEU A 1 358 ? 8.755 -18.479 -15.897 1.00 70.31 358 LEU A N 1
ATOM 2834 C CA . LEU A 1 358 ? 9.914 -18.066 -16.687 1.00 70.31 358 LEU A CA 1
ATOM 2835 C C . LEU A 1 358 ? 11.058 -19.046 -16.409 1.00 70.31 358 LEU A C 1
ATOM 2837 O O . LEU A 1 358 ? 11.393 -19.256 -15.247 1.00 70.31 358 LEU A O 1
ATOM 2841 N N . GLU A 1 359 ? 11.619 -19.651 -17.459 1.00 63.91 359 GLU A N 1
ATOM 2842 C CA . GLU A 1 359 ? 12.611 -20.737 -17.374 1.00 63.91 359 GLU A CA 1
ATOM 2843 C C . GLU A 1 359 ? 12.130 -21.930 -16.521 1.00 63.91 359 GLU A C 1
ATOM 2845 O O . GLU A 1 359 ? 12.544 -22.090 -15.370 1.00 63.91 359 GLU A O 1
ATOM 2850 N N . PRO A 1 360 ? 11.260 -22.808 -17.054 1.00 52.06 360 PRO A N 1
ATOM 2851 C CA . PRO A 1 360 ? 10.781 -23.967 -16.311 1.00 52.06 360 PRO A CA 1
ATOM 2852 C C . PRO A 1 360 ? 11.917 -24.980 -16.064 1.00 52.06 360 PRO A C 1
ATOM 2854 O O . PRO A 1 360 ? 12.078 -25.953 -16.797 1.00 52.06 360 PRO A O 1
ATOM 2857 N N . MET A 1 361 ? 12.706 -24.796 -15.003 1.00 44.62 361 MET A N 1
ATOM 2858 C CA . MET A 1 361 ? 13.443 -25.893 -14.378 1.00 44.62 361 MET A CA 1
ATOM 2859 C C . MET A 1 361 ? 12.467 -26.669 -13.496 1.00 44.62 361 MET A C 1
ATOM 2861 O O . MET A 1 361 ? 12.206 -26.300 -12.353 1.00 44.62 361 MET A O 1
ATOM 2865 N N . ASN A 1 362 ? 11.924 -27.765 -14.023 1.00 43.16 362 ASN A N 1
ATOM 2866 C CA . ASN A 1 362 ? 11.167 -28.695 -13.195 1.00 43.16 362 ASN A CA 1
ATOM 2867 C C . ASN A 1 362 ? 12.128 -29.568 -12.380 1.00 43.16 362 ASN A C 1
ATOM 2869 O O . ASN A 1 362 ? 12.757 -30.489 -12.897 1.00 43.16 362 ASN A O 1
ATOM 2873 N N . LEU A 1 363 ? 12.190 -29.299 -11.078 1.00 42.91 363 LEU A N 1
ATOM 2874 C CA . LEU A 1 363 ? 12.595 -30.266 -10.064 1.00 42.91 363 LEU A CA 1
ATOM 2875 C C . LEU A 1 363 ? 11.377 -31.128 -9.711 1.00 42.91 363 LEU A C 1
ATOM 2877 O O . LEU A 1 363 ? 10.480 -30.644 -9.029 1.00 42.91 363 LEU A O 1
ATOM 2881 N N . GLN A 1 364 ? 11.366 -32.405 -10.106 1.00 37.94 364 GLN A N 1
ATOM 2882 C CA . GLN A 1 364 ? 10.697 -33.455 -9.327 1.00 37.94 364 GLN A CA 1
ATOM 2883 C C . GLN A 1 364 ? 11.439 -34.791 -9.441 1.00 37.94 364 GLN A C 1
ATOM 2885 O O . GLN A 1 364 ? 11.787 -35.250 -10.526 1.00 37.94 364 GLN A O 1
ATOM 2890 N N . ALA A 1 365 ? 11.679 -35.403 -8.282 1.00 45.56 365 ALA A N 1
ATOM 2891 C CA . ALA A 1 365 ? 12.251 -36.732 -8.133 1.00 45.56 365 ALA A CA 1
ATOM 2892 C C . ALA A 1 365 ? 11.155 -37.803 -8.258 1.00 45.56 365 ALA A C 1
ATOM 2894 O O . ALA A 1 365 ? 10.149 -37.703 -7.558 1.00 45.56 365 ALA A O 1
ATOM 2895 N N . THR A 1 366 ? 11.351 -38.830 -9.098 1.00 37.72 366 THR A N 1
ATOM 2896 C CA . THR A 1 366 ? 11.281 -40.265 -8.720 1.00 37.72 366 THR A CA 1
ATOM 2897 C C . THR A 1 366 ? 11.513 -41.226 -9.902 1.00 37.72 366 THR A C 1
ATOM 2899 O O . THR A 1 366 ? 11.404 -40.867 -11.072 1.00 37.72 366 THR A O 1
ATOM 2902 N N . ASP A 1 367 ? 11.867 -42.463 -9.536 1.00 48.34 367 ASP A N 1
ATOM 2903 C CA . ASP A 1 367 ? 12.598 -43.533 -10.242 1.00 48.34 367 ASP A CA 1
ATOM 2904 C C . ASP A 1 367 ? 11.973 -44.180 -11.494 1.00 48.34 367 ASP A C 1
ATOM 2906 O O . ASP A 1 367 ? 12.353 -45.290 -11.864 1.00 48.34 367 ASP A O 1
ATOM 2910 N N . THR A 1 368 ? 11.030 -43.547 -12.192 1.00 44.03 368 THR A N 1
ATOM 2911 C CA . THR A 1 368 ? 10.477 -44.154 -13.422 1.00 44.03 368 THR A CA 1
ATOM 2912 C C . THR A 1 368 ? 10.565 -43.168 -14.571 1.00 44.03 368 THR A C 1
ATOM 2914 O O . THR A 1 368 ? 9.761 -42.252 -14.689 1.00 44.03 368 THR A O 1
ATOM 2917 N N . GLY A 1 369 ? 11.622 -43.329 -15.369 1.00 46.22 369 GLY A N 1
ATOM 2918 C CA . GLY A 1 369 ? 12.074 -42.372 -16.370 1.00 46.22 369 GLY A CA 1
ATOM 2919 C C . GLY A 1 369 ? 10.972 -41.795 -17.258 1.00 46.22 369 GLY A C 1
ATOM 2920 O O . GLY A 1 369 ? 10.274 -42.516 -17.967 1.00 46.22 369 GLY A O 1
ATOM 2921 N N . THR A 1 370 ? 10.931 -40.466 -17.296 1.00 37.31 370 THR A N 1
ATOM 2922 C CA . THR A 1 370 ? 10.304 -39.696 -18.370 1.00 37.31 370 THR A CA 1
ATOM 2923 C C . THR A 1 370 ? 11.360 -38.753 -18.925 1.00 37.31 370 THR A C 1
ATOM 2925 O O . THR A 1 370 ? 11.891 -37.910 -18.206 1.00 37.31 370 THR A O 1
ATOM 2928 N N . ILE A 1 371 ? 11.699 -38.929 -20.201 1.00 42.00 371 ILE A N 1
ATOM 2929 C CA . ILE A 1 371 ? 12.556 -38.004 -20.941 1.00 42.00 371 ILE A CA 1
ATOM 2930 C C . ILE A 1 371 ? 11.671 -36.839 -21.381 1.00 42.00 371 ILE A C 1
ATOM 2932 O O . ILE A 1 371 ? 10.704 -37.048 -22.111 1.00 42.00 371 ILE A O 1
ATOM 2936 N N . LEU A 1 372 ? 12.012 -35.623 -20.961 1.00 48.34 372 LEU A N 1
ATOM 2937 C CA . LEU A 1 372 ? 11.446 -34.391 -21.505 1.00 48.34 372 LEU A CA 1
ATOM 2938 C C . LEU A 1 372 ? 12.578 -33.520 -22.044 1.00 48.34 372 LEU A C 1
ATOM 2940 O O . LEU A 1 372 ? 13.557 -33.220 -21.365 1.00 48.34 372 LEU A O 1
ATOM 2944 N N . THR A 1 373 ? 12.436 -33.167 -23.314 1.00 43.00 373 THR A N 1
ATOM 2945 C CA . THR A 1 373 ? 13.342 -32.329 -24.091 1.00 43.00 373 THR A CA 1
ATOM 2946 C C . THR A 1 373 ? 13.142 -30.861 -23.729 1.00 43.00 373 THR A C 1
ATOM 2948 O O . THR A 1 373 ? 12.041 -30.336 -23.892 1.00 43.00 373 THR A O 1
ATOM 2951 N N . SER A 1 374 ? 14.211 -30.193 -23.286 1.00 39.16 374 SER A N 1
ATOM 2952 C CA . SER A 1 374 ? 14.296 -28.727 -23.260 1.00 39.16 374 SER A CA 1
ATOM 2953 C C . SER A 1 374 ? 13.977 -28.186 -24.657 1.00 39.16 374 SER A C 1
ATOM 2955 O O . SER A 1 374 ? 14.680 -28.499 -25.616 1.00 39.16 374 SER A O 1
ATOM 2957 N N . SER A 1 375 ? 12.897 -27.416 -24.788 1.00 47.84 375 SER A N 1
ATOM 2958 C CA . SER A 1 375 ? 12.491 -26.791 -26.054 1.00 47.84 375 SER A CA 1
ATOM 2959 C C . SER A 1 375 ? 13.327 -25.547 -26.395 1.00 47.84 375 SER A C 1
ATOM 2961 O O . SER A 1 375 ? 13.180 -24.993 -27.481 1.00 47.84 375 SER A O 1
ATOM 2963 N N . GLY A 1 376 ? 14.170 -25.076 -25.4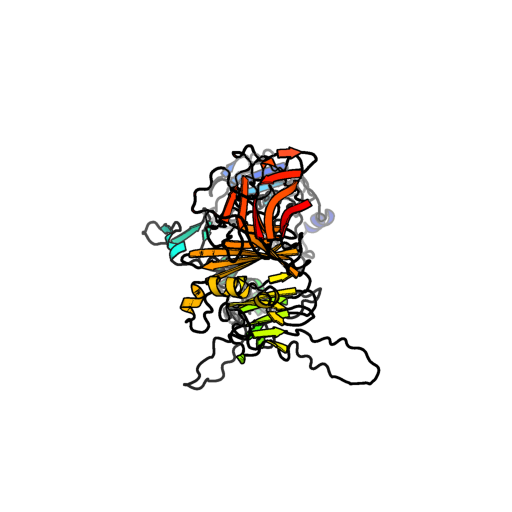66 1.00 52.75 376 GLY A N 1
ATOM 2964 C CA . GLY A 1 376 ? 14.895 -23.810 -25.583 1.00 52.75 376 GLY A CA 1
ATOM 2965 C C . GLY A 1 376 ? 14.022 -22.549 -25.484 1.00 52.75 376 GLY A C 1
ATOM 2966 O O . GLY A 1 376 ? 14.569 -21.453 -25.565 1.00 52.75 376 GLY A O 1
ATOM 2967 N N . ALA A 1 377 ? 12.698 -22.665 -25.302 1.00 60.53 377 ALA A N 1
ATOM 2968 C CA . ALA A 1 377 ? 11.804 -21.517 -25.142 1.00 60.53 377 ALA A CA 1
ATOM 2969 C C . ALA A 1 377 ? 11.767 -21.030 -23.680 1.00 60.53 377 ALA A C 1
ATOM 2971 O O . ALA A 1 377 ? 11.594 -21.827 -22.758 1.00 60.53 377 ALA A O 1
ATOM 2972 N N . VAL A 1 378 ? 11.908 -19.714 -23.472 1.00 69.50 378 VAL A N 1
ATOM 2973 C CA . VAL A 1 378 ? 11.947 -19.079 -22.135 1.00 69.50 378 VAL A CA 1
ATOM 2974 C C . VAL A 1 378 ? 10.576 -19.092 -21.445 1.00 69.50 378 VAL A C 1
ATOM 2976 O O . VAL A 1 378 ? 10.497 -19.229 -20.224 1.00 69.50 378 VAL A O 1
ATOM 2979 N N . PHE A 1 379 ? 9.499 -18.993 -22.226 1.00 74.94 379 PHE A N 1
ATOM 2980 C CA . PHE A 1 379 ? 8.114 -19.031 -21.766 1.00 74.94 379 PHE A CA 1
ATOM 2981 C C . PHE A 1 379 ? 7.273 -19.907 -22.701 1.00 74.94 379 PHE A C 1
ATOM 2983 O O . PHE A 1 379 ? 7.458 -19.881 -23.918 1.00 74.94 379 PHE A O 1
ATOM 2990 N N . HIS A 1 380 ? 6.343 -20.674 -22.129 1.00 72.50 380 HIS A N 1
ATOM 2991 C CA . HIS A 1 380 ? 5.433 -21.543 -22.879 1.00 72.50 380 HIS A CA 1
ATOM 2992 C C . HIS A 1 380 ? 3.976 -21.112 -22.732 1.00 72.50 380 HIS A C 1
ATOM 2994 O O . HIS A 1 380 ? 3.333 -20.760 -23.714 1.00 72.50 380 HIS A O 1
ATOM 3000 N N . GLN A 1 381 ? 3.453 -21.178 -21.511 1.00 78.19 381 GLN A N 1
ATOM 3001 C CA . GLN A 1 381 ? 2.085 -20.795 -21.187 1.00 78.19 381 GLN A CA 1
ATOM 3002 C C . GLN A 1 381 ? 1.990 -20.448 -19.701 1.00 78.19 381 GLN A C 1
ATOM 3004 O O . GLN A 1 381 ? 2.709 -21.029 -18.881 1.00 78.19 381 GLN A O 1
ATOM 3009 N N . GLY A 1 382 ? 1.090 -19.527 -19.365 1.00 81.94 382 GLY A N 1
ATOM 3010 C CA . GLY A 1 382 ? 0.722 -19.244 -17.983 1.00 81.94 382 GLY A CA 1
ATOM 3011 C C . GLY A 1 382 ? -0.084 -20.400 -17.390 1.00 81.94 382 GLY A C 1
ATOM 3012 O O . GLY A 1 382 ? -0.878 -21.043 -18.081 1.00 81.94 382 GLY A O 1
ATOM 3013 N N . ILE A 1 383 ? 0.123 -20.685 -16.106 1.00 86.69 383 ILE A N 1
ATOM 3014 C CA . ILE A 1 383 ? -0.688 -21.648 -15.358 1.00 86.69 383 ILE A CA 1
ATOM 3015 C C . ILE A 1 383 ? -1.784 -20.857 -14.632 1.00 86.69 383 ILE A C 1
ATOM 3017 O O . ILE A 1 383 ? -1.471 -20.100 -13.711 1.00 86.69 383 ILE A O 1
ATOM 3021 N N . PRO A 1 384 ? -3.064 -21.004 -15.017 1.00 87.56 384 PRO A N 1
ATOM 3022 C CA . PRO A 1 384 ? -4.156 -20.264 -14.399 1.00 87.56 384 PRO A CA 1
ATOM 3023 C C . PRO A 1 384 ? -4.389 -20.750 -12.963 1.00 87.56 384 PRO A C 1
ATOM 3025 O O . PRO A 1 384 ? -4.661 -21.928 -12.742 1.00 87.56 384 PRO A O 1
ATOM 3028 N N . ILE A 1 385 ? -4.345 -19.839 -11.993 1.00 87.56 385 ILE A N 1
ATOM 3029 C CA . ILE A 1 385 ? -4.744 -20.105 -10.601 1.00 87.56 385 ILE A CA 1
ATOM 3030 C C . ILE A 1 385 ? -6.243 -19.855 -10.447 1.00 87.56 385 ILE A C 1
ATOM 3032 O O . ILE A 1 385 ? -6.967 -20.647 -9.850 1.00 87.56 385 ILE A O 1
ATOM 3036 N N . SER A 1 386 ? -6.719 -18.742 -11.006 1.00 89.00 386 SER A N 1
ATOM 3037 C CA . SER A 1 386 ? -8.117 -18.326 -10.958 1.00 89.00 386 SER A CA 1
ATOM 3038 C C . SER A 1 386 ? -8.488 -17.629 -12.257 1.00 89.00 386 SER A C 1
ATOM 3040 O O . SER A 1 386 ? -7.758 -16.769 -12.734 1.00 89.00 386 SER A O 1
ATOM 3042 N N . ARG A 1 387 ? -9.649 -17.985 -12.814 1.00 88.75 387 ARG A N 1
ATOM 3043 C CA . ARG A 1 387 ? -10.251 -17.330 -13.992 1.00 88.75 387 ARG A CA 1
ATOM 3044 C C . ARG A 1 387 ? -11.419 -16.406 -13.629 1.00 88.75 387 ARG A C 1
ATOM 3046 O O . ARG A 1 387 ? -12.106 -15.917 -14.517 1.00 88.75 387 ARG A O 1
ATOM 3053 N N . LYS A 1 388 ? -11.717 -16.270 -12.333 1.00 88.12 388 LYS A N 1
ATOM 3054 C CA . LYS A 1 388 ? -12.903 -15.558 -11.830 1.00 88.12 388 LYS A CA 1
ATOM 3055 C C . LYS A 1 388 ? -12.522 -14.323 -11.017 1.00 88.12 388 LYS A C 1
ATOM 3057 O O . LYS A 1 388 ? -13.086 -13.247 -11.209 1.00 88.12 388 LYS A O 1
ATOM 3062 N N . TYR A 1 389 ? -11.589 -14.519 -10.092 1.00 88.81 389 TYR A N 1
ATOM 3063 C CA . TYR A 1 389 ? -11.115 -13.511 -9.153 1.00 88.81 389 TYR A CA 1
ATOM 3064 C C . TYR A 1 389 ? -9.769 -12.957 -9.612 1.00 88.81 389 TYR A C 1
ATOM 3066 O O . TYR A 1 389 ? -8.867 -13.750 -9.897 1.00 88.81 389 TYR A O 1
ATOM 3074 N N . GLY A 1 390 ? -9.659 -11.631 -9.659 1.00 89.00 390 GLY A N 1
ATOM 3075 C CA . GLY A 1 390 ? -8.486 -10.879 -10.107 1.00 89.00 390 GLY A CA 1
ATOM 3076 C C . GLY A 1 390 ? -8.419 -9.510 -9.430 1.00 89.00 390 GLY A C 1
ATOM 3077 O O . GLY A 1 390 ? -8.934 -9.335 -8.329 1.00 89.00 390 GLY A O 1
ATOM 3078 N N . THR A 1 391 ? -7.793 -8.523 -10.063 1.00 89.75 391 THR A N 1
ATOM 3079 C CA . THR A 1 391 ? -7.821 -7.141 -9.564 1.00 89.75 391 THR A CA 1
ATOM 3080 C C . THR A 1 391 ? -7.624 -6.122 -10.676 1.00 89.75 391 THR A C 1
ATOM 3082 O O . THR A 1 391 ? -6.827 -6.321 -11.594 1.00 89.75 391 THR A O 1
ATOM 3085 N N . VAL A 1 392 ? -8.340 -5.003 -10.564 1.00 86.94 392 VAL A N 1
ATOM 3086 C CA . VAL A 1 392 ? -8.182 -3.825 -11.430 1.00 86.94 392 VAL A CA 1
ATOM 3087 C C . VAL A 1 392 ? -7.249 -2.783 -10.797 1.00 86.94 392 VAL A C 1
ATOM 3089 O O . VAL A 1 392 ? -6.694 -1.950 -11.505 1.00 86.94 392 VAL A O 1
ATOM 3092 N N . HIS A 1 393 ? -7.013 -2.855 -9.481 1.00 87.88 393 HIS A N 1
ATOM 3093 C CA . HIS A 1 393 ? -6.205 -1.880 -8.749 1.00 87.88 393 HIS A CA 1
ATOM 3094 C C . HIS A 1 393 ? -4.795 -2.435 -8.490 1.00 87.88 393 HIS A C 1
ATOM 3096 O O . HIS A 1 393 ? -4.632 -3.269 -7.591 1.00 87.88 393 HIS A O 1
ATOM 3102 N N . PRO A 1 394 ? -3.760 -1.978 -9.220 1.00 88.94 394 PRO A N 1
ATOM 3103 C CA . PRO A 1 394 ? -2.403 -2.508 -9.074 1.00 88.94 394 PRO A CA 1
ATOM 3104 C C . PRO A 1 394 ? -1.831 -2.269 -7.671 1.00 88.94 394 PRO A C 1
ATOM 3106 O O . PRO A 1 394 ? -1.119 -3.116 -7.131 1.00 88.94 394 PRO A O 1
ATOM 3109 N N . ASP A 1 395 ? -2.181 -1.163 -7.022 1.00 89.56 395 ASP A N 1
ATOM 3110 C CA . ASP A 1 395 ? -1.676 -0.833 -5.684 1.00 89.56 395 ASP A CA 1
ATOM 3111 C C . ASP A 1 395 ? -2.320 -1.663 -4.564 1.00 89.56 395 ASP A C 1
ATOM 3113 O O . ASP A 1 395 ? -1.824 -1.672 -3.436 1.00 89.56 395 ASP A O 1
ATOM 3117 N N . SER A 1 396 ? -3.359 -2.443 -4.883 1.00 91.06 396 SER A N 1
ATOM 3118 C CA . SER A 1 396 ? -3.972 -3.388 -3.945 1.00 91.06 396 SER A CA 1
ATOM 3119 C C . SER A 1 396 ? -3.188 -4.694 -3.786 1.00 91.06 396 SER A C 1
ATOM 3121 O O . SER A 1 396 ? -3.447 -5.459 -2.858 1.00 91.06 396 SER A O 1
ATOM 3123 N N . VAL A 1 397 ? -2.254 -4.980 -4.701 1.00 92.62 397 VAL A N 1
ATOM 3124 C CA . VAL A 1 397 ? -1.509 -6.244 -4.702 1.00 92.62 397 VAL A CA 1
ATOM 3125 C C . VAL A 1 397 ? -0.302 -6.159 -3.780 1.00 92.62 397 VAL A C 1
ATOM 3127 O O . VAL A 1 397 ? 0.595 -5.336 -4.004 1.00 92.62 397 VAL A O 1
ATOM 3130 N N . TRP A 1 398 ? -0.226 -7.103 -2.846 1.00 91.81 398 TRP A N 1
ATOM 3131 C CA . TRP A 1 398 ? 0.859 -7.260 -1.883 1.00 91.81 398 TRP A CA 1
ATOM 3132 C C . TRP A 1 398 ? 1.442 -8.680 -1.904 1.00 91.81 398 TRP A C 1
ATOM 3134 O O . TRP A 1 398 ? 0.788 -9.643 -2.308 1.00 91.81 398 TRP A O 1
ATOM 3144 N N . SER A 1 399 ? 2.686 -8.819 -1.440 1.00 90.12 399 SER A N 1
ATOM 3145 C CA . SER A 1 399 ? 3.352 -10.111 -1.231 1.00 90.12 399 SER A CA 1
ATOM 3146 C C . SER A 1 399 ? 4.230 -10.073 0.013 1.00 90.12 399 SER A C 1
ATOM 3148 O O . SER A 1 399 ? 5.035 -9.150 0.159 1.00 90.12 399 SER A O 1
ATOM 3150 N N . HIS A 1 400 ? 4.114 -11.074 0.883 1.00 90.12 400 HIS A N 1
ATOM 3151 C CA . HIS A 1 400 ? 4.958 -11.217 2.066 1.00 90.12 400 HIS A CA 1
ATOM 3152 C C . HIS A 1 400 ? 4.932 -12.647 2.623 1.00 90.12 400 HIS A C 1
ATOM 3154 O O . HIS A 1 400 ? 3.864 -13.253 2.709 1.00 90.12 400 HIS A O 1
ATOM 3160 N N . ALA A 1 401 ? 6.087 -13.169 3.053 1.00 84.81 401 ALA A N 1
ATOM 3161 C CA . ALA A 1 401 ? 6.214 -14.468 3.725 1.00 84.81 401 ALA A CA 1
ATOM 3162 C C . ALA A 1 401 ? 5.565 -15.630 2.940 1.00 84.81 401 ALA A C 1
ATOM 3164 O O . ALA A 1 401 ? 4.817 -16.443 3.490 1.00 84.81 401 ALA A O 1
ATOM 3165 N N . GLY A 1 402 ? 5.800 -15.667 1.623 1.00 84.62 402 GLY A N 1
ATOM 3166 C CA . GLY A 1 402 ? 5.205 -16.647 0.703 1.00 84.62 402 GLY A CA 1
ATOM 3167 C C . GLY A 1 402 ? 3.687 -16.538 0.487 1.00 84.62 402 GLY A C 1
ATOM 3168 O O . GLY A 1 402 ? 3.131 -17.359 -0.242 1.00 84.62 402 GLY A O 1
ATOM 3169 N N . GLN A 1 403 ? 3.018 -15.549 1.086 1.00 89.19 403 GLN A N 1
ATOM 3170 C CA . GLN A 1 403 ? 1.623 -15.200 0.815 1.00 89.19 403 GLN A CA 1
ATOM 3171 C C . GLN A 1 403 ? 1.574 -14.016 -0.150 1.00 89.19 403 GLN A C 1
ATOM 3173 O O . GLN A 1 403 ? 2.426 -13.126 -0.115 1.00 89.19 403 GLN A O 1
ATOM 3178 N N . MET A 1 404 ? 0.556 -13.983 -0.996 1.00 90.81 404 MET A N 1
ATOM 3179 C CA . MET A 1 404 ? 0.220 -12.805 -1.789 1.00 90.81 404 MET A CA 1
ATOM 3180 C C . MET A 1 404 ? -1.274 -12.558 -1.723 1.00 90.81 404 MET A C 1
ATOM 3182 O O . MET A 1 404 ? -2.044 -13.477 -1.464 1.00 90.81 404 MET A O 1
ATOM 3186 N N . GLY A 1 405 ? -1.696 -11.334 -1.970 1.00 92.25 405 GLY A N 1
ATOM 3187 C CA . GLY A 1 405 ? -3.108 -11.008 -1.955 1.00 92.25 405 GLY A CA 1
ATOM 3188 C C . GLY A 1 405 ? -3.397 -9.747 -2.728 1.00 92.25 405 GLY A C 1
ATOM 3189 O O . GLY A 1 405 ? -2.492 -9.004 -3.103 1.00 92.25 405 GLY A O 1
ATOM 3190 N N . ALA A 1 406 ? -4.677 -9.547 -2.986 1.00 93.44 406 ALA A N 1
ATOM 3191 C CA . ALA A 1 406 ? -5.182 -8.374 -3.667 1.00 93.44 406 ALA A CA 1
ATOM 3192 C C . ALA A 1 406 ? -6.637 -8.151 -3.279 1.00 93.44 406 ALA A C 1
ATOM 3194 O O . ALA A 1 406 ? -7.306 -9.041 -2.748 1.00 93.44 406 ALA A O 1
ATOM 3195 N N . TRP A 1 407 ? -7.141 -6.969 -3.592 1.00 91.38 407 TRP A N 1
ATOM 3196 C CA . TRP A 1 407 ? -8.561 -6.689 -3.500 1.00 91.38 407 TRP A CA 1
ATOM 3197 C C . TRP A 1 407 ? -9.198 -6.768 -4.889 1.00 91.38 407 TRP A C 1
ATOM 3199 O O . TRP A 1 407 ? -8.755 -6.094 -5.824 1.00 91.38 407 TRP A O 1
ATOM 3209 N N . ASP A 1 408 ? -10.243 -7.588 -5.027 1.00 89.06 408 ASP A N 1
ATOM 3210 C CA . ASP A 1 408 ? -11.084 -7.614 -6.223 1.00 89.06 408 ASP A CA 1
ATOM 3211 C C . ASP A 1 408 ? -12.294 -6.700 -6.015 1.00 89.06 408 ASP A C 1
ATOM 3213 O O . ASP A 1 408 ? -13.309 -7.095 -5.433 1.00 89.06 408 ASP A O 1
ATOM 3217 N N . ALA A 1 409 ? -12.190 -5.470 -6.518 1.00 83.06 409 ALA A N 1
ATOM 3218 C CA . ALA A 1 409 ? -13.247 -4.466 -6.421 1.00 83.06 409 ALA A CA 1
ATOM 3219 C C . ALA A 1 409 ? -14.558 -4.871 -7.120 1.00 83.06 409 ALA A C 1
ATOM 3221 O O . ALA A 1 409 ? -15.634 -4.437 -6.715 1.00 83.06 409 ALA A O 1
ATOM 3222 N N . ARG A 1 410 ? -14.500 -5.723 -8.154 1.00 81.06 410 ARG A N 1
ATOM 3223 C CA . ARG A 1 410 ? -15.696 -6.132 -8.917 1.00 81.06 410 ARG A CA 1
ATOM 3224 C C . ARG A 1 410 ? -16.561 -7.081 -8.103 1.00 81.06 410 ARG A C 1
ATOM 3226 O O . ARG A 1 410 ? -17.786 -6.990 -8.122 1.00 81.06 410 ARG A O 1
ATOM 3233 N N . MET A 1 411 ? -15.899 -7.996 -7.400 1.00 81.25 411 MET A N 1
ATOM 3234 C CA . MET A 1 411 ? -16.548 -9.003 -6.566 1.00 81.25 411 MET A CA 1
ATOM 3235 C C . MET A 1 411 ? -16.731 -8.541 -5.118 1.00 81.25 411 MET A C 1
ATOM 3237 O O . MET A 1 411 ? -17.484 -9.183 -4.398 1.00 81.25 411 MET A O 1
ATOM 3241 N N . GLY A 1 412 ? -16.063 -7.464 -4.689 1.00 83.88 412 GLY A N 1
ATOM 3242 C CA . GLY A 1 412 ? -16.103 -6.987 -3.305 1.00 83.88 412 GLY A CA 1
ATOM 3243 C C . GLY A 1 412 ? -15.406 -7.943 -2.333 1.00 83.88 412 GLY A C 1
ATOM 3244 O O . GLY A 1 412 ? -15.885 -8.163 -1.226 1.00 83.88 412 GLY A O 1
ATOM 3245 N N . VAL A 1 413 ? -14.299 -8.568 -2.750 1.00 88.56 413 VAL A N 1
ATOM 3246 C CA . VAL A 1 413 ? -13.638 -9.634 -1.976 1.00 88.56 413 VAL A CA 1
ATOM 3247 C C . VAL A 1 413 ? -12.146 -9.360 -1.826 1.00 88.56 413 VAL A C 1
ATOM 3249 O O . VAL A 1 413 ? -11.475 -8.951 -2.774 1.00 88.56 413 VAL A O 1
ATOM 3252 N N . LEU A 1 414 ? -11.617 -9.612 -0.626 1.00 91.56 414 LEU A N 1
ATOM 3253 C CA . LEU A 1 414 ? -10.175 -9.667 -0.388 1.00 91.56 414 LEU A CA 1
ATOM 3254 C C . LEU A 1 414 ? -9.674 -11.080 -0.668 1.00 91.56 414 LEU A C 1
ATOM 3256 O O . LEU A 1 414 ? -10.235 -12.055 -0.173 1.00 91.56 414 LEU A O 1
ATOM 3260 N N . LEU A 1 415 ? -8.618 -11.179 -1.463 1.00 92.50 415 LEU A N 1
ATOM 3261 C CA . LEU A 1 415 ? -8.029 -12.428 -1.916 1.00 92.50 415 LEU A CA 1
ATOM 3262 C C . LEU A 1 415 ? -6.694 -12.657 -1.219 1.00 92.50 415 LEU A C 1
ATOM 3264 O O . LEU A 1 415 ? -5.901 -11.727 -1.057 1.00 92.50 415 LEU A O 1
ATOM 3268 N N . ARG A 1 416 ? -6.415 -13.915 -0.884 1.00 92.00 416 ARG A N 1
ATOM 3269 C CA . ARG A 1 416 ? -5.105 -14.377 -0.428 1.00 92.00 416 ARG A CA 1
ATOM 3270 C C . ARG A 1 416 ? -4.752 -15.654 -1.166 1.00 92.00 416 ARG A C 1
ATOM 3272 O O . ARG A 1 416 ? -5.518 -16.601 -1.151 1.00 92.00 416 ARG A O 1
ATOM 3279 N N . HIS A 1 417 ? -3.575 -15.713 -1.758 1.00 90.12 417 HIS A N 1
ATOM 3280 C CA . HIS A 1 417 ? -2.989 -16.937 -2.269 1.00 90.12 417 HIS A CA 1
ATOM 3281 C C . HIS A 1 417 ? -1.817 -17.362 -1.381 1.00 90.12 417 HIS A C 1
ATOM 3283 O O . HIS A 1 417 ? -0.882 -16.586 -1.162 1.00 90.12 417 HIS A O 1
ATOM 3289 N N . ASP A 1 418 ? -1.854 -18.602 -0.903 1.00 86.25 418 ASP A N 1
ATOM 3290 C CA . ASP A 1 418 ? -0.759 -19.255 -0.186 1.00 86.25 418 ASP A CA 1
ATOM 3291 C C . ASP A 1 418 ? -0.464 -20.641 -0.797 1.00 86.25 418 ASP A C 1
ATOM 3293 O O . ASP A 1 418 ? -0.917 -20.963 -1.895 1.00 86.25 418 ASP A O 1
ATOM 3297 N N . THR A 1 419 ? 0.316 -21.490 -0.122 1.00 78.19 419 THR A N 1
ATOM 3298 C CA . THR A 1 419 ? 0.591 -22.854 -0.613 1.00 78.19 419 THR A CA 1
ATOM 3299 C C . THR A 1 419 ? -0.657 -23.740 -0.704 1.00 78.19 419 THR A C 1
ATOM 3301 O O . THR A 1 419 ? -0.613 -24.770 -1.370 1.00 78.19 419 THR A O 1
ATOM 3304 N N . GLY A 1 420 ? -1.746 -23.373 -0.024 1.00 75.56 420 GLY A N 1
ATOM 3305 C CA . GLY A 1 420 ? -3.055 -24.018 -0.099 1.00 75.56 420 GLY A CA 1
ATOM 3306 C C . GLY A 1 420 ? -3.905 -23.560 -1.289 1.00 75.56 420 GLY A C 1
ATOM 3307 O O . GLY A 1 420 ? -4.986 -24.108 -1.494 1.00 75.56 420 GLY A O 1
ATOM 3308 N N . GLY A 1 421 ? -3.417 -22.610 -2.093 1.00 84.56 421 GLY A N 1
ATOM 3309 C CA . GLY A 1 421 ? -4.114 -22.057 -3.251 1.00 84.56 421 GLY A CA 1
ATOM 3310 C C . GLY A 1 421 ? -4.752 -20.699 -2.962 1.00 84.56 421 GLY A C 1
ATOM 3311 O O . GLY A 1 421 ? -4.353 -19.990 -2.039 1.00 84.56 421 GLY A O 1
ATOM 3312 N N . LEU A 1 422 ? -5.720 -20.313 -3.798 1.00 87.69 422 LEU A N 1
ATOM 3313 C CA . LEU A 1 422 ? -6.438 -19.047 -3.662 1.00 87.69 422 LEU A CA 1
ATOM 3314 C C . LEU A 1 422 ? -7.597 -19.182 -2.665 1.00 87.69 422 LEU A C 1
ATOM 3316 O O . LEU A 1 422 ? -8.511 -19.979 -2.868 1.00 87.69 422 LEU A O 1
ATOM 3320 N N . ASP A 1 423 ? -7.567 -18.346 -1.640 1.00 91.12 423 ASP A N 1
ATOM 3321 C CA . ASP A 1 423 ? -8.553 -18.228 -0.578 1.00 91.12 423 ASP A CA 1
ATOM 3322 C C . ASP A 1 423 ? -9.235 -16.851 -0.611 1.00 91.12 423 ASP A C 1
ATOM 3324 O O . ASP A 1 423 ? -8.626 -15.824 -0.942 1.00 91.12 423 ASP A O 1
ATOM 3328 N N . LEU A 1 424 ? -10.519 -16.836 -0.263 1.00 90.31 424 LEU A N 1
ATOM 3329 C CA . LEU A 1 424 ? -11.340 -15.631 -0.187 1.00 90.31 424 LEU A CA 1
ATOM 3330 C C . LEU A 1 424 ? -11.260 -15.100 1.244 1.00 90.31 424 LEU A C 1
ATOM 3332 O O . LEU A 1 424 ? -12.126 -15.366 2.076 1.00 90.31 424 LEU A O 1
ATOM 3336 N N . LEU A 1 425 ? -10.199 -14.344 1.517 1.00 89.38 425 LEU A N 1
ATOM 3337 C CA . LEU A 1 425 ? -9.824 -13.877 2.849 1.00 89.38 425 LEU A CA 1
ATOM 3338 C C . LEU A 1 425 ? -10.955 -13.126 3.574 1.00 89.38 425 LEU A C 1
ATOM 3340 O O . LEU A 1 425 ? -11.140 -13.289 4.777 1.00 89.38 425 LEU A O 1
ATOM 3344 N N . SER A 1 426 ? -11.749 -12.320 2.863 1.00 88.00 426 SER A N 1
ATOM 3345 C CA . SER A 1 426 ? -12.886 -11.625 3.489 1.00 88.00 426 SER A CA 1
ATOM 3346 C C . SER A 1 426 ? -14.031 -12.564 3.886 1.00 88.00 426 SER A C 1
ATOM 3348 O O . SER A 1 426 ? -14.795 -12.238 4.793 1.00 88.00 426 SER A O 1
ATOM 3350 N N . GLN A 1 427 ? -14.167 -13.721 3.237 1.00 87.81 427 GLN A N 1
ATOM 3351 C CA . GLN A 1 427 ? -15.179 -14.725 3.575 1.00 87.81 427 GLN A CA 1
ATOM 3352 C C . GLN A 1 427 ? -14.697 -15.644 4.693 1.00 87.81 427 GLN A C 1
ATOM 3354 O O . GLN A 1 427 ? -15.453 -15.901 5.626 1.00 87.81 427 GLN A O 1
ATOM 3359 N N . SER A 1 428 ? -13.437 -16.087 4.643 1.00 86.38 428 SER A N 1
ATOM 3360 C CA . SER A 1 428 ? -12.859 -16.939 5.688 1.00 86.38 428 SER A CA 1
ATOM 3361 C C . SER A 1 428 ? -12.864 -16.251 7.059 1.00 86.38 428 SER A C 1
ATOM 3363 O O . SER A 1 428 ? -13.140 -16.896 8.067 1.00 86.38 428 SER A O 1
ATOM 3365 N N . GLU A 1 429 ? -12.631 -14.935 7.084 1.00 86.00 429 GLU A N 1
ATOM 3366 C CA . GLU A 1 429 ? -12.567 -14.122 8.306 1.00 86.00 429 GLU A CA 1
ATOM 3367 C C . GLU A 1 429 ? -13.892 -13.411 8.655 1.00 86.00 429 GLU A C 1
ATOM 3369 O O . GLU A 1 429 ? -13.924 -12.572 9.552 1.00 86.00 429 GLU A O 1
ATOM 3374 N N . ASN A 1 430 ? -15.002 -13.729 7.973 1.00 84.44 430 ASN A N 1
ATOM 3375 C CA . ASN A 1 430 ? -16.324 -13.110 8.185 1.00 84.44 430 ASN A CA 1
ATOM 3376 C C . ASN A 1 430 ? -16.342 -11.566 8.090 1.00 84.44 430 ASN A C 1
ATOM 3378 O O . ASN A 1 430 ? -17.139 -10.904 8.751 1.00 84.44 430 ASN A O 1
ATOM 3382 N N . LEU A 1 431 ? -15.495 -10.981 7.242 1.00 84.19 431 LEU A N 1
ATOM 3383 C CA . LEU A 1 431 ? -15.473 -9.541 6.944 1.00 84.19 431 LEU A CA 1
ATOM 3384 C C . LEU A 1 431 ? -16.238 -9.187 5.664 1.00 84.19 431 LEU A C 1
ATOM 3386 O O . LEU A 1 431 ? -16.109 -8.079 5.152 1.00 84.19 431 LEU A O 1
ATOM 3390 N N . THR A 1 432 ? -17.017 -10.122 5.122 1.00 84.62 432 THR A N 1
ATOM 3391 C CA . THR A 1 432 ? -17.700 -9.943 3.834 1.00 84.62 432 THR A CA 1
ATOM 3392 C C . THR A 1 432 ? -18.651 -8.753 3.874 1.00 84.62 432 THR A C 1
ATOM 3394 O O . THR A 1 432 ? -18.521 -7.877 3.031 1.00 84.62 432 THR A O 1
ATOM 3397 N N . ASP A 1 433 ? -19.487 -8.636 4.908 1.00 82.94 433 ASP A N 1
ATOM 3398 C CA . ASP A 1 433 ? -20.424 -7.513 5.053 1.00 82.94 433 ASP A CA 1
ATOM 3399 C C . ASP A 1 433 ? -19.706 -6.157 5.123 1.00 82.94 433 ASP A C 1
ATOM 3401 O O . ASP A 1 433 ? -20.162 -5.178 4.529 1.00 82.94 433 ASP A O 1
ATOM 3405 N N . LEU A 1 434 ? -18.566 -6.095 5.825 1.00 80.75 434 LEU A N 1
ATOM 3406 C CA . LEU A 1 434 ? -17.753 -4.882 5.916 1.00 80.75 434 LEU A CA 1
ATOM 3407 C C . LEU A 1 434 ? -17.205 -4.521 4.537 1.00 80.75 434 LEU A C 1
ATOM 3409 O O . LEU A 1 434 ? -17.439 -3.416 4.060 1.00 80.75 434 LEU A O 1
ATOM 3413 N N . ILE A 1 435 ? -16.517 -5.455 3.877 1.00 82.31 435 ILE A N 1
ATOM 3414 C CA . ILE A 1 435 ? -15.923 -5.198 2.566 1.00 82.31 435 ILE A CA 1
ATOM 3415 C C . ILE A 1 435 ? -17.011 -4.867 1.545 1.00 82.31 435 ILE A C 1
ATOM 3417 O O . ILE A 1 435 ? -16.861 -3.884 0.834 1.00 82.31 435 ILE A O 1
ATOM 3421 N N . GLU A 1 436 ? -18.128 -5.587 1.491 1.00 78.44 436 GLU A N 1
ATOM 3422 C CA . GLU A 1 436 ? -19.225 -5.303 0.558 1.00 78.44 436 GLU A CA 1
ATOM 3423 C C . GLU A 1 436 ? -19.876 -3.937 0.814 1.00 78.44 436 GLU A C 1
ATOM 3425 O O . GLU A 1 436 ? -20.145 -3.204 -0.138 1.00 78.44 436 GLU A O 1
ATOM 3430 N N . THR A 1 437 ? -20.065 -3.542 2.078 1.00 76.06 437 THR A N 1
ATOM 3431 C CA . THR A 1 437 ? -20.566 -2.199 2.427 1.00 76.06 437 THR A CA 1
ATOM 3432 C C . THR A 1 437 ? -19.583 -1.120 1.986 1.00 76.06 437 THR A C 1
ATOM 3434 O O . THR A 1 437 ? -19.979 -0.095 1.426 1.00 76.06 437 THR A O 1
ATOM 3437 N N . LEU A 1 438 ? -18.292 -1.368 2.210 1.00 72.12 438 LEU A N 1
ATOM 3438 C CA . LEU A 1 438 ? -17.220 -0.456 1.847 1.00 72.12 438 LEU A CA 1
ATOM 3439 C C . LEU A 1 438 ? -16.940 -0.422 0.360 1.00 72.12 438 LEU A C 1
ATOM 3441 O O . LEU A 1 438 ? -16.343 0.540 -0.077 1.00 72.12 438 LEU A O 1
ATOM 3445 N N . THR A 1 439 ? -17.303 -1.440 -0.410 1.00 66.81 439 THR A N 1
ATOM 3446 C CA . THR A 1 439 ? -16.844 -1.567 -1.799 1.00 66.81 439 THR A CA 1
ATOM 3447 C C . THR A 1 439 ? -17.970 -1.656 -2.811 1.00 66.81 439 THR A C 1
ATOM 3449 O O . THR A 1 439 ? -17.667 -1.638 -3.999 1.00 66.81 439 THR A O 1
ATOM 3452 N N . LEU A 1 440 ? -19.235 -1.673 -2.350 1.00 61.12 440 LEU A N 1
ATOM 3453 C CA . LEU A 1 440 ? -20.473 -1.762 -3.137 1.00 61.12 440 LEU A CA 1
ATOM 3454 C C . LEU A 1 440 ? -20.247 -2.635 -4.377 1.00 61.12 440 LEU A C 1
ATOM 3456 O O . LEU A 1 440 ? -19.976 -2.061 -5.431 1.00 61.12 440 LEU A O 1
ATOM 3460 N N . PRO A 1 441 ? -20.299 -3.981 -4.263 1.00 56.47 441 PRO A N 1
ATOM 3461 C CA . PRO A 1 441 ? -19.764 -4.903 -5.263 1.00 56.47 441 PRO A CA 1
ATOM 3462 C C . PRO A 1 441 ? -20.118 -4.445 -6.676 1.00 56.47 441 PRO A C 1
ATOM 3464 O O . PRO A 1 441 ? -21.263 -4.555 -7.124 1.00 56.47 441 PRO A O 1
ATOM 3467 N N . LEU A 1 442 ? -19.114 -3.896 -7.371 1.00 56.31 442 LEU A N 1
ATOM 3468 C CA . LEU A 1 442 ? -19.261 -3.197 -8.650 1.00 56.31 442 LEU A CA 1
ATOM 3469 C C . LEU A 1 442 ? -19.492 -4.169 -9.810 1.00 56.31 442 LEU A C 1
ATOM 3471 O O . LEU A 1 442 ? -19.224 -3.842 -10.960 1.00 56.31 442 LEU A O 1
ATOM 3475 N N . SER A 1 443 ? -20.037 -5.351 -9.527 1.00 52.53 443 SER A N 1
ATOM 3476 C CA . SER A 1 443 ? -20.419 -6.389 -10.485 1.00 52.53 443 SER A CA 1
ATOM 3477 C C . SER A 1 443 ? -21.301 -5.885 -11.643 1.00 52.53 443 SER A C 1
ATOM 3479 O O . SER A 1 443 ? -21.419 -6.577 -12.651 1.00 52.53 443 SER A O 1
ATOM 3481 N N . ALA A 1 444 ? -21.868 -4.673 -11.537 1.00 47.91 444 ALA A N 1
ATOM 3482 C CA . ALA A 1 444 ? -22.611 -3.971 -12.588 1.00 47.91 444 ALA A CA 1
ATOM 3483 C C . ALA A 1 444 ? -22.093 -2.546 -12.922 1.00 47.91 444 ALA A C 1
ATOM 3485 O O . ALA A 1 444 ? -22.746 -1.820 -13.673 1.00 47.91 444 ALA A O 1
ATOM 3486 N N . GLY A 1 445 ? -20.968 -2.104 -12.351 1.00 53.03 445 GLY A N 1
ATOM 3487 C CA . GLY A 1 445 ? -20.410 -0.766 -12.562 1.00 53.03 445 GLY A CA 1
ATOM 3488 C C . GLY A 1 445 ? -19.584 -0.672 -13.847 1.00 53.03 445 GLY A C 1
ATOM 3489 O O . GLY A 1 445 ? -18.820 -1.574 -14.165 1.00 53.03 445 GLY A O 1
ATOM 3490 N N . SER A 1 446 ? -19.715 0.435 -14.582 1.00 59.22 446 SER A N 1
ATOM 3491 C CA . SER A 1 446 ? -18.782 0.779 -15.671 1.00 59.22 446 SER A CA 1
ATOM 3492 C C . SER A 1 446 ? -17.360 1.004 -15.131 1.00 59.22 446 SER A C 1
ATOM 3494 O O . SER A 1 446 ? -17.217 1.358 -13.959 1.00 59.22 446 SER A O 1
ATOM 3496 N N . ASP A 1 447 ? -16.322 0.911 -15.971 1.00 62.47 447 ASP A N 1
ATOM 3497 C CA . ASP A 1 447 ? -14.923 1.204 -15.587 1.00 62.47 447 ASP A CA 1
ATOM 3498 C C . ASP A 1 447 ? -14.766 2.580 -14.897 1.00 62.47 447 ASP A C 1
ATOM 3500 O O . ASP A 1 447 ? -13.974 2.744 -13.971 1.00 62.47 447 ASP A O 1
ATOM 3504 N N . VAL A 1 448 ? -15.611 3.552 -15.264 1.00 62.50 448 VAL A N 1
ATOM 3505 C CA . VAL A 1 448 ? -15.689 4.899 -14.661 1.00 62.50 448 VAL A CA 1
ATOM 3506 C C . VAL A 1 448 ? -16.178 4.870 -13.204 1.00 62.50 448 VAL A C 1
ATOM 3508 O O . VAL A 1 448 ? -15.835 5.719 -12.387 1.00 62.50 448 VAL A O 1
ATOM 3511 N N . THR A 1 449 ? -17.010 3.896 -12.841 1.00 67.12 449 THR A N 1
ATOM 3512 C CA . THR A 1 449 ? -17.458 3.700 -11.456 1.00 67.12 449 THR A CA 1
ATOM 3513 C C . THR A 1 449 ? -16.365 3.034 -10.622 1.00 67.12 449 THR A C 1
ATOM 3515 O O . THR A 1 449 ? -16.220 3.360 -9.446 1.00 67.12 449 THR A O 1
ATOM 3518 N N . MET A 1 450 ? -15.567 2.154 -11.236 1.00 66.38 450 MET A N 1
ATOM 3519 C CA . MET A 1 450 ? -14.412 1.521 -10.598 1.00 66.38 450 MET A CA 1
ATOM 3520 C C . MET A 1 450 ? -13.264 2.500 -10.344 1.00 66.38 450 MET A C 1
ATOM 3522 O O . MET A 1 450 ? -12.623 2.405 -9.304 1.00 66.38 450 MET A O 1
ATOM 3526 N N . SER A 1 451 ? -13.047 3.491 -11.216 1.00 67.88 451 SER A N 1
ATOM 3527 C CA . SER A 1 451 ? -12.027 4.529 -10.993 1.00 67.88 451 SER A CA 1
ATOM 3528 C C . SER A 1 451 ? -12.310 5.438 -9.791 1.00 67.88 451 SER A C 1
ATOM 3530 O O . SER A 1 451 ? -11.412 6.129 -9.323 1.00 67.88 451 SER A O 1
ATOM 3532 N N . ASN A 1 452 ? -13.544 5.444 -9.271 1.00 75.00 452 ASN A N 1
ATOM 3533 C CA . ASN A 1 452 ? -13.898 6.199 -8.063 1.00 75.00 452 ASN A CA 1
ATOM 3534 C C . ASN A 1 452 ? -13.464 5.508 -6.767 1.00 75.00 452 ASN A C 1
ATOM 3536 O O . ASN A 1 452 ? -13.641 6.075 -5.685 1.00 75.00 452 ASN A O 1
ATOM 3540 N N . TRP A 1 453 ? -12.935 4.294 -6.868 1.00 78.56 453 TRP A N 1
ATOM 3541 C CA . TRP A 1 453 ? -12.383 3.554 -5.753 1.00 78.56 453 TRP A CA 1
ATOM 3542 C C . TRP A 1 453 ? -10.898 3.329 -5.975 1.00 78.56 453 TRP A C 1
ATOM 3544 O O . TRP A 1 453 ? -10.446 3.072 -7.089 1.00 78.56 453 TRP A O 1
ATOM 3554 N N . THR A 1 454 ? -10.131 3.419 -4.902 1.00 84.50 454 THR A N 1
ATOM 3555 C CA . THR A 1 454 ? -8.709 3.103 -4.907 1.00 84.50 454 THR A CA 1
ATOM 3556 C C . THR A 1 454 ? -8.385 2.253 -3.696 1.00 84.50 454 THR A C 1
ATOM 3558 O O . THR A 1 454 ? -9.036 2.331 -2.654 1.00 84.50 454 THR A O 1
ATOM 3561 N N . CYS A 1 455 ? -7.386 1.394 -3.846 1.00 88.25 455 CYS A N 1
ATOM 3562 C CA . CYS A 1 455 ? -6.879 0.606 -2.743 1.00 88.25 455 CYS A CA 1
ATOM 3563 C C . CYS A 1 455 ? -5.366 0.629 -2.769 1.00 88.25 455 CYS A C 1
ATOM 3565 O O . CYS A 1 455 ? -4.758 0.326 -3.796 1.00 88.25 455 CYS A O 1
ATOM 3567 N N . PHE A 1 456 ? -4.794 0.967 -1.622 1.00 90.69 456 PHE A N 1
ATOM 3568 C CA . PHE A 1 456 ? -3.361 1.003 -1.408 1.00 90.69 456 PHE A CA 1
ATOM 3569 C C . PHE A 1 456 ? -3.001 -0.053 -0.382 1.00 90.69 456 PHE A C 1
ATOM 3571 O O . PHE A 1 456 ? -3.653 -0.170 0.658 1.00 90.69 456 PHE A O 1
ATOM 3578 N N . THR A 1 457 ? -1.950 -0.812 -0.671 1.00 92.44 457 THR A N 1
ATOM 3579 C CA . THR A 1 457 ? -1.439 -1.820 0.251 1.00 92.44 457 THR A CA 1
ATOM 3580 C C . THR A 1 457 ? 0.015 -1.580 0.599 1.00 92.44 457 THR A C 1
ATOM 3582 O O . THR A 1 457 ? 0.834 -1.221 -0.246 1.00 92.44 457 THR A O 1
ATOM 3585 N N . GLY A 1 458 ? 0.324 -1.758 1.877 1.00 92.00 458 GLY A N 1
ATOM 3586 C CA . GLY A 1 458 ? 1.652 -1.594 2.443 1.00 92.00 458 GLY A CA 1
ATOM 3587 C C . GLY A 1 458 ? 2.015 -2.808 3.277 1.00 92.00 458 GLY A C 1
ATOM 3588 O O . GLY A 1 458 ? 1.180 -3.322 4.012 1.00 92.00 458 GLY A O 1
ATOM 3589 N N . VAL A 1 459 ? 3.254 -3.281 3.174 1.00 92.00 459 VAL A N 1
ATOM 3590 C CA . VAL A 1 459 ? 3.718 -4.440 3.946 1.00 92.00 459 VAL A CA 1
ATOM 3591 C C . VAL A 1 459 ? 4.779 -3.990 4.933 1.00 92.00 459 VAL A C 1
ATOM 3593 O O . VAL A 1 459 ? 5.882 -3.630 4.526 1.00 92.00 459 VAL A O 1
ATOM 3596 N N . ASP A 1 460 ? 4.483 -4.085 6.224 1.00 90.06 460 ASP A N 1
ATOM 3597 C CA . ASP A 1 460 ? 5.500 -4.005 7.263 1.00 90.06 460 ASP A CA 1
ATOM 3598 C C . ASP A 1 460 ? 6.195 -5.360 7.407 1.00 90.06 460 ASP A C 1
ATOM 3600 O O . ASP A 1 460 ? 5.703 -6.282 8.056 1.00 90.06 460 ASP A O 1
ATOM 3604 N N . SER A 1 461 ? 7.372 -5.468 6.797 1.00 85.81 461 SER A N 1
ATOM 3605 C CA . SER A 1 461 ? 8.173 -6.692 6.823 1.00 85.81 461 SER A CA 1
ATOM 3606 C C . SER A 1 461 ? 8.759 -7.051 8.197 1.00 85.81 461 SER A C 1
ATOM 3608 O O . SER A 1 461 ? 9.135 -8.204 8.397 1.00 85.81 461 SER A O 1
ATOM 3610 N N . GLU A 1 462 ? 8.864 -6.105 9.140 1.00 85.62 462 GLU A N 1
ATOM 3611 C CA . GLU A 1 462 ? 9.416 -6.368 10.477 1.00 85.62 462 GLU A CA 1
ATOM 3612 C C . GLU A 1 462 ? 8.375 -7.093 11.344 1.00 85.62 462 GLU A C 1
ATOM 3614 O O . GLU A 1 462 ? 8.620 -8.180 11.890 1.00 85.62 462 GLU A O 1
ATOM 3619 N N . ASN A 1 463 ? 7.163 -6.539 11.392 1.00 86.00 463 ASN A N 1
ATOM 3620 C CA . ASN A 1 463 ? 6.064 -7.106 12.170 1.00 86.00 463 ASN A CA 1
ATOM 3621 C C . ASN A 1 463 ? 5.299 -8.200 11.415 1.00 86.00 463 ASN A C 1
ATOM 3623 O O . ASN A 1 463 ? 4.829 -9.150 12.044 1.00 86.00 463 ASN A O 1
ATOM 3627 N N . GLY A 1 464 ? 5.324 -8.179 10.083 1.00 88.75 464 GLY A N 1
ATOM 3628 C CA . GLY A 1 464 ? 4.599 -9.112 9.222 1.00 88.75 464 GLY A CA 1
ATOM 3629 C C . GLY A 1 464 ? 3.141 -8.716 9.009 1.00 88.75 464 GLY A C 1
ATOM 3630 O O . GLY A 1 464 ? 2.297 -9.590 8.814 1.00 88.75 464 GLY A O 1
ATOM 3631 N N . ASP A 1 465 ? 2.848 -7.418 9.064 1.00 90.81 465 ASP A N 1
ATOM 3632 C CA . ASP A 1 465 ? 1.496 -6.888 8.926 1.00 90.81 465 ASP A CA 1
ATOM 3633 C C . ASP A 1 465 ? 1.321 -6.207 7.568 1.00 90.81 465 ASP A C 1
ATOM 3635 O O . ASP A 1 465 ? 2.158 -5.426 7.113 1.00 90.81 465 ASP A O 1
ATOM 3639 N N . VAL A 1 466 ? 0.207 -6.507 6.916 1.00 92.38 466 VAL A N 1
ATOM 3640 C CA . VAL A 1 466 ? -0.228 -5.916 5.657 1.00 92.38 466 VAL A CA 1
ATOM 3641 C C . VAL A 1 466 ? -1.320 -4.913 5.967 1.00 92.38 466 VAL A C 1
ATOM 3643 O O . VAL A 1 466 ? -2.354 -5.259 6.529 1.00 92.38 466 VAL A O 1
ATOM 3646 N N . TRP A 1 467 ? -1.084 -3.669 5.592 1.00 92.81 467 TRP A N 1
ATOM 3647 C CA . TRP A 1 467 ? -2.030 -2.579 5.728 1.00 92.81 467 TRP A CA 1
ATOM 3648 C C . TRP A 1 467 ? -2.764 -2.429 4.406 1.00 92.81 467 TRP A C 1
ATOM 3650 O O . TRP A 1 467 ? -2.127 -2.340 3.358 1.00 92.81 467 TRP A O 1
ATOM 3660 N N . ILE A 1 468 ? -4.090 -2.439 4.454 1.00 93.06 468 ILE A N 1
ATOM 3661 C CA . ILE A 1 468 ? -4.969 -2.368 3.291 1.00 93.06 468 ILE A CA 1
ATOM 3662 C C . ILE A 1 468 ? -5.877 -1.162 3.483 1.00 93.06 468 ILE A C 1
ATOM 3664 O O . ILE A 1 468 ? -6.817 -1.221 4.272 1.00 93.06 468 ILE A O 1
ATOM 3668 N N . THR A 1 469 ? -5.605 -0.077 2.765 1.00 92.12 469 THR A N 1
ATOM 3669 C CA . THR A 1 469 ? -6.440 1.126 2.787 1.00 92.12 469 THR A CA 1
ATOM 3670 C C . THR A 1 469 ? -7.367 1.118 1.585 1.00 92.12 469 THR A C 1
ATOM 3672 O O . THR A 1 469 ? -6.909 1.138 0.445 1.00 92.12 469 THR A O 1
ATOM 3675 N N . LEU A 1 470 ? -8.671 1.078 1.845 1.00 89.06 470 LEU A N 1
ATOM 3676 C CA . LEU A 1 470 ? -9.741 1.195 0.861 1.00 89.06 470 LEU A CA 1
ATOM 3677 C C . LEU A 1 470 ? -10.243 2.639 0.879 1.00 89.06 470 LEU A C 1
ATOM 3679 O O . LEU A 1 470 ? -10.693 3.117 1.918 1.00 89.06 470 LEU A O 1
ATOM 3683 N N . CYS A 1 471 ? -10.172 3.325 -0.257 1.00 83.00 471 CYS A N 1
ATOM 3684 C CA . CYS A 1 471 ? -10.541 4.729 -0.396 1.00 83.00 471 CYS A CA 1
ATOM 3685 C C . CYS A 1 471 ? -11.633 4.907 -1.453 1.00 83.00 471 CYS A C 1
ATOM 3687 O O . CYS A 1 471 ? -11.549 4.362 -2.555 1.00 83.00 471 CYS A O 1
ATOM 3689 N N . LYS A 1 472 ? -12.623 5.750 -1.146 1.00 78.94 472 LYS A N 1
ATOM 3690 C CA . LYS A 1 472 ? -13.580 6.281 -2.122 1.00 78.94 472 LYS A CA 1
ATOM 3691 C C . LYS A 1 472 ? -13.242 7.733 -2.442 1.00 78.94 472 LYS A C 1
ATOM 3693 O O . LYS A 1 472 ? -13.157 8.544 -1.525 1.00 78.94 472 LYS A O 1
ATOM 3698 N N . VAL A 1 473 ? -13.163 8.097 -3.724 1.00 67.38 473 VAL A N 1
ATOM 3699 C CA . VAL A 1 473 ? -12.845 9.468 -4.186 1.00 67.38 473 VAL A CA 1
ATOM 3700 C C . VAL A 1 473 ? -13.759 10.538 -3.561 1.00 67.38 473 VAL A C 1
ATOM 3702 O O . VAL A 1 473 ? -13.334 11.668 -3.351 1.00 67.38 473 VAL A O 1
ATOM 3705 N N . THR A 1 474 ? -15.005 10.194 -3.220 1.00 60.22 474 THR A N 1
ATOM 3706 C CA . THR A 1 474 ? -15.997 11.127 -2.658 1.00 60.22 474 THR A CA 1
ATOM 3707 C C . THR A 1 474 ? -16.445 10.779 -1.231 1.00 60.22 474 THR A C 1
ATOM 3709 O O . THR A 1 474 ? -17.598 11.050 -0.890 1.00 60.22 474 THR A O 1
ATOM 3712 N N . GLY A 1 475 ? -15.631 10.120 -0.397 1.00 64.81 475 GLY A N 1
ATOM 3713 C CA . GLY A 1 475 ? -16.123 9.742 0.934 1.00 64.81 475 GLY A CA 1
ATOM 3714 C C . GLY A 1 475 ? -15.153 9.030 1.873 1.00 64.81 475 GLY A C 1
ATOM 3715 O O . GLY A 1 475 ? -14.041 9.491 2.097 1.00 64.81 475 GLY A O 1
ATOM 3716 N N . GLN A 1 476 ? -15.661 7.955 2.488 1.00 66.50 476 GLN A N 1
ATOM 3717 C CA . GLN A 1 476 ? -15.022 7.192 3.561 1.00 66.50 476 GLN A CA 1
ATOM 3718 C C . GLN A 1 476 ? -13.776 6.445 3.075 1.00 66.50 476 GLN A C 1
ATOM 3720 O O . GLN A 1 476 ? -13.763 5.875 1.980 1.00 66.50 476 GLN A O 1
ATOM 3725 N N . ALA A 1 477 ? -12.753 6.438 3.925 1.00 80.88 477 ALA A N 1
ATOM 3726 C CA . ALA A 1 477 ? -11.579 5.596 3.798 1.00 80.88 477 ALA A CA 1
ATOM 3727 C C . ALA A 1 477 ? -11.515 4.671 5.013 1.00 80.88 477 ALA A C 1
ATOM 3729 O O . ALA A 1 477 ? -11.938 5.061 6.098 1.00 80.88 477 ALA A O 1
ATOM 3730 N N . HIS A 1 478 ? -11.022 3.454 4.813 1.00 87.00 478 HIS A N 1
ATOM 3731 C CA . HIS A 1 478 ? -10.891 2.450 5.864 1.00 87.00 478 HIS A CA 1
ATOM 3732 C C . HIS A 1 478 ? -9.562 1.729 5.702 1.00 87.00 478 HIS A C 1
ATOM 3734 O O . HIS A 1 478 ? -9.249 1.262 4.606 1.00 87.00 478 HIS A O 1
ATOM 3740 N N . THR A 1 479 ? -8.793 1.620 6.783 1.00 91.56 479 THR A N 1
ATOM 3741 C CA . THR A 1 479 ? -7.508 0.918 6.778 1.00 91.56 479 THR A CA 1
ATOM 3742 C C . THR A 1 479 ? -7.597 -0.327 7.640 1.00 91.56 479 THR A C 1
ATOM 3744 O O . THR A 1 479 ? -7.831 -0.244 8.840 1.00 91.56 479 THR A O 1
ATOM 3747 N N . LEU A 1 480 ? -7.382 -1.489 7.032 1.00 91.75 480 LEU A N 1
ATOM 3748 C CA . LEU A 1 480 ? -7.394 -2.788 7.697 1.00 91.75 480 LEU A CA 1
ATOM 3749 C C . LEU A 1 480 ? -5.963 -3.300 7.858 1.00 91.75 480 LEU A C 1
ATOM 3751 O O . LEU A 1 480 ? -5.189 -3.273 6.902 1.00 91.75 480 LEU A O 1
ATOM 3755 N N . GLY A 1 481 ? -5.615 -3.804 9.040 1.00 92.44 481 GLY A N 1
ATOM 3756 C CA . GLY A 1 481 ? -4.359 -4.522 9.260 1.00 92.44 481 GLY A CA 1
ATOM 3757 C C . GLY A 1 481 ? -4.577 -6.024 9.245 1.00 92.44 481 GLY A C 1
ATOM 3758 O O . GLY A 1 481 ? -5.346 -6.548 10.049 1.00 92.44 481 GLY A O 1
ATOM 3759 N N . TYR A 1 482 ? -3.876 -6.726 8.367 1.00 93.12 482 TYR A N 1
ATOM 3760 C CA . TYR A 1 482 ? -3.846 -8.182 8.290 1.00 93.12 482 TYR A CA 1
ATOM 3761 C C . TYR A 1 482 ? -2.464 -8.702 8.677 1.00 93.12 482 TYR A C 1
ATOM 3763 O O . TYR A 1 482 ? -1.476 -8.363 8.034 1.00 93.12 482 TYR A O 1
ATOM 3771 N N . SER A 1 483 ? -2.377 -9.563 9.688 1.00 92.94 483 SER A N 1
ATOM 3772 C CA . SER A 1 483 ? -1.100 -10.167 10.069 1.00 92.94 483 SER A CA 1
ATOM 3773 C C . SER A 1 483 ? -0.868 -11.456 9.296 1.00 92.94 483 SER A C 1
ATOM 3775 O O . SER A 1 483 ? -1.612 -12.427 9.452 1.00 92.94 483 SER A O 1
ATOM 3777 N N . THR A 1 484 ? 0.205 -11.524 8.507 1.00 90.69 484 THR A N 1
ATOM 3778 C CA . THR A 1 484 ? 0.556 -12.742 7.759 1.00 90.69 484 THR A CA 1
ATOM 3779 C C . THR A 1 484 ? 1.033 -13.867 8.676 1.00 90.69 484 THR A C 1
ATOM 3781 O O . THR A 1 484 ? 0.880 -15.041 8.327 1.00 90.69 484 THR A O 1
ATOM 3784 N N . LYS A 1 485 ? 1.582 -13.519 9.851 1.00 90.19 485 LYS A N 1
ATOM 3785 C CA . LYS A 1 485 ? 2.063 -14.462 10.873 1.00 90.19 485 LYS A CA 1
ATOM 3786 C C . LYS A 1 485 ? 0.904 -15.154 11.583 1.00 90.19 485 LYS A C 1
ATOM 3788 O O . LYS A 1 485 ? 0.911 -16.374 11.716 1.00 90.19 485 LYS A O 1
ATOM 3793 N N . LEU A 1 486 ? -0.083 -14.373 12.027 1.00 88.81 486 LEU A N 1
ATOM 3794 C CA . LEU A 1 486 ? -1.269 -14.891 12.717 1.00 88.81 486 LEU A CA 1
ATOM 3795 C C . LEU A 1 486 ? -2.361 -15.364 11.748 1.00 88.81 486 LEU A C 1
ATOM 3797 O O . LEU A 1 486 ? -3.251 -16.100 12.160 1.00 88.81 486 LEU A O 1
ATOM 3801 N N . ARG A 1 487 ? -2.269 -14.971 10.470 1.00 88.38 487 ARG A N 1
ATOM 3802 C CA . ARG A 1 487 ? -3.255 -15.233 9.413 1.00 88.38 487 ARG A CA 1
ATOM 3803 C C . ARG A 1 487 ? -4.655 -14.713 9.756 1.00 88.38 487 ARG A C 1
ATOM 3805 O O . ARG A 1 487 ? -5.638 -15.360 9.425 1.00 88.38 487 ARG A O 1
ATOM 3812 N N . VAL A 1 488 ? -4.730 -13.549 10.402 1.00 89.19 488 VAL A N 1
ATOM 3813 C CA . VAL A 1 488 ? -5.976 -12.915 10.865 1.00 89.19 488 VAL A CA 1
ATOM 3814 C C . VAL A 1 488 ? -5.889 -11.398 10.700 1.00 89.19 488 VAL A C 1
ATOM 3816 O O . VAL A 1 488 ? -4.792 -10.828 10.705 1.00 89.19 488 VAL A O 1
ATOM 3819 N N . PHE A 1 489 ? -7.035 -10.733 10.578 1.00 90.50 489 PHE A N 1
ATOM 3820 C CA . PHE A 1 489 ? -7.096 -9.278 10.702 1.00 90.50 489 PHE A CA 1
ATOM 3821 C C . PHE A 1 489 ? -6.881 -8.857 12.156 1.00 90.50 489 PHE A C 1
ATOM 3823 O O . PHE A 1 489 ? -7.550 -9.341 13.066 1.00 90.50 489 PHE A O 1
ATOM 3830 N N . VAL A 1 490 ? -5.921 -7.963 12.370 1.00 89.31 490 VAL A N 1
ATOM 3831 C CA . VAL A 1 490 ? -5.522 -7.468 13.694 1.00 89.31 490 VAL A CA 1
ATOM 3832 C C . VAL A 1 490 ? -6.412 -6.309 14.136 1.00 89.31 490 VAL A C 1
ATOM 3834 O O . VAL A 1 490 ? -6.667 -6.155 15.328 1.00 89.31 490 VAL A O 1
ATOM 3837 N N . GLY A 1 491 ? -6.913 -5.513 13.189 1.00 87.50 491 GLY A N 1
ATOM 3838 C CA . GLY A 1 491 ? -7.804 -4.402 13.492 1.00 87.50 491 GLY A CA 1
ATOM 3839 C C . GLY A 1 491 ? -8.029 -3.451 12.323 1.00 87.50 491 GLY A C 1
ATOM 3840 O O . GLY A 1 491 ? -7.522 -3.650 11.216 1.00 87.50 491 GLY A O 1
ATOM 3841 N N . GLU A 1 492 ? -8.801 -2.413 12.617 1.00 89.69 492 GLU A N 1
ATOM 3842 C CA . GLU A 1 492 ? -9.075 -1.265 11.758 1.00 89.69 492 GLU A CA 1
ATOM 3843 C C . GLU A 1 492 ? -8.355 -0.034 12.327 1.00 89.69 492 GLU A C 1
ATOM 3845 O O . GLU A 1 492 ? -8.250 0.114 13.546 1.00 89.69 492 GLU A O 1
ATOM 3850 N N . TYR A 1 493 ? -7.835 0.823 11.452 1.00 89.56 493 TYR A N 1
ATOM 3851 C CA . TYR A 1 493 ? -7.040 1.994 11.813 1.00 89.56 493 TYR A CA 1
ATOM 3852 C C . TYR A 1 493 ? -7.674 3.273 11.267 1.00 89.56 493 TYR A C 1
ATOM 3854 O O . TYR A 1 493 ? -8.055 3.331 10.098 1.00 89.56 493 TYR A O 1
ATOM 3862 N N . ASP A 1 494 ? -7.649 4.332 12.078 1.00 84.75 494 ASP A N 1
ATOM 3863 C CA . ASP A 1 494 ? -8.117 5.681 11.719 1.00 84.75 494 ASP A CA 1
ATOM 3864 C C . ASP A 1 494 ? -7.106 6.491 10.879 1.00 84.75 494 ASP A C 1
ATOM 3866 O O . ASP A 1 494 ? -7.256 7.695 10.664 1.00 84.75 494 ASP A O 1
ATOM 3870 N N . ALA A 1 495 ? -6.044 5.839 10.407 1.00 85.12 495 ALA A N 1
ATOM 3871 C CA . ALA A 1 495 ? -5.034 6.431 9.544 1.00 85.12 495 ALA A CA 1
ATOM 3872 C C . ALA A 1 495 ? -5.295 6.034 8.090 1.00 85.12 495 ALA A C 1
ATOM 3874 O O . ALA A 1 495 ? -5.251 4.851 7.756 1.00 85.12 495 ALA A O 1
ATOM 3875 N N . TYR A 1 496 ? -5.507 7.020 7.218 1.00 89.38 496 TYR A N 1
ATOM 3876 C CA . TYR A 1 496 ? -5.861 6.804 5.809 1.00 89.38 496 TYR A CA 1
ATOM 3877 C C . TYR A 1 496 ? -4.772 7.341 4.873 1.00 89.38 496 TYR A C 1
ATOM 3879 O O . TYR A 1 496 ? -4.905 8.444 4.342 1.00 89.38 496 TYR A O 1
ATOM 3887 N N . PRO A 1 497 ? -3.653 6.625 4.700 1.00 88.00 497 PRO A N 1
ATOM 3888 C CA . PRO A 1 497 ? -2.591 7.073 3.813 1.00 88.00 497 PRO A CA 1
ATOM 3889 C C . PRO A 1 497 ? -3.018 7.110 2.350 1.00 88.00 497 PRO A C 1
ATOM 3891 O O . PRO A 1 497 ? -3.769 6.261 1.876 1.00 88.00 497 PRO A O 1
ATOM 3894 N N . ALA A 1 498 ? -2.444 8.061 1.613 1.00 84.31 498 ALA A N 1
ATOM 3895 C CA . ALA A 1 498 ? -2.591 8.139 0.159 1.00 84.31 498 ALA A CA 1
ATOM 3896 C C . ALA A 1 498 ? -1.679 7.151 -0.584 1.00 84.31 498 ALA A C 1
ATOM 3898 O O . ALA A 1 498 ? -1.932 6.822 -1.737 1.00 84.31 498 ALA A O 1
ATOM 3899 N N . LEU A 1 499 ? -0.588 6.723 0.057 1.00 87.31 499 LEU A N 1
ATOM 3900 C CA . LEU A 1 499 ? 0.411 5.839 -0.528 1.00 87.31 499 LEU A CA 1
ATOM 3901 C C . LEU A 1 499 ? 1.178 5.106 0.571 1.00 87.31 499 LEU A C 1
ATOM 3903 O O . LEU A 1 499 ? 1.456 5.671 1.635 1.00 87.31 499 LEU A O 1
ATOM 3907 N N . TYR A 1 500 ? 1.582 3.879 0.256 1.00 90.88 500 TYR A N 1
ATOM 3908 C CA . TYR A 1 500 ? 2.557 3.113 1.016 1.00 90.88 500 TYR A CA 1
ATOM 3909 C C . TYR A 1 500 ? 3.839 2.917 0.209 1.00 90.88 500 TYR A C 1
ATOM 3911 O O . TYR A 1 500 ? 3.803 2.725 -1.004 1.00 90.88 500 TYR A O 1
ATOM 3919 N N . GLY A 1 501 ? 4.978 2.921 0.893 1.00 87.81 501 GLY A N 1
ATOM 3920 C CA . GLY A 1 501 ? 6.272 2.614 0.298 1.00 87.81 501 GLY A CA 1
ATOM 3921 C C . GLY A 1 501 ? 7.139 1.831 1.269 1.00 87.81 501 GLY A C 1
ATOM 3922 O O . GLY A 1 501 ? 7.213 2.164 2.445 1.00 87.81 501 GLY A O 1
ATOM 3923 N N . ASN A 1 502 ? 7.827 0.804 0.785 1.00 84.06 502 ASN A N 1
ATOM 3924 C CA . ASN A 1 502 ? 8.723 0.011 1.621 1.00 84.06 502 ASN A CA 1
ATOM 3925 C C . ASN A 1 502 ? 10.174 0.450 1.419 1.00 84.06 502 ASN A C 1
ATOM 3927 O O . ASN A 1 502 ? 10.671 0.467 0.294 1.00 84.06 502 ASN A O 1
ATOM 3931 N N . ARG A 1 503 ? 10.879 0.765 2.514 1.00 79.81 503 ARG A N 1
ATOM 3932 C CA . ARG A 1 503 ? 12.328 1.028 2.512 1.00 79.81 503 ARG A CA 1
ATOM 3933 C C . ARG A 1 503 ? 13.038 0.040 3.429 1.00 79.81 503 ARG A C 1
ATOM 3935 O O . ARG A 1 503 ? 13.106 0.226 4.646 1.00 79.81 503 ARG A O 1
ATOM 3942 N N . GLY A 1 504 ? 13.604 -1.007 2.830 1.00 80.88 504 GLY A N 1
ATOM 3943 C CA . GLY A 1 504 ? 14.202 -2.112 3.575 1.00 80.88 504 GLY A CA 1
ATOM 3944 C C . GLY A 1 504 ? 13.145 -2.767 4.459 1.00 80.88 504 GLY A C 1
ATOM 3945 O O . GLY A 1 504 ? 12.185 -3.323 3.942 1.00 80.88 504 GLY A O 1
ATOM 3946 N N . ARG A 1 505 ? 13.310 -2.650 5.781 1.00 81.62 505 ARG A N 1
ATOM 3947 C CA . ARG A 1 505 ? 12.348 -3.183 6.755 1.00 81.62 505 ARG A CA 1
ATOM 3948 C C . ARG A 1 505 ? 11.191 -2.247 7.114 1.00 81.62 505 ARG A C 1
ATOM 3950 O O . ARG A 1 505 ? 10.274 -2.667 7.805 1.00 81.62 505 ARG A O 1
ATOM 3957 N N . LEU A 1 506 ? 11.266 -0.978 6.708 1.00 82.38 506 LEU A N 1
ATOM 3958 C CA . LEU A 1 506 ? 10.330 0.059 7.134 1.00 82.38 506 LEU A CA 1
ATOM 3959 C C . LEU A 1 506 ? 9.168 0.182 6.157 1.00 82.38 506 LEU A C 1
ATOM 3961 O O . LEU A 1 506 ? 9.395 0.404 4.966 1.00 82.38 506 LEU A O 1
ATOM 3965 N N . LEU A 1 507 ? 7.951 0.141 6.693 1.00 90.81 507 LEU A N 1
ATOM 3966 C CA . LEU A 1 507 ? 6.762 0.597 5.991 1.00 90.81 507 LEU A CA 1
ATOM 3967 C C . LEU A 1 507 ? 6.627 2.112 6.166 1.00 90.81 507 LEU A C 1
ATOM 3969 O O . LEU A 1 507 ? 6.446 2.611 7.278 1.00 90.81 507 LEU A O 1
ATOM 3973 N N . LEU A 1 508 ? 6.729 2.840 5.063 1.00 91.62 508 LEU A N 1
ATOM 3974 C CA . LEU A 1 508 ? 6.504 4.276 4.987 1.00 91.62 508 LEU A CA 1
ATOM 3975 C C . LEU A 1 508 ? 5.094 4.545 4.470 1.00 91.62 508 LEU A C 1
ATOM 3977 O O . LEU A 1 508 ? 4.586 3.824 3.611 1.00 91.62 508 LEU A O 1
ATOM 3981 N N . SER A 1 509 ? 4.475 5.602 4.977 1.00 91.94 509 SER A N 1
ATOM 3982 C CA . SER A 1 509 ? 3.170 6.066 4.532 1.00 91.94 509 SER A CA 1
ATOM 3983 C C . SER A 1 509 ? 3.126 7.589 4.418 1.00 91.94 509 SER A C 1
ATOM 3985 O O . SER A 1 509 ? 3.927 8.301 5.032 1.00 91.94 509 SER A O 1
ATOM 3987 N N . VAL A 1 510 ? 2.208 8.083 3.590 1.00 89.88 510 VAL A N 1
ATOM 3988 C CA . VAL A 1 510 ? 2.039 9.512 3.303 1.00 89.88 510 VAL A CA 1
ATOM 3989 C C . VAL A 1 510 ? 0.660 9.968 3.755 1.00 89.88 510 VAL A C 1
ATOM 3991 O O . VAL A 1 510 ? -0.346 9.378 3.356 1.00 89.88 510 VAL A O 1
ATOM 3994 N N . ASN A 1 511 ? 0.608 11.041 4.547 1.00 88.25 511 ASN A N 1
ATOM 3995 C CA . ASN A 1 511 ? -0.656 11.674 4.915 1.00 88.25 511 ASN A CA 1
ATOM 3996 C C . ASN A 1 511 ? -1.256 12.375 3.678 1.00 88.25 511 ASN A C 1
ATOM 3998 O O . ASN A 1 511 ? -0.591 13.256 3.128 1.00 88.25 511 ASN A O 1
ATOM 4002 N N . PRO A 1 512 ? -2.501 12.069 3.262 1.00 83.75 512 PRO A N 1
ATOM 4003 C CA . PRO A 1 512 ? -3.148 12.743 2.134 1.00 83.75 512 PRO A CA 1
ATOM 4004 C C . PRO A 1 512 ? -3.228 14.268 2.295 1.00 83.75 512 PRO A C 1
ATOM 4006 O O . PRO A 1 512 ? -3.165 14.984 1.301 1.00 83.75 512 PRO A O 1
ATOM 4009 N N . ALA A 1 513 ? -3.333 14.780 3.527 1.00 84.81 513 ALA A N 1
ATOM 4010 C CA . ALA A 1 513 ? -3.387 16.219 3.784 1.00 84.81 513 ALA A CA 1
ATOM 4011 C C . ALA A 1 513 ? -2.028 16.919 3.603 1.00 84.81 513 ALA A C 1
ATOM 4013 O O . ALA A 1 513 ? -1.990 18.112 3.322 1.00 84.81 513 ALA A O 1
ATOM 4014 N N . ASN A 1 514 ? -0.921 16.187 3.764 1.00 85.31 514 ASN A N 1
ATOM 4015 C CA . ASN A 1 514 ? 0.444 16.707 3.693 1.00 85.31 514 ASN A CA 1
ATOM 4016 C C . ASN A 1 514 ? 1.335 15.727 2.908 1.00 85.31 514 ASN A C 1
ATOM 4018 O O . ASN A 1 514 ? 2.136 15.003 3.510 1.00 85.31 514 ASN A O 1
ATOM 4022 N N . PRO A 1 515 ? 1.231 15.702 1.566 1.00 81.12 515 PRO A N 1
ATOM 4023 C CA . PRO A 1 515 ? 1.868 14.677 0.738 1.00 81.12 515 PRO A CA 1
ATOM 4024 C C . PRO A 1 515 ? 3.404 14.729 0.737 1.00 81.12 515 PRO A C 1
ATOM 4026 O O . PRO A 1 515 ? 4.060 13.766 0.352 1.00 81.12 515 PRO A O 1
ATOM 4029 N N . HIS A 1 516 ? 3.997 15.835 1.191 1.00 83.75 516 HIS A N 1
ATOM 4030 C CA . HIS A 1 516 ? 5.450 16.028 1.245 1.00 83.75 516 HIS A CA 1
ATOM 4031 C C . HIS A 1 516 ? 6.107 15.474 2.522 1.00 83.75 516 HIS A C 1
ATOM 4033 O O . HIS A 1 516 ? 7.317 15.611 2.693 1.00 83.75 516 HIS A O 1
ATOM 4039 N N . GLN A 1 517 ? 5.337 14.868 3.434 1.00 86.75 517 GLN A N 1
ATOM 4040 C CA . GLN A 1 517 ? 5.854 14.275 4.668 1.00 86.75 517 GLN A CA 1
ATOM 4041 C C . GLN A 1 517 ? 5.753 12.748 4.634 1.00 86.75 517 GLN A C 1
ATOM 4043 O O . GLN A 1 517 ? 4.681 12.185 4.414 1.00 86.75 517 GLN A O 1
ATOM 4048 N N . LEU A 1 518 ? 6.877 12.084 4.910 1.00 89.06 518 LEU A N 1
ATOM 4049 C CA . LEU A 1 518 ? 6.961 10.631 5.034 1.00 89.06 518 LEU A CA 1
ATOM 4050 C C . LEU A 1 518 ? 6.883 10.224 6.503 1.00 89.06 518 LEU A C 1
ATOM 4052 O O . LEU A 1 518 ? 7.633 10.734 7.336 1.00 89.06 518 LEU A O 1
ATOM 4056 N N . TRP A 1 519 ? 6.023 9.257 6.802 1.00 90.69 519 TRP A N 1
ATOM 4057 C CA . TRP A 1 519 ? 5.838 8.711 8.141 1.00 90.69 519 TRP A CA 1
ATOM 4058 C C . TRP A 1 519 ? 6.223 7.239 8.155 1.00 90.69 519 TRP A C 1
ATOM 4060 O O . TRP A 1 519 ? 5.804 6.481 7.286 1.00 90.69 519 TRP A O 1
ATOM 4070 N N . ALA A 1 520 ? 7.029 6.824 9.131 1.00 90.38 520 ALA A N 1
ATOM 4071 C CA . ALA A 1 520 ? 7.361 5.417 9.323 1.00 90.38 520 ALA A CA 1
ATOM 4072 C C . ALA A 1 520 ? 6.335 4.772 10.259 1.00 90.38 520 ALA A C 1
ATOM 4074 O O . ALA A 1 520 ? 6.213 5.177 11.414 1.00 90.38 520 ALA A O 1
ATOM 4075 N N . ASN A 1 521 ? 5.618 3.764 9.766 1.00 89.44 521 ASN A N 1
ATOM 4076 C CA . ASN A 1 521 ? 4.650 3.023 10.567 1.00 89.44 521 ASN A CA 1
ATOM 4077 C C . ASN A 1 521 ? 5.362 2.179 11.637 1.00 89.44 521 ASN A C 1
ATOM 4079 O O . ASN A 1 521 ? 6.532 1.813 11.488 1.00 89.44 521 ASN A O 1
ATOM 4083 N N . ASN A 1 522 ? 4.650 1.889 12.731 1.00 86.38 522 ASN A N 1
ATOM 4084 C CA . ASN A 1 522 ? 5.157 1.138 13.887 1.00 86.38 522 ASN A CA 1
ATOM 4085 C C . ASN A 1 522 ? 6.421 1.742 14.532 1.00 86.38 522 ASN A C 1
ATOM 4087 O O . ASN A 1 522 ? 7.219 1.043 15.159 1.00 86.38 522 ASN A O 1
ATOM 4091 N N . ARG A 1 523 ? 6.601 3.064 14.404 1.00 86.75 523 ARG A N 1
ATOM 4092 C CA . ARG A 1 523 ? 7.639 3.835 15.094 1.00 86.75 523 ARG A CA 1
ATOM 4093 C C . ARG A 1 523 ? 7.058 5.095 15.713 1.00 86.75 523 ARG A C 1
ATOM 4095 O O . ARG A 1 523 ? 6.280 5.794 15.080 1.00 86.75 523 ARG A O 1
ATOM 4102 N N . GLY A 1 524 ? 7.509 5.409 16.923 1.00 87.94 524 GLY A N 1
ATOM 4103 C CA . GLY A 1 524 ? 7.042 6.570 17.674 1.00 87.94 524 GLY A CA 1
ATOM 4104 C C . GLY A 1 524 ? 6.157 6.167 18.845 1.00 87.94 524 GLY A C 1
ATOM 4105 O O . GLY A 1 524 ? 6.400 5.140 19.480 1.00 87.94 524 GLY A O 1
ATOM 4106 N N . GLN A 1 525 ? 5.182 7.016 19.157 1.00 90.31 525 GLN A N 1
ATOM 4107 C CA . GLN A 1 525 ? 4.273 6.818 20.281 1.00 90.31 525 GLN A CA 1
ATOM 4108 C C . GLN A 1 525 ? 3.055 5.981 19.877 1.00 90.31 525 GLN A C 1
ATOM 4110 O O . GLN A 1 525 ? 2.635 5.990 18.718 1.00 90.31 525 GLN A O 1
ATOM 4115 N N . TYR A 1 526 ? 2.490 5.243 20.831 1.00 88.75 526 TYR A N 1
ATOM 4116 C CA . TYR A 1 526 ? 1.322 4.400 20.585 1.00 88.75 526 TYR A CA 1
ATOM 4117 C C . TYR A 1 526 ? 0.099 5.243 20.211 1.00 88.75 526 TYR A C 1
ATOM 4119 O O . TYR A 1 526 ? -0.122 6.317 20.765 1.00 88.75 526 TYR A O 1
ATOM 4127 N N . GLY A 1 527 ? -0.685 4.761 19.243 1.00 88.19 527 GLY A N 1
ATOM 4128 C CA . GLY A 1 527 ? -1.904 5.432 18.779 1.00 88.19 527 GLY A CA 1
ATOM 4129 C C . GLY A 1 527 ? -1.684 6.772 18.073 1.00 88.19 527 GLY A C 1
ATOM 4130 O O . GLY A 1 527 ? -2.659 7.458 17.777 1.00 88.19 527 GLY A O 1
ATOM 4131 N N . GLN A 1 528 ? -0.435 7.161 17.797 1.00 91.31 528 GLN A N 1
ATOM 4132 C CA . GLN A 1 528 ? -0.130 8.389 17.076 1.00 91.31 528 GLN A CA 1
ATOM 4133 C C . GLN A 1 528 ? 0.020 8.117 15.578 1.00 91.31 528 GLN A C 1
ATOM 4135 O O . GLN A 1 528 ? 0.933 7.411 15.148 1.00 91.31 528 GLN A O 1
ATOM 4140 N N . PHE A 1 529 ? -0.830 8.749 14.771 1.00 90.50 529 PHE A N 1
ATOM 4141 C CA . PHE A 1 529 ? -0.753 8.713 13.314 1.00 90.50 529 PHE A CA 1
ATOM 4142 C C . PHE A 1 529 ? -0.709 10.132 12.757 1.00 90.50 529 PHE A C 1
ATOM 4144 O O . PHE A 1 529 ? -1.524 10.984 13.104 1.00 90.50 529 PHE A O 1
ATOM 4151 N N . TYR A 1 530 ? 0.277 10.404 11.901 1.00 91.12 530 TYR A N 1
ATOM 4152 C CA . TYR A 1 530 ? 0.460 11.712 11.259 1.00 91.12 530 TYR A CA 1
ATOM 4153 C C . TYR A 1 530 ? 0.485 12.901 12.240 1.00 91.12 530 TYR A C 1
ATOM 4155 O O . TYR A 1 530 ? -0.019 13.982 11.941 1.00 91.12 530 TYR A O 1
ATOM 4163 N N . GLY A 1 531 ? 1.051 12.684 13.433 1.00 88.50 531 GLY A N 1
ATOM 4164 C CA . GLY A 1 531 ? 1.156 13.676 14.506 1.00 88.50 531 GLY A CA 1
ATOM 4165 C C . GLY A 1 531 ? -0.090 13.821 15.386 1.00 88.50 531 GLY A C 1
ATOM 4166 O O . GLY A 1 531 ? -0.018 14.512 16.397 1.00 88.50 531 GLY A O 1
ATOM 4167 N N . SER A 1 532 ? -1.199 13.154 15.057 1.00 90.69 532 SER A N 1
ATOM 4168 C CA . SER A 1 532 ? -2.439 13.172 15.846 1.00 90.69 532 SER A CA 1
ATOM 4169 C C . SER A 1 532 ? -2.607 11.871 16.629 1.00 90.69 532 SER A C 1
ATOM 4171 O O . SER A 1 532 ? -2.284 10.801 16.116 1.00 90.69 532 SER A O 1
ATOM 4173 N N . TYR A 1 533 ? -3.107 11.951 17.863 1.00 92.88 533 TYR A N 1
ATOM 4174 C CA . TYR A 1 533 ? -3.433 10.768 18.663 1.00 92.88 533 TYR A CA 1
ATOM 4175 C C . TYR A 1 533 ? -4.866 10.323 18.404 1.00 92.88 533 TYR A C 1
ATOM 4177 O O . TYR A 1 533 ? -5.788 11.139 18.399 1.00 92.88 533 TYR A O 1
ATOM 4185 N N . PHE A 1 534 ? -5.036 9.019 18.239 1.00 92.31 534 PHE A N 1
ATOM 4186 C CA . PHE A 1 534 ? -6.324 8.362 18.074 1.00 92.31 534 PHE A CA 1
ATOM 4187 C C . PHE A 1 534 ? -6.529 7.391 19.236 1.00 92.31 534 PHE A C 1
ATOM 4189 O O . PHE A 1 534 ? -5.573 6.706 19.606 1.00 92.31 534 PHE A O 1
ATOM 4196 N N . PRO A 1 535 ? -7.722 7.317 19.847 1.00 93.19 535 PRO A N 1
ATOM 4197 C CA . PRO A 1 535 ? -7.989 6.357 20.911 1.00 93.19 535 PRO A CA 1
ATOM 4198 C C . PRO A 1 535 ? -8.026 4.926 20.362 1.00 93.19 535 PRO A C 1
ATOM 4200 O O . PRO A 1 535 ? -8.513 4.675 19.264 1.00 93.19 535 PRO A O 1
ATOM 4203 N N . THR A 1 536 ? -7.551 3.963 21.147 1.00 93.69 536 THR A N 1
ATOM 4204 C CA . THR A 1 536 ? -7.662 2.540 20.813 1.00 93.69 536 THR A CA 1
ATOM 4205 C C . THR A 1 536 ? -9.011 2.010 21.290 1.00 93.69 536 THR A C 1
ATOM 4207 O O . THR A 1 536 ? -9.319 2.072 22.482 1.00 93.69 536 THR A O 1
ATOM 4210 N N . LEU A 1 537 ? -9.796 1.433 20.377 1.00 94.00 537 LEU A N 1
ATOM 4211 C CA . LEU A 1 537 ? -11.058 0.763 20.695 1.00 94.00 537 LEU A CA 1
ATOM 4212 C C . LEU A 1 537 ? -10.863 -0.754 20.746 1.00 94.00 537 LEU A C 1
ATOM 4214 O O . LEU A 1 537 ? -10.589 -1.396 19.734 1.00 94.00 537 LEU A O 1
ATOM 4218 N N . LEU A 1 538 ? -11.044 -1.347 21.925 1.00 93.38 538 LEU A N 1
ATOM 4219 C CA . LEU A 1 538 ? -10.997 -2.796 22.114 1.00 93.38 538 LEU A CA 1
ATOM 4220 C C . LEU A 1 538 ? -12.413 -3.344 22.310 1.00 93.38 538 LEU A C 1
ATOM 4222 O O . LEU A 1 538 ? -13.016 -3.145 23.366 1.00 93.38 538 LEU A O 1
ATOM 4226 N N . ARG A 1 539 ? -12.924 -4.076 21.314 1.00 92.62 539 ARG A N 1
ATOM 4227 C CA . ARG A 1 539 ? -14.259 -4.693 21.342 1.00 92.62 539 ARG A CA 1
ATOM 4228 C C . ARG A 1 539 ? -14.170 -6.214 21.439 1.00 92.62 539 ARG A C 1
ATOM 4230 O O . ARG A 1 539 ? -13.473 -6.851 20.657 1.00 92.62 539 ARG A O 1
ATOM 4237 N N . PHE A 1 540 ? -14.905 -6.811 22.374 1.00 91.94 540 PHE A N 1
ATOM 4238 C CA . PHE A 1 540 ? -14.945 -8.266 22.555 1.00 91.94 540 PHE A CA 1
ATOM 4239 C C . PHE A 1 540 ? -16.278 -8.748 23.134 1.00 91.94 540 PHE A C 1
ATOM 4241 O O . PHE A 1 540 ? -17.030 -8.002 23.764 1.00 91.94 540 PHE A O 1
ATOM 4248 N N . ILE A 1 541 ? -16.567 -10.034 22.928 1.00 92.25 541 ILE A N 1
ATOM 4249 C CA . ILE A 1 541 ? -17.772 -10.697 23.433 1.00 92.25 541 ILE A CA 1
ATOM 4250 C C . ILE A 1 541 ? -17.449 -11.425 24.739 1.00 92.25 541 ILE A C 1
ATOM 4252 O O . ILE A 1 541 ? -16.501 -12.204 24.820 1.00 92.25 541 ILE A O 1
ATOM 4256 N N . VAL A 1 542 ? -18.287 -11.227 25.755 1.00 90.50 542 VAL A N 1
ATOM 4257 C CA . VAL A 1 542 ? -18.209 -11.929 27.038 1.00 90.50 542 VAL A CA 1
ATOM 4258 C C . VAL A 1 542 ? -19.379 -12.898 27.147 1.00 90.50 542 VAL A C 1
ATOM 4260 O O . VAL A 1 542 ? -20.533 -12.503 27.323 1.00 90.50 542 VAL A O 1
ATOM 4263 N N . ASN A 1 543 ? -19.067 -14.191 27.053 1.00 86.25 543 ASN A N 1
ATOM 4264 C CA . ASN A 1 543 ? -20.064 -15.255 26.963 1.00 86.25 543 ASN A CA 1
ATOM 4265 C C . ASN A 1 543 ? -19.777 -16.439 27.907 1.00 86.25 543 ASN A C 1
ATOM 4267 O O . ASN A 1 543 ? -19.595 -17.581 27.490 1.00 86.25 543 ASN A O 1
ATOM 4271 N N . VAL A 1 544 ? -19.721 -16.176 29.213 1.00 73.44 544 VAL A N 1
ATOM 4272 C CA . VAL A 1 544 ? -19.522 -17.233 30.222 1.00 73.44 544 VAL A CA 1
ATOM 4273 C C . VAL A 1 544 ? -20.806 -18.056 30.357 1.00 73.44 544 VAL A C 1
ATOM 4275 O O . VAL A 1 544 ? -21.810 -17.476 30.731 1.00 73.44 544 VAL A O 1
ATOM 4278 N N . GLN A 1 545 ? -20.804 -19.366 30.080 1.00 82.12 545 GLN A N 1
ATOM 4279 C CA . GLN A 1 545 ? -22.007 -20.236 30.044 1.00 82.12 545 GLN A CA 1
ATOM 4280 C C . GLN A 1 545 ? -23.046 -19.815 28.973 1.00 82.12 545 GLN A C 1
ATOM 4282 O O . GLN A 1 545 ? -24.068 -19.208 29.300 1.00 82.12 545 GLN A O 1
ATOM 4287 N N . PRO A 1 546 ? -22.811 -20.121 27.683 1.00 82.62 546 PRO A N 1
ATOM 4288 C CA . PRO A 1 546 ? -23.588 -19.578 26.560 1.00 82.62 546 PRO A CA 1
ATOM 4289 C C . PRO A 1 546 ? -25.065 -19.969 26.530 1.00 82.62 546 PRO A C 1
ATOM 4291 O O . PRO A 1 546 ? -25.890 -19.240 25.989 1.00 82.62 546 PRO A O 1
ATOM 4294 N N . THR A 1 547 ? -25.420 -21.097 27.136 1.00 86.19 547 THR A N 1
ATOM 4295 C CA . THR A 1 547 ? -26.781 -21.639 27.105 1.00 86.19 547 THR A CA 1
ATOM 4296 C C . THR A 1 547 ? -27.739 -20.958 28.080 1.00 86.19 547 THR A C 1
ATOM 4298 O O . THR A 1 547 ? -28.949 -21.114 27.942 1.00 86.19 547 THR A O 1
ATOM 4301 N N . GLN A 1 548 ? -27.234 -20.198 29.054 1.00 87.00 548 GLN A N 1
ATOM 4302 C CA . GLN A 1 548 ? -28.057 -19.563 30.082 1.00 87.00 548 GLN A CA 1
ATOM 4303 C C . GLN A 1 548 ? -28.242 -18.074 29.803 1.00 87.00 548 GLN A C 1
ATOM 4305 O O . GLN A 1 548 ? -27.300 -17.382 29.407 1.00 87.00 548 GLN A O 1
ATOM 4310 N N . ASN A 1 549 ? -29.457 -17.582 30.046 1.00 88.81 549 ASN A N 1
ATOM 4311 C CA . ASN A 1 549 ? -29.702 -16.149 30.125 1.00 88.81 549 ASN A CA 1
ATOM 4312 C C . ASN A 1 549 ? -29.102 -15.606 31.419 1.00 88.81 549 ASN A C 1
ATOM 4314 O O . ASN A 1 549 ? -29.270 -16.176 32.498 1.00 88.81 549 ASN A O 1
ATOM 4318 N N . LYS A 1 550 ? -28.379 -14.497 31.297 1.00 90.19 550 LYS A N 1
ATOM 4319 C CA . LYS A 1 550 ? -27.597 -13.912 32.380 1.00 90.19 550 LYS A CA 1
ATOM 4320 C C . LYS A 1 550 ? -27.982 -12.461 32.557 1.00 90.19 550 LYS A C 1
ATOM 4322 O O . LYS A 1 550 ? -28.190 -11.748 31.580 1.00 90.19 550 LYS A O 1
ATOM 4327 N N . THR A 1 551 ? -28.052 -12.031 33.809 1.00 92.06 551 THR A N 1
ATOM 4328 C CA . THR A 1 551 ? -28.080 -10.612 34.160 1.00 92.06 551 THR A CA 1
ATOM 4329 C C . THR A 1 551 ? -26.674 -10.200 34.575 1.00 92.06 551 THR A C 1
ATOM 4331 O O . THR A 1 551 ? -26.188 -10.663 35.610 1.00 92.06 551 THR A O 1
ATOM 4334 N N . PHE A 1 552 ? -26.021 -9.358 33.779 1.00 92.06 552 PHE A N 1
ATOM 4335 C CA . PHE A 1 552 ? -24.667 -8.869 34.052 1.00 92.06 552 PHE A CA 1
ATOM 4336 C C . PHE A 1 552 ? -24.726 -7.705 35.046 1.00 92.06 552 PHE A C 1
ATOM 4338 O O . PHE A 1 552 ? -25.540 -6.796 34.887 1.00 92.06 552 PHE A O 1
ATOM 4345 N N . THR A 1 553 ? -23.914 -7.748 36.109 1.00 91.69 553 THR A N 1
ATOM 4346 C CA . THR A 1 553 ? -23.992 -6.752 37.196 1.00 91.69 553 THR A CA 1
ATOM 4347 C C . THR A 1 553 ? -22.716 -5.949 37.380 1.00 91.69 553 THR A C 1
ATOM 4349 O O . THR A 1 553 ? -22.797 -4.740 37.587 1.00 91.69 553 THR A O 1
ATOM 4352 N N . ASN A 1 554 ? -21.548 -6.589 37.314 1.00 93.62 554 ASN A N 1
ATOM 4353 C CA . ASN A 1 554 ? -20.261 -5.946 37.589 1.00 93.62 554 ASN A CA 1
ATOM 4354 C C . ASN A 1 554 ? -19.222 -6.357 36.547 1.00 93.62 554 ASN A C 1
ATOM 4356 O O . ASN A 1 554 ? -19.240 -7.496 36.069 1.00 93.62 554 ASN A O 1
ATOM 4360 N N . GLY A 1 555 ? -18.309 -5.442 36.232 1.00 94.25 555 GLY A N 1
ATOM 4361 C CA . GLY A 1 555 ? -17.160 -5.661 35.362 1.00 94.25 555 GLY A CA 1
ATOM 4362 C C . GLY A 1 555 ? -15.857 -5.470 36.132 1.00 94.25 555 GLY A C 1
ATOM 4363 O O . GLY A 1 555 ? -15.726 -4.547 36.932 1.00 94.25 555 GLY A O 1
ATOM 4364 N N . HIS A 1 556 ? -14.907 -6.373 35.912 1.00 95.12 556 HIS A N 1
ATOM 4365 C CA . HIS A 1 556 ? -13.564 -6.356 36.479 1.00 95.12 556 HIS A CA 1
ATOM 4366 C C . HIS A 1 556 ? -12.554 -6.403 35.327 1.00 95.12 556 HIS A C 1
ATOM 4368 O O . HIS A 1 556 ? -12.551 -7.359 34.546 1.00 95.12 556 HIS A O 1
ATOM 4374 N N . ILE A 1 557 ? -11.683 -5.403 35.237 1.00 95.81 557 ILE A N 1
ATOM 4375 C CA . ILE A 1 557 ? -10.621 -5.322 34.230 1.00 95.81 557 ILE A CA 1
ATOM 4376 C C . ILE A 1 557 ? -9.287 -5.472 34.951 1.00 95.81 557 ILE A C 1
ATOM 4378 O O . ILE A 1 557 ? -8.931 -4.631 35.772 1.00 95.81 557 ILE A O 1
ATOM 4382 N N . LEU A 1 558 ? -8.551 -6.541 34.654 1.00 95.62 558 LEU A N 1
ATOM 4383 C CA . LEU A 1 558 ? -7.195 -6.716 35.164 1.00 95.62 558 LEU A CA 1
ATOM 4384 C C . LEU A 1 558 ? -6.243 -5.897 34.285 1.00 95.62 558 LEU A C 1
ATOM 4386 O O . LEU A 1 558 ? -6.012 -6.266 33.131 1.00 95.62 558 LEU A O 1
ATOM 4390 N N . VAL A 1 559 ? -5.745 -4.782 34.816 1.00 95.69 559 VAL A N 1
ATOM 4391 C CA . VAL A 1 559 ? -4.945 -3.779 34.098 1.00 95.69 559 VAL A CA 1
ATOM 4392 C C . VAL A 1 559 ? -3.844 -3.238 35.008 1.00 95.69 559 VAL A C 1
ATOM 4394 O O . VAL A 1 559 ? -4.010 -3.196 36.224 1.00 95.69 559 VAL A O 1
ATOM 4397 N N . ASN A 1 560 ? -2.709 -2.844 34.433 1.00 94.56 560 ASN A N 1
ATOM 4398 C CA . ASN A 1 560 ? -1.595 -2.235 35.163 1.00 94.56 560 ASN A CA 1
ATOM 4399 C C . ASN A 1 560 ? -1.954 -0.863 35.768 1.00 94.56 560 ASN A C 1
ATOM 4401 O O . ASN A 1 560 ? -2.794 -0.130 35.245 1.00 94.56 560 ASN A O 1
ATOM 4405 N N . VAL A 1 561 ? -1.222 -0.469 36.820 1.00 92.81 561 VAL A N 1
ATOM 4406 C CA . VAL A 1 561 ? -1.472 0.771 37.589 1.00 92.81 561 VAL A CA 1
ATOM 4407 C C . VAL A 1 561 ? -1.422 2.024 36.717 1.00 92.81 561 VAL A C 1
ATOM 4409 O O . VAL A 1 561 ? -2.237 2.921 36.894 1.00 92.81 561 VAL A O 1
ATOM 4412 N N . GLY A 1 562 ? -0.487 2.081 35.768 1.00 90.62 562 GLY A N 1
ATOM 4413 C CA . GLY A 1 562 ? -0.380 3.200 34.828 1.00 90.62 562 GLY A CA 1
ATOM 4414 C C . GLY A 1 562 ? -1.391 3.154 33.679 1.00 90.62 562 GLY A C 1
ATOM 4415 O O . GLY A 1 562 ? -1.587 4.164 33.021 1.00 90.62 562 GLY A O 1
ATOM 4416 N N . GLY A 1 563 ? -2.030 2.006 33.435 1.00 91.56 563 GLY A N 1
ATOM 4417 C CA . GLY A 1 563 ? -2.924 1.797 32.297 1.00 91.56 563 GLY A CA 1
ATOM 4418 C C . GLY A 1 563 ? -4.392 2.089 32.586 1.00 91.56 563 GLY A C 1
ATOM 4419 O O . GLY A 1 563 ? -5.110 2.516 31.690 1.00 91.56 563 GLY A O 1
ATOM 4420 N N . TRP A 1 564 ? -4.859 1.895 33.825 1.00 93.19 564 TRP A N 1
ATOM 4421 C CA . TRP A 1 564 ? -6.259 2.189 34.162 1.00 93.19 564 TRP A CA 1
ATOM 4422 C C . TRP A 1 564 ? -6.662 3.656 33.912 1.00 93.19 564 TRP A C 1
ATOM 4424 O O . TRP A 1 564 ? -7.780 3.846 33.436 1.00 93.19 564 TRP A O 1
ATOM 4434 N N . PRO A 1 565 ? -5.804 4.680 34.143 1.00 93.56 565 PRO A N 1
ATOM 4435 C CA . PRO A 1 565 ? -6.154 6.066 33.847 1.00 93.56 565 PRO A CA 1
ATOM 4436 C C . PRO A 1 565 ? -6.270 6.356 32.349 1.00 93.56 565 PRO A C 1
ATOM 4438 O O . PRO A 1 565 ? -6.741 7.423 31.989 1.00 93.56 565 PRO A O 1
ATOM 4441 N N . GLN A 1 566 ? -5.820 5.447 31.482 1.00 94.50 566 GLN A N 1
ATOM 4442 C CA . GLN A 1 566 ? -5.987 5.592 30.039 1.00 94.50 566 GLN A CA 1
ATOM 4443 C C . GLN A 1 566 ? -7.351 5.068 29.572 1.00 94.50 566 GLN A C 1
ATOM 4445 O O . GLN A 1 566 ? -7.761 5.351 28.456 1.00 94.50 566 GLN A O 1
ATOM 4450 N N . ILE A 1 567 ? -8.094 4.323 30.399 1.00 95.19 567 ILE A N 1
ATOM 4451 C CA . ILE A 1 567 ? -9.430 3.836 30.036 1.00 95.19 567 ILE A CA 1
ATOM 4452 C C . ILE A 1 567 ? -10.439 4.971 30.250 1.00 95.19 567 ILE A C 1
ATOM 4454 O O . ILE A 1 567 ? -10.890 5.210 31.369 1.00 95.19 567 ILE A O 1
ATOM 4458 N N . THR A 1 568 ? -10.819 5.657 29.175 1.00 95.81 568 THR A N 1
ATOM 4459 C CA . THR A 1 568 ? -11.707 6.830 29.227 1.00 95.81 568 THR A CA 1
ATOM 4460 C C . THR A 1 568 ? -13.180 6.459 29.206 1.00 95.81 568 THR A C 1
ATOM 4462 O O . THR A 1 568 ? -14.009 7.168 29.787 1.00 95.81 568 THR A O 1
ATOM 4465 N N . LYS A 1 569 ? -13.517 5.339 28.558 1.00 96.50 569 LYS A N 1
ATOM 4466 C CA . LYS A 1 569 ? -14.899 4.903 28.368 1.00 96.50 569 LYS A CA 1
ATOM 4467 C C . LYS A 1 569 ? -15.013 3.387 28.344 1.00 96.50 569 LYS A C 1
ATOM 4469 O O . LYS A 1 569 ? -14.189 2.681 27.765 1.00 96.50 569 LYS A O 1
ATOM 4474 N N . VAL A 1 570 ? -16.082 2.887 28.946 1.00 96.38 570 VAL A N 1
ATOM 4475 C CA . VAL A 1 570 ? -16.458 1.476 28.934 1.00 96.38 570 VAL A CA 1
ATOM 4476 C C . VAL A 1 570 ? -17.912 1.379 28.498 1.00 96.38 570 VAL A C 1
ATOM 4478 O O . VAL A 1 570 ? -18.802 1.870 29.187 1.00 96.38 570 VAL A O 1
ATOM 4481 N N . THR A 1 571 ? -18.160 0.739 27.359 1.00 96.25 571 THR A N 1
ATOM 4482 C CA . THR A 1 571 ? -19.512 0.538 26.830 1.00 96.25 571 THR A CA 1
ATOM 4483 C C . THR A 1 571 ? -19.900 -0.934 26.907 1.00 96.25 571 THR A C 1
ATOM 4485 O O . THR A 1 571 ? -19.132 -1.817 26.522 1.00 96.25 571 THR A O 1
ATOM 4488 N N . HIS A 1 572 ? -21.113 -1.204 27.380 1.00 95.06 572 HIS A N 1
ATOM 4489 C CA . HIS A 1 572 ? -21.695 -2.541 27.455 1.00 95.06 572 HIS A CA 1
ATOM 4490 C C . HIS A 1 572 ? -23.034 -2.585 26.751 1.00 95.06 572 HIS A C 1
ATOM 4492 O O . HIS A 1 572 ? -23.849 -1.683 26.923 1.00 95.06 572 HIS A O 1
ATOM 4498 N N . TRP A 1 573 ? -23.294 -3.655 26.008 1.00 95.12 573 TRP A N 1
ATOM 4499 C CA . TRP A 1 573 ? -24.627 -3.906 25.480 1.00 95.12 573 TRP A CA 1
ATOM 4500 C C . TRP A 1 573 ? -24.890 -5.387 25.269 1.00 95.12 573 TRP A C 1
ATOM 4502 O O . TRP A 1 573 ? -23.968 -6.198 25.159 1.00 95.12 573 TRP A O 1
ATOM 4512 N N . THR A 1 574 ? -26.168 -5.745 25.207 1.00 92.81 574 THR A N 1
ATOM 4513 C CA . THR A 1 574 ? -26.612 -7.070 24.775 1.00 92.81 574 THR A CA 1
ATOM 4514 C C . THR A 1 574 ? -27.224 -6.963 23.372 1.00 92.81 574 THR A C 1
ATOM 4516 O O . THR A 1 574 ? -27.828 -5.943 23.040 1.00 92.81 574 THR A O 1
ATOM 4519 N N . PRO A 1 575 ? -27.106 -7.995 22.522 1.00 85.62 575 PRO A N 1
ATOM 4520 C CA . PRO A 1 575 ? -27.613 -7.939 21.144 1.00 85.62 575 PRO A CA 1
ATOM 4521 C C . PRO A 1 575 ? -29.127 -7.734 21.059 1.00 85.62 575 PRO A C 1
ATOM 4523 O O . PRO A 1 575 ? -29.615 -7.062 20.159 1.00 85.62 575 PRO A O 1
ATOM 4526 N N . ASN A 1 576 ? -29.868 -8.315 22.006 1.00 85.00 576 ASN A N 1
ATOM 4527 C CA . ASN A 1 576 ? -31.331 -8.334 21.991 1.00 85.00 576 ASN A CA 1
ATOM 4528 C C . ASN A 1 576 ? -31.959 -7.202 22.816 1.00 85.00 576 ASN A C 1
ATOM 4530 O O . ASN A 1 576 ? -33.177 -7.056 22.805 1.00 85.00 576 ASN A O 1
ATOM 4534 N N . GLY A 1 577 ? -31.160 -6.441 23.568 1.00 82.00 577 GLY A N 1
ATOM 4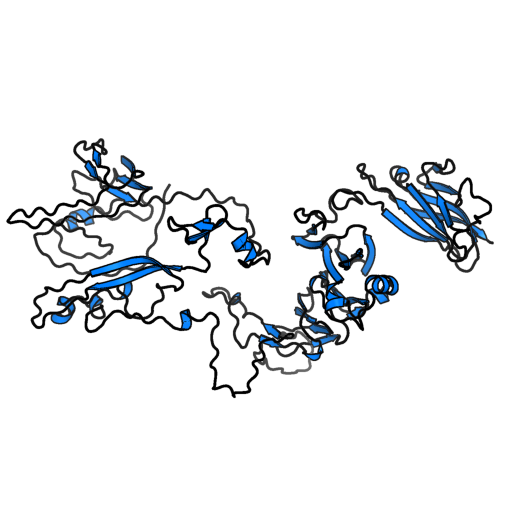535 C CA . GLY A 1 577 ? -31.665 -5.454 24.522 1.00 82.00 577 GLY A CA 1
ATOM 4536 C C . GLY A 1 577 ? -31.797 -4.028 23.979 1.00 82.00 577 GLY A C 1
ATOM 4537 O O . GLY A 1 577 ? -32.280 -3.153 24.695 1.00 82.00 577 GLY A O 1
ATOM 4538 N N . GLY A 1 578 ? -31.379 -3.783 22.732 1.00 90.00 578 GLY A N 1
ATOM 4539 C CA . GLY A 1 578 ? -31.450 -2.467 22.090 1.00 90.00 578 GLY A CA 1
ATOM 4540 C C . GLY A 1 578 ? -30.731 -1.357 22.872 1.00 90.00 578 GLY A C 1
ATOM 4541 O O . GLY A 1 578 ? -29.840 -1.613 23.681 1.00 90.00 578 GLY A O 1
ATOM 4542 N N . GLU A 1 579 ? -31.138 -0.106 22.644 1.00 89.75 579 GLU A N 1
ATOM 4543 C CA . GLU A 1 579 ? -30.569 1.074 23.323 1.00 89.75 579 GLU A CA 1
ATOM 4544 C C . GLU A 1 579 ? -30.876 1.123 24.833 1.00 89.75 579 GLU A C 1
ATOM 4546 O O . GLU A 1 579 ? -30.115 1.715 25.603 1.00 89.75 579 GLU A O 1
ATOM 4551 N N . ALA A 1 580 ? -31.945 0.453 25.282 1.00 90.69 580 ALA A N 1
ATOM 4552 C CA . ALA A 1 580 ? -32.295 0.348 26.699 1.00 90.69 580 ALA A CA 1
ATOM 4553 C C . ALA A 1 580 ? -31.242 -0.450 27.488 1.00 90.69 580 ALA A C 1
ATOM 4555 O O . ALA A 1 580 ? -30.907 -0.097 28.616 1.00 90.69 580 ALA A O 1
ATOM 4556 N N . GLN A 1 581 ? -30.661 -1.493 26.888 1.00 92.75 581 GLN A N 1
ATOM 4557 C CA . GLN A 1 581 ? -29.587 -2.284 27.500 1.00 92.75 581 GLN A CA 1
ATOM 4558 C C . GLN A 1 581 ? -28.198 -1.884 26.997 1.00 92.75 581 GLN A C 1
ATOM 4560 O O . GLN A 1 581 ? -27.275 -2.689 27.063 1.00 92.75 581 GLN A O 1
ATOM 4565 N N . ARG A 1 582 ? -28.025 -0.656 26.504 1.00 94.31 582 ARG A N 1
ATOM 4566 C CA . ARG A 1 582 ? -26.713 -0.092 26.183 1.00 94.31 582 ARG A CA 1
ATOM 4567 C C . ARG A 1 582 ? -26.287 0.866 27.290 1.00 94.31 582 ARG A C 1
ATOM 4569 O O . ARG A 1 582 ? -26.957 1.871 27.503 1.00 94.31 582 ARG A O 1
ATOM 4576 N N . HIS A 1 583 ? -25.178 0.569 27.960 1.00 94.50 583 HIS A N 1
ATOM 4577 C CA . HIS A 1 583 ? -24.636 1.357 29.074 1.00 94.50 583 HIS A CA 1
ATOM 4578 C C . HIS A 1 583 ? -23.278 1.926 28.717 1.00 94.50 583 HIS A C 1
ATOM 4580 O O . HIS A 1 583 ? -22.410 1.180 28.265 1.00 94.50 583 HIS A O 1
ATOM 4586 N N . ILE A 1 584 ? -23.093 3.222 28.942 1.00 94.50 584 ILE A N 1
ATOM 4587 C CA . ILE A 1 584 ? -21.850 3.949 28.691 1.00 94.50 584 ILE A CA 1
ATOM 4588 C C . ILE A 1 584 ? -21.317 4.486 30.017 1.00 94.50 584 ILE A C 1
ATOM 4590 O O . ILE A 1 584 ? -21.935 5.330 30.657 1.00 94.50 584 ILE A O 1
ATOM 4594 N N . LEU A 1 585 ? -20.145 4.013 30.422 1.00 94.31 585 LEU A N 1
ATOM 4595 C CA . LEU A 1 585 ? -19.504 4.365 31.683 1.00 94.31 585 LEU A CA 1
ATOM 4596 C C . LEU A 1 585 ? -18.209 5.127 31.424 1.00 94.31 585 LEU A C 1
ATOM 4598 O O . LEU A 1 585 ? -17.478 4.817 30.484 1.00 94.31 585 LEU A O 1
ATOM 4602 N N . THR A 1 586 ? -17.900 6.084 32.291 1.00 94.44 586 THR A N 1
ATOM 4603 C CA . THR A 1 586 ? -16.717 6.947 32.195 1.00 94.44 586 THR A CA 1
ATOM 4604 C C . THR A 1 586 ? -15.903 6.843 33.489 1.00 94.44 586 THR A C 1
ATOM 4606 O O . THR A 1 586 ? -16.271 7.473 34.485 1.00 94.44 586 THR A O 1
ATOM 4609 N N . PRO A 1 587 ? -14.802 6.061 33.514 1.00 93.12 587 PRO A N 1
ATOM 4610 C CA . PRO A 1 587 ? -14.082 5.723 34.748 1.00 93.12 587 PRO A CA 1
ATOM 4611 C C . PRO A 1 587 ? -13.572 6.917 35.563 1.00 93.12 587 PRO A C 1
ATOM 4613 O O . PRO A 1 587 ? -13.408 6.808 36.772 1.00 93.12 587 PRO A O 1
ATOM 4616 N N . HIS A 1 588 ? -13.324 8.060 34.919 1.00 90.50 588 HIS A N 1
ATOM 4617 C CA . HIS A 1 588 ? -12.803 9.259 35.583 1.00 90.50 588 HIS A CA 1
ATOM 4618 C C . HIS A 1 588 ? -13.857 10.098 36.307 1.00 90.50 588 HIS A C 1
ATOM 4620 O O . HIS A 1 588 ? -13.499 10.919 37.150 1.00 90.50 588 HIS A O 1
ATOM 4626 N N . THR A 1 589 ? -15.134 9.945 35.960 1.00 90.44 589 THR A N 1
ATOM 4627 C CA . THR A 1 589 ? -16.227 10.744 36.537 1.00 90.44 589 THR A CA 1
ATOM 4628 C C . THR A 1 589 ? -17.157 9.923 37.422 1.00 90.44 589 THR A C 1
ATOM 4630 O O . THR A 1 589 ? -17.865 10.497 38.244 1.00 90.44 589 THR A O 1
ATOM 4633 N N . ASP A 1 590 ? -17.152 8.598 37.275 1.00 91.94 590 ASP A N 1
ATOM 4634 C CA . ASP A 1 590 ? -17.962 7.673 38.061 1.00 91.94 590 ASP A CA 1
ATOM 4635 C C . ASP A 1 590 ? -17.166 7.169 39.276 1.00 91.94 590 ASP A C 1
ATOM 4637 O O . ASP A 1 590 ? -16.224 6.384 39.155 1.00 91.94 590 ASP A O 1
ATOM 4641 N N . ASP A 1 591 ? -17.562 7.621 40.465 1.00 92.31 591 ASP A N 1
ATOM 4642 C CA . ASP A 1 591 ? -16.914 7.321 41.748 1.00 92.31 591 ASP A CA 1
ATOM 4643 C C . ASP A 1 591 ? -17.015 5.845 42.169 1.00 92.31 591 ASP A C 1
ATOM 4645 O O . ASP A 1 591 ? -16.328 5.405 43.095 1.00 92.31 591 ASP A O 1
ATOM 4649 N N . ARG A 1 592 ? -17.836 5.049 41.474 1.00 93.38 592 ARG A N 1
ATOM 4650 C CA . ARG A 1 592 ? -17.958 3.602 41.698 1.00 93.38 592 ARG A CA 1
ATOM 4651 C C . ARG A 1 592 ? -16.831 2.809 41.050 1.00 93.38 592 ARG A C 1
ATOM 4653 O O . ARG A 1 592 ? -16.707 1.613 41.332 1.00 93.38 592 ARG A O 1
ATOM 4660 N N . PHE A 1 593 ? -16.028 3.429 40.185 1.00 95.38 593 PHE A N 1
ATOM 4661 C CA . PHE A 1 593 ? -14.809 2.811 39.684 1.00 95.38 593 PHE A CA 1
ATOM 4662 C C . PHE A 1 593 ? -13.774 2.766 40.805 1.00 95.38 593 PHE A C 1
ATOM 4664 O O . PHE A 1 593 ? -13.336 3.786 41.327 1.00 95.38 593 PHE A O 1
ATOM 4671 N N . SER A 1 594 ? -13.366 1.556 41.177 1.00 94.75 594 SER A N 1
ATOM 4672 C CA . SER A 1 594 ? -12.348 1.339 42.204 1.00 94.75 594 SER A CA 1
ATOM 4673 C C . SER A 1 594 ? -11.206 0.508 41.641 1.00 94.75 594 SER A C 1
ATOM 4675 O O . SER A 1 594 ? -11.411 -0.576 41.093 1.00 94.75 594 SER A O 1
ATOM 4677 N N . TYR A 1 595 ? -9.985 1.026 41.758 1.00 94.94 595 TYR A N 1
ATOM 4678 C CA . TYR A 1 595 ? -8.781 0.319 41.339 1.00 94.94 595 TYR A CA 1
ATOM 4679 C C . TYR A 1 595 ? -8.067 -0.272 42.556 1.00 94.94 595 TYR A C 1
ATOM 4681 O O . TYR A 1 595 ? -7.497 0.454 43.375 1.00 94.94 595 TYR A O 1
ATOM 4689 N N . HIS A 1 596 ? -8.070 -1.600 42.677 1.00 93.06 596 HIS A N 1
ATOM 4690 C CA . HIS A 1 596 ? -7.408 -2.315 43.768 1.00 93.06 596 HIS A CA 1
ATOM 4691 C C . HIS A 1 596 ? -6.788 -3.627 43.278 1.00 93.06 596 HIS A C 1
ATOM 4693 O O . HIS A 1 596 ? -7.446 -4.409 42.598 1.00 93.06 596 HIS A O 1
ATOM 4699 N N . ARG A 1 597 ? -5.544 -3.911 43.700 1.00 90.81 597 ARG A N 1
ATOM 4700 C CA . ARG A 1 597 ? -4.809 -5.156 43.378 1.00 90.81 597 ARG A CA 1
ATOM 4701 C C . ARG A 1 597 ? -4.767 -5.452 41.870 1.00 90.81 597 ARG A C 1
ATOM 4703 O O . ARG A 1 597 ? -5.155 -6.535 41.441 1.00 90.81 597 ARG A O 1
ATOM 4710 N N . ASP A 1 598 ? -4.347 -4.462 41.087 1.00 92.94 598 ASP A N 1
ATOM 4711 C CA . ASP A 1 598 ? -4.231 -4.553 39.623 1.00 92.94 598 ASP A CA 1
ATOM 4712 C C . ASP A 1 598 ? -5.535 -4.870 38.887 1.00 92.94 598 ASP A C 1
ATOM 4714 O O . ASP A 1 598 ? -5.554 -5.467 37.812 1.00 92.94 598 ASP A O 1
ATOM 4718 N N . CYS A 1 599 ? -6.652 -4.465 39.490 1.00 94.75 599 CYS A N 1
ATOM 4719 C CA . CYS A 1 599 ? -7.990 -4.711 38.990 1.00 94.75 599 CYS A CA 1
ATOM 4720 C C . CYS A 1 599 ? -8.850 -3.453 39.132 1.00 94.75 599 CYS A C 1
ATOM 4722 O O . CYS A 1 599 ? -9.051 -2.956 40.243 1.00 94.75 599 CYS A O 1
ATOM 4724 N N . LEU A 1 600 ? -9.381 -2.971 38.010 1.00 95.69 600 LEU A N 1
ATOM 4725 C CA . LEU A 1 600 ? -10.403 -1.934 37.955 1.00 95.69 600 LEU A CA 1
ATOM 4726 C C . LEU A 1 600 ? -11.784 -2.592 38.061 1.00 95.69 600 LEU A C 1
ATOM 4728 O O . LEU A 1 600 ? -12.167 -3.383 37.197 1.00 95.69 600 LEU A O 1
ATOM 4732 N N . GLN A 1 601 ? -12.519 -2.283 39.123 1.00 96.12 601 GLN A N 1
ATOM 4733 C CA . GLN A 1 601 ? -13.839 -2.837 39.418 1.00 96.12 601 GLN A CA 1
ATOM 4734 C C . GLN A 1 601 ? -14.902 -1.755 39.298 1.00 96.12 601 GLN A C 1
ATOM 4736 O O . GLN A 1 601 ? -14.713 -0.648 39.798 1.00 96.12 601 GLN A O 1
ATOM 4741 N N . TYR A 1 602 ? -16.028 -2.091 38.673 1.00 95.62 602 TYR A N 1
ATOM 4742 C CA . TYR A 1 602 ? -17.142 -1.166 38.492 1.00 95.62 602 TYR A CA 1
ATOM 4743 C C . TYR A 1 602 ? -18.473 -1.916 38.292 1.00 95.62 602 TYR A C 1
ATOM 4745 O O . TYR A 1 602 ? -18.496 -3.104 37.932 1.00 95.62 602 TYR A O 1
ATOM 4753 N N . PRO A 1 603 ? -19.615 -1.260 38.539 1.00 94.56 603 PRO A N 1
ATOM 4754 C CA . PRO A 1 603 ? -20.925 -1.777 38.157 1.00 94.56 603 PRO A CA 1
ATOM 4755 C C . PRO A 1 603 ? -21.152 -1.640 36.647 1.00 94.56 603 PRO A C 1
ATOM 4757 O O . PRO A 1 603 ? -20.941 -0.577 36.083 1.00 94.56 603 PRO A O 1
ATOM 4760 N N . ALA A 1 604 ? -21.659 -2.682 35.988 1.00 92.69 604 ALA A N 1
ATOM 4761 C CA . ALA A 1 604 ? -21.912 -2.700 34.541 1.00 92.69 604 ALA A CA 1
ATOM 4762 C C . ALA A 1 604 ? -23.184 -1.916 34.131 1.00 92.69 604 ALA A C 1
ATOM 4764 O O . ALA A 1 604 ? -23.913 -2.329 33.234 1.00 92.69 604 ALA A O 1
ATOM 4765 N N . HIS A 1 605 ? -23.496 -0.828 34.835 1.00 90.88 605 HIS A N 1
ATOM 4766 C CA . HIS A 1 605 ? -24.649 0.033 34.588 1.00 90.88 605 HIS A CA 1
ATOM 4767 C C . HIS A 1 605 ? -24.360 1.481 34.971 1.00 90.88 605 HIS A C 1
ATOM 4769 O O . HIS A 1 605 ? -23.591 1.742 35.897 1.00 90.88 605 HIS A O 1
ATOM 4775 N N . GLU A 1 606 ? -24.998 2.419 34.277 1.00 89.38 606 GLU A N 1
ATOM 4776 C CA . GLU A 1 606 ? -24.840 3.859 34.504 1.00 89.38 606 GLU A CA 1
ATOM 4777 C C . GLU A 1 606 ? -25.293 4.285 35.916 1.00 89.38 606 GLU A C 1
ATOM 4779 O O . GLU A 1 606 ? -26.092 3.605 36.564 1.00 89.38 606 GLU A O 1
ATOM 4784 N N . TRP A 1 607 ? -24.728 5.382 36.439 1.00 78.56 607 TRP A N 1
ATOM 4785 C CA . TRP A 1 607 ? -25.015 5.870 37.801 1.00 78.56 607 TRP A CA 1
ATOM 4786 C C . TRP A 1 607 ? -26.437 6.421 37.919 1.00 78.56 607 TRP A C 1
ATOM 4788 O O . TRP A 1 607 ? -27.147 6.122 38.877 1.00 78.56 607 TRP A O 1
ATOM 4798 N N . ASN A 1 608 ? -26.853 7.208 36.927 1.00 73.06 608 ASN A N 1
ATOM 4799 C CA . ASN A 1 608 ? -28.137 7.899 36.900 1.00 73.06 608 ASN A CA 1
ATOM 4800 C C . ASN A 1 608 ? -28.903 7.527 35.634 1.00 73.06 608 ASN A C 1
ATOM 4802 O O . ASN A 1 608 ? -29.174 8.379 34.789 1.00 73.06 608 ASN A O 1
ATOM 4806 N N . TRP A 1 609 ? -29.168 6.233 35.470 1.00 74.88 609 TRP A N 1
ATOM 4807 C CA . TRP A 1 609 ? -29.978 5.789 34.352 1.00 74.88 609 TRP A CA 1
ATOM 4808 C C . TRP A 1 609 ? -31.451 6.147 34.603 1.00 74.88 609 TRP A C 1
ATOM 4810 O O . TRP A 1 609 ? -31.960 6.014 35.716 1.00 74.88 609 TRP A O 1
ATOM 4820 N N . ASP A 1 610 ? -32.122 6.713 33.610 1.00 76.25 610 ASP A N 1
ATOM 4821 C CA . ASP A 1 610 ? -33.547 7.022 33.709 1.00 76.25 610 ASP A CA 1
ATOM 4822 C C . ASP A 1 610 ? -34.386 5.738 33.543 1.00 76.25 610 ASP A C 1
ATOM 4824 O O . ASP A 1 610 ? -33.860 4.635 33.375 1.00 76.25 610 ASP A O 1
ATOM 4828 N N . GLU A 1 611 ? -35.715 5.855 33.571 1.00 79.44 611 GLU A N 1
ATOM 4829 C CA . GLU A 1 611 ? -36.609 4.710 33.331 1.00 79.44 611 GLU A CA 1
ATOM 4830 C C . GLU A 1 611 ? -36.495 4.132 31.902 1.00 79.44 611 GLU A C 1
ATOM 4832 O O . GLU A 1 611 ? -37.102 3.101 31.618 1.00 79.44 611 GLU A O 1
ATOM 4837 N N . SER A 1 612 ? -35.721 4.756 30.998 1.00 84.00 612 SER A N 1
ATOM 4838 C CA . SER A 1 612 ? -35.508 4.258 29.632 1.00 84.00 612 SER A CA 1
ATOM 4839 C C . SER A 1 612 ? -34.444 3.158 29.544 1.00 84.00 612 SER A C 1
ATOM 4841 O O . SER A 1 612 ? -34.343 2.470 28.525 1.00 84.00 612 SER A O 1
ATOM 4843 N N . LYS A 1 613 ? -33.653 2.975 30.606 1.00 90.44 613 LYS A N 1
ATOM 4844 C CA . LYS A 1 613 ? -32.542 2.026 30.661 1.00 90.44 613 LYS A CA 1
ATOM 4845 C C . LYS A 1 613 ? -32.899 0.771 31.454 1.00 90.44 613 LYS A C 1
ATOM 4847 O O . LYS A 1 613 ? -33.536 0.803 32.504 1.00 90.44 613 LYS A O 1
ATOM 4852 N N . GLU A 1 614 ? -32.417 -0.365 30.969 1.00 91.06 614 GLU A N 1
ATOM 4853 C CA . GLU A 1 614 ? -32.636 -1.682 31.551 1.00 91.06 614 GLU A CA 1
ATOM 4854 C C . GLU A 1 614 ? -31.319 -2.363 31.925 1.00 91.06 614 GLU A C 1
ATOM 4856 O O . GLU A 1 614 ? -30.267 -2.148 31.320 1.00 91.06 614 GLU A O 1
ATOM 4861 N N . ARG A 1 615 ? -31.383 -3.285 32.893 1.00 90.38 615 ARG A N 1
ATOM 4862 C CA . ARG A 1 615 ? -30.248 -4.163 33.206 1.00 90.38 615 ARG A CA 1
ATOM 4863 C C . ARG A 1 615 ? -29.848 -4.983 31.982 1.00 90.38 615 ARG A C 1
ATOM 4865 O O . ARG A 1 615 ? -30.704 -5.566 31.327 1.00 90.38 615 ARG A O 1
ATOM 4872 N N . LEU A 1 616 ? -28.540 -5.123 31.772 1.00 92.31 616 LEU A N 1
ATOM 4873 C CA . LEU A 1 616 ? -27.953 -6.007 30.766 1.00 92.31 616 LEU A CA 1
ATOM 4874 C C . LEU A 1 616 ? -28.438 -7.449 30.965 1.00 92.31 616 LEU A C 1
ATOM 4876 O O . LEU A 1 616 ? -28.020 -8.118 31.917 1.00 92.31 616 LEU A O 1
ATOM 4880 N N . ARG A 1 617 ? -29.315 -7.931 30.077 1.00 91.81 617 ARG A N 1
ATOM 4881 C CA . ARG A 1 617 ? -29.865 -9.291 30.111 1.00 91.81 617 ARG A CA 1
ATOM 4882 C C . ARG A 1 617 ? -29.671 -9.989 28.773 1.00 91.81 617 ARG A C 1
ATOM 4884 O O . ARG A 1 617 ? -30.110 -9.504 27.738 1.00 91.81 617 ARG A O 1
ATOM 4891 N N . GLY A 1 618 ? -29.050 -11.162 28.793 1.00 90.62 618 GLY A N 1
ATOM 4892 C CA . GLY A 1 618 ? -28.929 -11.982 27.592 1.00 90.62 618 GLY A CA 1
ATOM 4893 C C . GLY A 1 618 ? -27.966 -13.150 27.735 1.00 90.62 618 GLY A C 1
ATOM 4894 O O . GLY A 1 618 ? -27.375 -13.378 28.792 1.00 90.62 618 GLY A O 1
ATOM 4895 N N . HIS A 1 619 ? -27.799 -13.885 26.639 1.00 90.81 619 HIS A N 1
ATOM 4896 C CA . HIS A 1 619 ? -26.840 -14.984 26.553 1.00 90.81 619 HIS A CA 1
ATOM 4897 C C . HIS A 1 619 ? -25.393 -14.500 26.535 1.00 90.81 619 HIS A C 1
ATOM 4899 O O . HIS A 1 619 ? -24.512 -15.206 27.000 1.00 90.81 619 HIS A O 1
ATOM 4905 N N . TYR A 1 620 ? -25.118 -13.301 26.042 1.00 92.31 620 TYR A N 1
ATOM 4906 C CA . TYR A 1 620 ? -23.794 -12.696 26.091 1.00 92.31 620 TYR A CA 1
ATOM 4907 C C . TYR A 1 620 ? -23.922 -11.179 26.155 1.00 92.31 620 TYR A C 1
ATOM 4909 O O . TYR A 1 620 ? -24.970 -10.623 25.817 1.00 92.31 620 TYR A O 1
ATOM 4917 N N . GLN A 1 621 ? -22.853 -10.527 26.598 1.00 93.31 621 GLN A N 1
ATOM 4918 C CA . GLN A 1 621 ? -22.697 -9.082 26.485 1.00 93.31 621 GLN A CA 1
ATOM 4919 C C . GLN A 1 621 ? -21.513 -8.785 25.571 1.00 93.31 621 GLN A C 1
ATOM 4921 O O . GLN A 1 621 ? -20.521 -9.519 25.570 1.00 93.31 621 GLN A O 1
ATOM 4926 N N . THR A 1 622 ? -21.607 -7.702 24.819 1.00 94.81 622 THR A N 1
ATOM 4927 C CA . THR A 1 622 ? -20.470 -7.116 24.120 1.00 94.81 622 THR A CA 1
ATOM 4928 C C . THR A 1 622 ? -19.915 -5.993 24.980 1.00 94.81 622 THR A C 1
ATOM 4930 O O . THR A 1 622 ? -20.667 -5.234 25.597 1.00 94.81 622 THR A O 1
ATOM 4933 N N . VAL A 1 623 ? -18.592 -5.931 25.059 1.00 95.62 623 VAL A N 1
ATOM 4934 C CA . VAL A 1 623 ? -17.860 -4.911 25.799 1.00 95.62 623 VAL A CA 1
ATOM 4935 C C . VAL A 1 623 ? -16.964 -4.172 24.823 1.00 95.62 623 VAL A C 1
ATOM 4937 O O . VAL A 1 623 ? -16.283 -4.798 24.013 1.00 95.62 623 VAL A O 1
ATOM 4940 N N . GLU A 1 624 ? -16.963 -2.852 24.922 1.00 96.69 624 GLU A N 1
ATOM 4941 C CA . GLU A 1 624 ? -16.048 -1.974 24.207 1.00 96.69 624 GLU A CA 1
ATOM 4942 C C . GLU A 1 624 ? -15.324 -1.089 25.214 1.00 96.69 624 GLU A C 1
ATOM 4944 O O . GLU A 1 624 ? -15.956 -0.433 26.044 1.00 96.69 624 GLU A O 1
ATOM 4949 N N . LEU A 1 625 ? -13.999 -1.112 25.157 1.00 96.75 625 LEU A N 1
ATOM 4950 C CA . LEU A 1 625 ? -13.131 -0.264 25.960 1.00 96.75 625 LEU A CA 1
ATOM 4951 C C . LEU A 1 625 ? -12.517 0.789 25.043 1.00 96.75 625 LEU A C 1
ATOM 4953 O O . LEU A 1 625 ? -11.913 0.436 24.032 1.00 96.75 625 LEU A O 1
ATOM 4957 N N . GLU A 1 626 ? -12.659 2.055 25.413 1.00 96.44 626 GLU A N 1
ATOM 4958 C CA . GLU A 1 626 ? -11.945 3.169 24.797 1.00 96.44 626 GLU A CA 1
ATOM 4959 C C . GLU A 1 626 ? -10.726 3.486 25.656 1.00 96.44 626 GLU A C 1
ATOM 4961 O O . GLU A 1 626 ? -10.847 3.769 26.853 1.00 96.44 626 GLU A O 1
ATOM 4966 N N . ILE A 1 627 ? -9.553 3.376 25.045 1.00 95.19 627 ILE A N 1
ATOM 4967 C CA . ILE A 1 627 ? -8.266 3.623 25.682 1.00 95.19 627 ILE A CA 1
ATOM 4968 C C . ILE A 1 627 ? -7.675 4.861 25.014 1.00 95.19 627 ILE A C 1
ATOM 4970 O O . ILE A 1 627 ? -7.388 4.843 23.816 1.00 95.19 627 ILE A O 1
ATOM 4974 N N . ALA A 1 628 ? -7.516 5.939 25.772 1.00 94.88 628 ALA A N 1
ATOM 4975 C CA . ALA A 1 628 ? -6.834 7.130 25.307 1.00 94.88 628 ALA A CA 1
ATOM 4976 C C . ALA A 1 628 ? -5.367 6.823 24.993 1.00 94.88 628 ALA A C 1
ATOM 4978 O O . ALA A 1 628 ? -4.702 6.048 25.679 1.00 94.88 628 ALA A O 1
ATOM 4979 N N . ASN A 1 629 ? -4.884 7.461 23.933 1.00 93.50 629 ASN A N 1
ATOM 4980 C CA . ASN A 1 629 ? -3.471 7.550 23.618 1.00 93.50 629 ASN A CA 1
ATOM 4981 C C . ASN A 1 629 ? -3.084 9.029 23.707 1.00 93.50 629 ASN A C 1
ATOM 4983 O O . ASN A 1 629 ? -3.822 9.894 23.234 1.00 93.50 629 ASN A O 1
ATOM 4987 N N . ASP A 1 630 ? -1.956 9.317 24.344 1.00 91.94 630 ASP A N 1
ATOM 4988 C CA . ASP A 1 630 ? -1.502 10.674 24.635 1.00 91.94 630 ASP A CA 1
ATOM 4989 C C . ASP A 1 630 ? 0.033 10.767 24.628 1.00 91.94 630 ASP A C 1
ATOM 4991 O O . ASP A 1 630 ? 0.748 9.775 24.454 1.00 91.94 630 ASP A O 1
ATOM 4995 N N . GLU A 1 631 ? 0.548 11.975 24.866 1.00 91.12 631 GLU A N 1
ATOM 4996 C CA . GLU A 1 631 ? 1.988 12.245 24.943 1.00 91.12 631 GLU A CA 1
ATOM 4997 C C . GLU A 1 631 ? 2.701 11.494 26.080 1.00 91.12 631 GLU A C 1
ATOM 4999 O O . GLU A 1 631 ? 3.926 11.353 26.044 1.00 91.12 631 GLU A O 1
ATOM 5004 N N . SER A 1 632 ? 1.967 11.002 27.090 1.00 88.00 632 SER A N 1
ATOM 5005 C CA . SER A 1 632 ? 2.558 10.221 28.184 1.00 88.00 632 SER A CA 1
ATOM 5006 C C . SER A 1 632 ? 3.064 8.862 27.700 1.00 88.00 632 SER A C 1
ATOM 5008 O O . SER A 1 632 ? 3.942 8.278 28.338 1.00 88.00 632 SER A O 1
ATOM 5010 N N . ASN A 1 633 ? 2.523 8.368 26.576 1.00 89.75 633 ASN A N 1
ATOM 5011 C CA . ASN A 1 633 ? 2.881 7.101 25.946 1.00 89.75 633 ASN A CA 1
ATOM 5012 C C . ASN A 1 633 ? 2.840 5.912 26.930 1.00 89.75 633 ASN A C 1
ATOM 5014 O O . ASN A 1 633 ? 3.663 4.994 26.862 1.00 89.75 633 ASN A O 1
ATOM 5018 N N . THR A 1 634 ? 1.901 5.948 27.883 1.00 91.38 634 THR A N 1
ATOM 5019 C CA . THR A 1 634 ? 1.756 4.920 28.919 1.00 91.38 634 THR A CA 1
ATOM 5020 C C . THR A 1 634 ? 0.857 3.790 28.412 1.00 91.38 634 THR A C 1
ATOM 5022 O O . THR A 1 634 ? -0.333 4.014 28.206 1.00 91.38 634 THR A O 1
ATOM 5025 N N . PRO A 1 635 ? 1.365 2.556 28.235 1.00 90.56 635 PRO A N 1
ATOM 5026 C CA . PRO A 1 635 ? 0.558 1.476 27.683 1.00 90.56 635 PRO A CA 1
ATOM 5027 C C . PRO A 1 635 ? -0.419 0.896 28.720 1.00 90.56 635 PRO A C 1
ATOM 5029 O O . PRO A 1 635 ? -0.062 0.633 29.878 1.00 90.56 635 PRO A O 1
ATOM 5032 N N . ALA A 1 636 ? -1.650 0.628 28.277 1.00 92.56 636 ALA A N 1
ATOM 5033 C CA . ALA A 1 636 ? -2.655 -0.098 29.047 1.00 92.56 636 ALA A CA 1
ATOM 5034 C 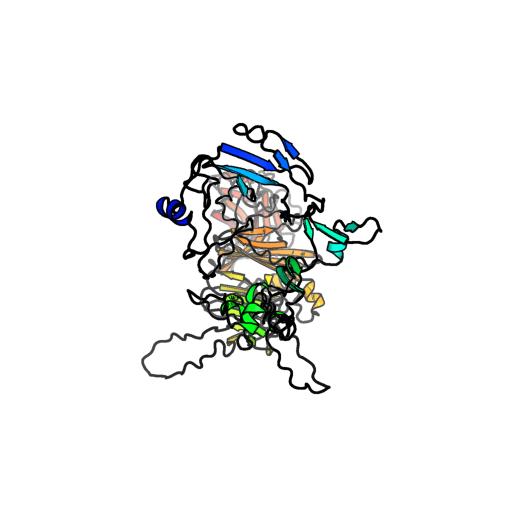C . ALA A 1 636 ? -2.537 -1.612 28.803 1.00 92.56 636 ALA A C 1
ATOM 5036 O O . ALA A 1 636 ? -2.992 -2.147 27.794 1.00 92.56 636 ALA A O 1
ATOM 5037 N N . HIS A 1 637 ? -1.912 -2.324 29.739 1.00 93.06 637 HIS A N 1
ATOM 5038 C CA . HIS A 1 637 ? -1.731 -3.774 29.672 1.00 93.06 637 HIS A CA 1
ATOM 5039 C C . HIS A 1 637 ? -2.956 -4.475 30.256 1.00 93.06 637 HIS A C 1
ATOM 5041 O O . HIS A 1 637 ? -3.033 -4.704 31.464 1.00 93.06 637 HIS A O 1
ATOM 5047 N N . ILE A 1 638 ? -3.917 -4.817 29.399 1.00 93.12 638 ILE A N 1
ATOM 5048 C CA . ILE A 1 638 ? -5.134 -5.527 29.799 1.00 93.12 638 ILE A CA 1
ATOM 5049 C C . ILE A 1 638 ? -4.885 -7.033 29.722 1.00 93.12 638 ILE A C 1
ATOM 5051 O O . ILE A 1 638 ? -4.729 -7.604 28.648 1.00 93.12 638 ILE A O 1
ATOM 5055 N N . MET A 1 639 ? -4.869 -7.686 30.880 1.00 92.62 639 MET A N 1
ATOM 5056 C CA . MET A 1 639 ? -4.580 -9.119 30.995 1.00 92.62 639 MET A CA 1
ATOM 5057 C C . MET A 1 639 ? -5.839 -9.980 30.922 1.00 92.62 639 MET A C 1
ATOM 5059 O O . MET A 1 639 ? -5.814 -11.095 30.407 1.00 92.62 639 MET A O 1
ATOM 5063 N N . SER A 1 640 ? -6.943 -9.505 31.502 1.00 92.50 640 SER A N 1
ATOM 5064 C CA . SER A 1 640 ? -8.215 -10.225 31.463 1.00 92.50 640 SER A CA 1
ATOM 5065 C C . SER A 1 640 ? -9.392 -9.311 31.761 1.00 92.50 640 SER A C 1
ATOM 5067 O O . SER A 1 640 ? -9.275 -8.355 32.527 1.00 92.50 640 SER A O 1
ATOM 5069 N N . TYR A 1 641 ? -10.545 -9.676 31.211 1.00 93.94 641 TYR A N 1
ATOM 5070 C CA . TYR A 1 641 ? -11.836 -9.115 31.571 1.00 93.94 641 TYR A CA 1
ATOM 5071 C C . TYR A 1 641 ? -12.677 -10.185 32.268 1.00 93.94 641 TYR A C 1
ATOM 5073 O O . TYR A 1 641 ? -12.788 -11.314 31.784 1.00 93.94 641 TYR A O 1
ATOM 5081 N N . LYS A 1 642 ? -13.296 -9.844 33.396 1.00 92.00 642 LYS A N 1
ATOM 5082 C CA . LYS A 1 642 ? -14.251 -10.709 34.097 1.00 92.00 642 LYS A CA 1
ATOM 5083 C C . LYS A 1 642 ? -15.537 -9.943 34.345 1.00 92.00 642 LYS A C 1
ATOM 5085 O O . LYS A 1 642 ? -15.510 -8.764 34.669 1.00 92.00 642 LYS A O 1
ATOM 5090 N N . THR A 1 643 ? -16.667 -10.630 34.249 1.00 91.06 643 THR A N 1
ATOM 5091 C CA . THR A 1 643 ? -17.961 -10.079 3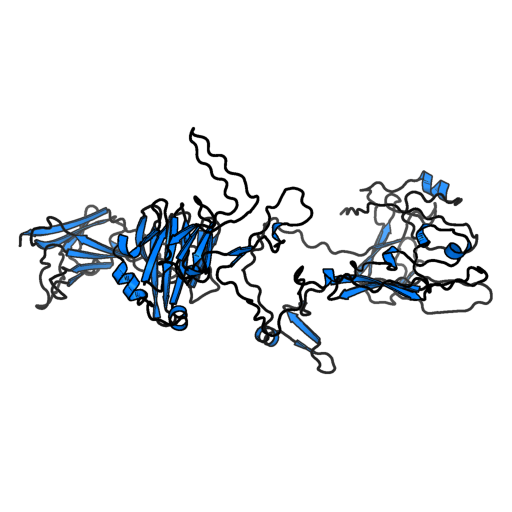4.653 1.00 91.06 643 THR A CA 1
ATOM 5092 C C . THR A 1 643 ? -18.609 -10.970 35.697 1.00 91.06 643 THR A C 1
ATOM 5094 O O . THR A 1 643 ? -18.495 -12.196 35.635 1.00 91.06 643 THR A O 1
ATOM 5097 N N . ILE A 1 644 ? -19.276 -10.349 36.665 1.00 90.75 644 ILE A N 1
ATOM 5098 C CA . ILE A 1 644 ? -20.155 -11.040 37.602 1.00 90.75 644 ILE A CA 1
ATOM 5099 C C . ILE A 1 644 ? -21.554 -11.025 37.000 1.00 90.75 644 ILE A C 1
ATOM 5101 O O . ILE A 1 644 ? -22.075 -9.967 36.637 1.00 90.75 644 ILE A O 1
ATOM 5105 N N . PHE A 1 645 ? -22.161 -12.203 36.916 1.00 90.62 645 PHE A N 1
ATOM 5106 C CA . PHE A 1 645 ? -23.518 -12.369 36.424 1.00 90.62 645 PHE A CA 1
ATOM 5107 C C . PHE A 1 645 ? -24.368 -13.179 37.402 1.00 90.62 645 PHE A C 1
ATOM 5109 O O . PHE A 1 645 ? -23.861 -13.938 38.228 1.00 90.62 645 PHE A O 1
ATOM 5116 N N . ARG A 1 646 ? -25.685 -13.018 37.285 1.00 87.44 646 ARG A N 1
ATOM 5117 C CA . ARG A 1 646 ? -26.688 -13.872 37.928 1.00 87.44 646 ARG A CA 1
ATOM 5118 C C . ARG A 1 646 ? -27.424 -14.645 36.842 1.00 87.44 646 ARG A C 1
ATOM 5120 O O . ARG A 1 646 ? -27.705 -14.065 35.793 1.00 87.44 646 ARG A O 1
ATOM 5127 N N . SER A 1 647 ? -27.739 -15.916 37.094 1.00 81.31 647 SER A N 1
ATOM 5128 C CA . SER A 1 647 ? -28.720 -16.634 36.269 1.00 81.31 647 SER A CA 1
ATOM 5129 C C . SER A 1 647 ? -30.008 -15.820 36.279 1.00 81.31 647 SER A C 1
ATOM 5131 O O . SER A 1 647 ? -30.485 -15.467 37.361 1.00 81.31 647 SER A O 1
ATOM 5133 N N . ALA A 1 648 ? -30.483 -15.452 35.090 1.00 65.25 648 ALA A N 1
ATOM 5134 C CA . ALA A 1 648 ? -31.770 -14.788 34.932 1.00 65.25 648 ALA A CA 1
ATOM 5135 C C . ALA A 1 648 ? -32.914 -15.780 35.156 1.00 65.25 648 ALA A C 1
ATOM 5137 O O . ALA A 1 648 ? -32.720 -16.976 34.825 1.00 65.25 648 ALA A O 1
#

Organism: NCBI:txid2183553

Foldseek 3Di:
DDDFDDDDDADDDDDDDDPDDDDPDPDPHPDPPDPDPCVVVLVVVDAQDGPWDFAWPDKDFAQDDAFDKDACRDVVDRRDIDHQYDDDDDDDDPPDDDDDDDDHADHRKMKIKTDDQNHPSDAPDPVGNIDIDTDRDDPDDPDDPPPPPPPDPPVDPPPCDVVVVVVFDFDADPVRHTDFTADPNDTDDPDDKDFEWDKFWPAAFDADPVLPQPTDTDMDTDTDIGNARNVQAPDATCVQQNGQGNCCVPVVPDVSNVQHAHPVRHTDPDHDVVRVDPDPDDPDDPDPPPDDDPPDQQQKDFAFDDDDPPDPDDSRPDTDPLRMDGADCLLPGFQDWDAAPPQGIWTFGLAFIWHWQFQDPDDDDDDDDDDDDDPVRRGDYTHTLGRGAGDPAHQQWDYAPQKIWGANLQQLFTWIQHPVGIDGLCVVQVVSVVSCVLRVNVVPPDVVCVVQKHWHWWAQHVQQWIWIWIDGNPDDIKIWIAHPVVRHTPDIAPQHFPYWDDDPNWIWTARPVGRPDIDTPPDDFPQDDPNDHDWDKDKDKAADPLVFKKFWWKKKWQKDPLFVVQFQWKWKADPPCPPQRIAIDGLVPDPQFDDDPSMTMHTNHDPDDDPSHDTHIGSIMMMMTTGTTDPVSGDIDTDDMDIDIDGD

Sequence (648 aa):
MAGQAYTQAAIPLLARTSPFTAHHDYTKSLNTTTAFSRLTSLITLGRPAIGSTSRLSLALLLNEGFGVTYEKFDKDDLNLKFETGTHPEWMEIPGDIIIYGDGLLQRNSVLMKTTDWEAVDVAESIDRPASFRLVNYIQATPERSDEYEPYYSLGHFQPITQDILNETNFVYDEAGSRTHFEFNSVEVWGGDAHVGLFDFTRIYPFPSDQCEKHDYSLSHILPIESKYNLMLRPGRTFARSAVRPEETSCDNTGEQFLNGIMHQQPEDWNYNKVLLVDTSAVSYGVQPRDFLPVIEQPSGFCWSPVKQSGQLLDNWRMRLAGDAGQGDGSMGAITKLIKSESQGLYAWHSHGVELLPLEPMNLQATDTGTILTSSGAVFHQGIPISRKYGTVHPDSVWSHAGQMGAWDARMGVLLRHDTGGLDLLSQSENLTDLIETLTLPLSAGSDVTMSNWTCFTGVDSENGDVWITLCKVTGQAHTLGYSTKLRVFVGEYDAYPALYGNRGRLLLSVNPANPHQLWANNRGQYGQFYGSYFPTLLRFIVNVQPTQNKTFTNGHILVNVGGWPQITKVTHWTPNGGEAQRHILTPHTDDRFSYHRDCLQYPAHEWNWDESKERLRGHYQTVELEIANDESNTPAHIMSYKTIFRSA

Secondary structure (DSSP, 8-state):
------------------SS---------S------TTHHHHHTT-PPPTT----EEEEEEE-S-TT-EEET--TT-TT-EEE-S--------TT--PPPPP-PPPTTEEEEEESSGGG-S--SBTTB---EEEEE--PPPPPPPS--------S------HHHHHHSEEEE-TTS-EEEEEETTEEE-SS--EEEEEEEEEE-----TT-------EEEEEEEEESS-GGG--S--HHHH-B--HHHHHS---GGGTT-BBTTBPPP-PPPGGGG-SSS--------TT-------TTEEE--PPPPTT-SS-GGG---TTSEEE--GGG--EEEEEEETTTEEEEEESS-EEEE-SS-------SS---------S----EEEESS---S-GGG-EEETTEEEEEETTTTEEEEEETTEEEEHHHHTT-HHHHHHHH---TT--HHHHTTEEEEEEEETTTTEEEEEEEETTS-EEEEEEETTTTEEEEEES---SEEEEETTEEEEE-TT-TT-EEETT-SSTTEETTEE--EEEEEEE-SSTTS-EEEEEEEEEE-TTTGGGEEEEEEE-TTSGGGGEEEE-TTT-TT-EEETTEEEEESS-TT--TT----EES-EEEEEEE---TT-----EEEEEEEEEE-

Radius of gyration: 41.53 Å; chains: 1; bounding box: 108×87×108 Å

pLDDT: mean 71.85, std 19.92, range [21.34, 96.75]